Protein AF-A0A7G6T556-F1 (afdb_monomer_lite)

Sequence (717 aa):
MAGAKDHQSGHLLNSLFGEGLGTKSVSRLIDENLPPLPKGAKNGEPLKTAQIDALSVAERKAYEVQIDLASQKEARDRERIRELEANIHALTIERSRGDISLRVNQIEKELESYKQAKKNVDVLNLDLLAQVKTINNKLETLRSSPIFSLGEDILAIKGDWKRAFSLPAKYRAAQEQAMKDKAALPVELGLDLATAEALQHAERALAIAGHDGWHSAEQWVRDQRLPAGVLSRVLLELSRRARFSDIPVAVSLAKAALAADPQQWRVKHLAFVLADVGVVKEALEVMRSAIAAGVNFNPSELKRFDELSALARLEVTGLSLPNRSASQNGSPNSVIFYWPNSFPGHWSASSLRGLSLASAFQKAGNEVKIVTVPGYPAIDKSGRVELTKDEVAGIAHFRLPAIEVDGSILDTYSWDASELLAERIAAANAGAVVAPSSIELAYPAAIAARLNGSRFIFDCTTMTRAKSNPASEREEILIALENALLAEADTVLVRDDFFTDRLAEAGVSAHKVLSIGESVFQFNADKNSSDWSSSPILKGGFVIGYIGDAYDEVDLESFPAILDKLVKRGLPVRLLIFGVGTRFHRIRDKLEALGHGDRCLFPGRPRNGHIAAAFAAIDLVVIPAMPVTQRCGRSRFEIAEALAYGRPVLAAGPIASAVKPSLKTIEALGEEMVAAMVDAVSTFILQPGSLEQLSQAATNAAHDMTVAAAAERLVQA

Organism: NCBI:txid28104

pLDDT: mean 78.62, std 19.29, range [26.73, 98.31]

Foldseek 3Di:
DDDDDDDDDPPDPPPPDDDDDDCPDPQPDDDDDDDDQDPPDDRPDDDDPVSLVPDDPVNNVVVVVVVVVVVVVVVVVVVVVVVVVVVVVVVVVVVVVVVVVVVVVVVVVVVVVVVVVVVVVVVVVVVVVVVVVVVVVVVVVVCVQLVVVLVVLVVCCVVPVVSVVCNVVSVVVSVVVVVVVVVVDDPVVPPPVLVVLLVVLLVVLVVCCVPVNNVRSLVVLVVVVDQLQSSLSSLQSSLVVCLVPPLVSSLVSLVVSCVSPPDLVSLLSNLVSCVSQQVLPVSLVSVVVSVVVVRDDDPVSVVSNLLSVLLVVCLVVPADADAADPDLQADAQEEEEEFAAAPPVDDALRNQLSVLQQLLSVLLVGQYEYEYFACPPPQDPVNDPDDPFDQDPNYGYHYHHHDPDDLSSQRVLLVVRLVSVLVVCVVRSHQEYEYELDLSRLSSRLNSCRVNNHAYEYEDPDALVLQDVPDHNSSVSVNVNSLVSLVSHQAYEYAFPQVVVVCVVSVRDPVRYFYQHSAGDDFAADPPADQVLPDPLAPPAAEEEFAHEPDPFWPLVLVLVLVLLLVVVVHRYAYEYEADDDSVVVSQVSCVVVVNNSRYDYPYHGDGNNLLSSLVNHQEYETAGAPSQQRGAEQDNRNLSSLLSLHEYEYEHRHGPVCPQLYHYDPDHDPVSSVVSSVVVVCCRVPVVVSVSSSVSSPVCNVSSHSNVSSVSVSVD

InterPro domains:
  IPR028098 Glycosyltransferase subfamily 4-like, N-terminal domain [PF13579] (356-514)
  IPR050194 Glycosyltransferase group 1 [PTHR45947] (338-715)

Secondary structure (DSSP, 8-state):
---------SSSSSSSS-S------S-----SS-PPPPTTPPTTSPPPHHHHTTS-HHHHHHHHHHHHHHHHHHHHHHHHHHHHHHHHHHHHHHHHHHHHHHHHHHHHHHHHHHHHHHHHHHHHHHHHHHHHHHHHHHHHHHHTSHHHHHHHHHHHTTT-GGGGGGHHHHHHHHHHHHHHHHHS--GGGHHHHHHHHHHHHHHHHHHHHHHH-HHHHHHHHHHTT--HHHHHHHHHHHHHHHTTT-HHHHHHHHHHHHHHS--HHHHHHHHHHHHHTT-HHHHHHHHHHHHHTT----HHHHHHHHHHHHHHHHHHH--PPPPPPSS--SEEEEEEEEES--TTT--SHHHHHHHHHHHHHHHTT-EEEEEEPTTPSPPPTT--------EETTEEEEEPPP-SS-TTSHHHHHHHHHHHHHHHHHHTTEEEEEEES-HHHHHHHHHHHHHHTPEEEEEES--GGGT-SSPPHHHHHHHHHHHHHHHH-SEEEESSHHHHHHHHHTT--GGGEEE----BPPPPPPTT---STT-TTTTTSEEEEEES---TTB-GGGHHHHHHHHHHTT--EEEEEE--SHHHHHHHHHHHHTT-GGGEE---SPPTTTHHHHHHT-SEEEE-B-GGGGG--B--HHHHHHHHTT--EEEES-B-TTTGGGSEEE---HHHHHHHHHHHHHHHHH-HHHHHHHHHHHHHHTGGGBHHHHHHHHHH-

Structure (mmCIF, N/CA/C/O backbone):
data_AF-A0A7G6T556-F1
#
_entry.id   AF-A0A7G6T556-F1
#
loop_
_atom_site.group_PDB
_atom_site.id
_atom_site.type_symbol
_atom_site.label_atom_id
_atom_site.label_alt_id
_atom_site.label_comp_id
_atom_site.label_asym_id
_atom_site.label_entity_id
_atom_site.label_seq_id
_atom_site.pdbx_PDB_ins_code
_atom_site.Cartn_x
_atom_site.Cartn_y
_atom_site.Cartn_z
_atom_site.occupancy
_atom_site.B_iso_or_equiv
_atom_site.auth_seq_id
_atom_site.auth_comp_id
_atom_site.auth_asym_id
_atom_site.auth_atom_id
_atom_site.pdbx_PDB_model_num
ATOM 1 N N . MET A 1 1 ? -43.847 -63.144 20.200 1.00 32.88 1 MET A N 1
ATOM 2 C CA . MET A 1 1 ? -42.800 -63.562 21.153 1.00 32.88 1 MET A CA 1
ATOM 3 C C . MET A 1 1 ? -41.909 -62.363 21.415 1.00 32.88 1 MET A C 1
ATOM 5 O O . MET A 1 1 ? -41.500 -61.753 20.442 1.00 32.88 1 MET A O 1
ATOM 9 N N . ALA A 1 2 ? -41.778 -62.025 22.706 1.00 28.84 2 ALA A N 1
ATOM 10 C CA . ALA A 1 2 ? -40.852 -61.114 23.404 1.00 28.84 2 ALA A CA 1
ATOM 11 C C . ALA A 1 2 ? -40.155 -59.999 22.584 1.00 28.84 2 ALA A C 1
ATOM 13 O O . ALA A 1 2 ? -39.449 -60.290 21.634 1.00 28.84 2 ALA A O 1
ATOM 14 N N . GLY A 1 3 ? -40.246 -58.702 22.891 1.00 27.23 3 GLY A N 1
ATOM 15 C CA . GLY A 1 3 ? -40.536 -58.036 24.165 1.00 27.23 3 GLY A CA 1
ATOM 16 C C . GLY A 1 3 ? -39.244 -57.555 24.842 1.00 27.23 3 GLY A C 1
ATOM 17 O O . GLY A 1 3 ? -38.455 -58.400 25.241 1.00 27.23 3 GLY A O 1
ATOM 18 N N . ALA A 1 4 ? -39.097 -56.222 24.957 1.00 27.09 4 ALA A N 1
ATOM 19 C CA . ALA A 1 4 ? -38.317 -55.402 25.919 1.00 27.09 4 ALA A CA 1
ATOM 20 C C . ALA A 1 4 ? -37.725 -54.181 25.175 1.00 27.09 4 ALA A C 1
ATOM 22 O O . ALA A 1 4 ? -36.801 -54.323 24.387 1.00 27.09 4 ALA A O 1
ATOM 23 N N . LYS A 1 5 ? -38.412 -53.028 25.135 1.00 32.78 5 LYS A N 1
ATOM 24 C CA . LYS A 1 5 ? -38.263 -51.884 26.063 1.00 32.78 5 LYS A CA 1
ATOM 25 C C . LYS A 1 5 ? -36.800 -51.544 26.380 1.00 32.78 5 LYS A C 1
ATOM 27 O O . LYS A 1 5 ? -36.197 -52.238 27.183 1.00 32.78 5 LYS A O 1
ATOM 32 N N . ASP A 1 6 ? -36.332 -50.396 25.884 1.00 26.73 6 ASP A N 1
ATOM 33 C CA . ASP A 1 6 ? -36.008 -49.336 26.836 1.00 26.73 6 ASP A CA 1
ATOM 34 C C . ASP A 1 6 ? -36.178 -47.919 26.274 1.00 26.73 6 ASP A C 1
ATOM 36 O O . ASP A 1 6 ? -35.848 -47.603 25.130 1.00 26.73 6 ASP A O 1
ATOM 40 N N . HIS A 1 7 ? -36.782 -47.091 27.121 1.00 36.41 7 HIS A N 1
ATOM 41 C CA . HIS A 1 7 ? -36.960 -45.658 26.977 1.00 36.41 7 HIS A CA 1
ATOM 42 C C . HIS A 1 7 ? -35.622 -44.961 27.227 1.00 36.41 7 HIS A C 1
ATOM 44 O O . HIS A 1 7 ? -35.123 -45.070 28.337 1.00 36.41 7 HIS A O 1
ATOM 50 N N . GLN A 1 8 ? -35.103 -44.188 26.266 1.00 31.58 8 GLN A N 1
ATOM 51 C CA . GLN A 1 8 ? -34.284 -42.982 26.504 1.00 31.58 8 GLN A CA 1
ATOM 52 C C . GLN A 1 8 ? -33.798 -42.390 25.170 1.00 31.58 8 GLN A C 1
ATOM 54 O O . GLN A 1 8 ? -32.697 -42.661 24.707 1.00 31.58 8 GLN A O 1
ATOM 59 N N . SER A 1 9 ? -34.620 -41.555 24.534 1.00 29.17 9 SER A N 1
ATOM 60 C CA . SER A 1 9 ? -34.158 -40.632 23.473 1.00 29.17 9 SER A CA 1
ATOM 61 C C . SER A 1 9 ? -35.165 -39.510 23.177 1.00 29.17 9 SER A C 1
ATOM 63 O O . SER A 1 9 ? -35.130 -38.884 22.125 1.00 29.17 9 SER A O 1
ATOM 65 N N . GLY A 1 10 ? -36.055 -39.210 24.131 1.00 30.94 10 GLY A N 1
ATOM 66 C CA . GLY A 1 10 ? -37.083 -38.170 24.006 1.00 30.94 10 GLY A CA 1
ATOM 67 C C . GLY A 1 10 ? -36.654 -36.759 24.424 1.00 30.94 10 GLY A C 1
ATOM 68 O O . GLY A 1 10 ? -37.509 -35.888 24.506 1.00 30.94 10 GLY A O 1
ATOM 69 N N . HIS A 1 11 ? -35.370 -36.508 24.711 1.00 32.25 11 HIS A N 1
ATOM 70 C CA . HIS A 1 11 ? -34.930 -35.217 25.268 1.00 32.25 11 HIS A CA 1
ATOM 71 C C . HIS A 1 11 ? -33.721 -34.556 24.587 1.00 32.25 11 HIS A C 1
ATOM 73 O O . HIS A 1 11 ? -33.215 -33.568 25.106 1.00 32.25 11 HIS A O 1
ATOM 79 N N . LEU A 1 12 ? -33.290 -35.024 23.409 1.00 29.91 12 LEU A N 1
ATOM 80 C CA . LEU A 1 12 ? -32.092 -34.486 22.734 1.00 29.91 12 LEU A CA 1
ATOM 81 C C . LEU A 1 12 ? -32.339 -33.819 21.371 1.00 29.91 12 LEU A C 1
ATOM 83 O O . LEU A 1 12 ? -31.389 -33.393 20.727 1.00 29.91 12 LEU A O 1
ATOM 87 N N . LEU A 1 13 ? -33.599 -33.664 20.949 1.00 30.22 13 LEU A N 1
ATOM 88 C CA . LEU A 1 13 ? -33.948 -32.962 19.701 1.00 30.22 13 LEU A CA 1
ATOM 89 C C . LEU A 1 13 ? -34.635 -31.601 19.906 1.00 30.22 13 LEU A C 1
ATOM 91 O O . LEU A 1 13 ? -34.818 -30.869 18.941 1.00 30.22 13 LEU A O 1
ATOM 95 N N . ASN A 1 14 ? -34.920 -31.208 21.152 1.00 27.88 14 ASN A N 1
ATOM 96 C CA . ASN A 1 14 ? -35.561 -29.922 21.471 1.00 27.88 14 ASN A CA 1
ATOM 97 C C . ASN A 1 14 ? -34.586 -28.812 21.913 1.00 27.88 14 ASN A C 1
ATOM 99 O O . ASN A 1 14 ? -35.042 -27.766 22.361 1.00 27.88 14 ASN A O 1
ATOM 103 N N . SER A 1 15 ? -33.264 -28.994 21.799 1.00 30.97 15 SER A N 1
ATOM 104 C CA . SER A 1 15 ? -32.283 -27.978 22.236 1.00 30.97 15 SER A CA 1
ATOM 105 C C . SER A 1 15 ? -31.406 -27.393 21.124 1.00 30.97 15 SER A C 1
ATOM 107 O O . SER A 1 15 ? -30.449 -26.688 21.434 1.00 30.97 15 SER A O 1
ATOM 109 N N . LEU A 1 16 ? -31.686 -27.676 19.845 1.00 30.69 16 LEU A N 1
ATOM 110 C CA . LEU A 1 16 ? -30.868 -27.187 18.719 1.00 30.69 16 LEU A CA 1
ATOM 111 C C . LEU A 1 16 ? -31.532 -26.105 17.858 1.00 30.69 16 LEU A C 1
ATOM 113 O O . LEU A 1 16 ? -30.859 -25.514 17.020 1.00 30.69 16 LEU A O 1
ATOM 117 N N . PHE A 1 17 ? -32.799 -25.769 18.109 1.00 33.38 17 PHE A N 1
ATOM 118 C CA . PHE A 1 17 ? -33.463 -24.639 17.463 1.00 33.38 17 PHE A CA 1
ATOM 119 C C . PHE A 1 17 ? -34.261 -23.860 18.504 1.00 33.38 17 PHE A C 1
ATOM 121 O O . PHE A 1 17 ? -35.278 -24.329 19.008 1.00 33.38 17 PHE A O 1
ATOM 128 N N . GLY A 1 18 ? -33.741 -22.685 18.863 1.00 29.08 18 GLY A N 1
ATOM 129 C CA . GLY A 1 18 ? -34.432 -21.728 19.714 1.00 29.08 18 GLY A CA 1
ATOM 130 C C . GLY A 1 18 ? -35.775 -21.324 19.111 1.00 29.08 18 GLY A C 1
ATOM 131 O O . GLY A 1 18 ? -35.922 -21.195 17.894 1.00 29.08 18 GLY A O 1
ATOM 132 N N . GLU A 1 19 ? -36.747 -21.153 19.997 1.00 33.94 19 GLU A N 1
ATOM 133 C CA . GLU A 1 19 ? -38.085 -20.643 19.727 1.00 33.94 19 GLU A CA 1
ATOM 134 C C . GLU A 1 19 ? -38.035 -19.402 18.826 1.00 33.94 19 GLU A C 1
ATOM 136 O O . GLU A 1 19 ? -37.376 -18.414 19.152 1.00 33.94 19 GLU A O 1
ATOM 141 N N . GLY A 1 20 ? -38.737 -19.429 17.688 1.00 31.11 20 GLY A N 1
ATOM 142 C CA . GLY A 1 20 ? -38.819 -18.228 16.855 1.00 31.11 20 GLY A CA 1
ATOM 143 C C . GLY A 1 20 ? -39.232 -18.370 15.396 1.00 31.11 20 GLY A C 1
ATOM 144 O O . GLY A 1 20 ? -38.991 -17.438 14.642 1.00 31.11 20 GLY A O 1
ATOM 145 N N . LEU A 1 21 ? -39.859 -19.461 14.956 1.00 27.61 21 LEU A N 1
ATOM 146 C CA . LEU A 1 21 ? -40.557 -19.482 13.664 1.00 27.61 21 LEU A CA 1
ATOM 147 C C . LEU A 1 21 ? -41.942 -20.079 13.875 1.00 27.61 21 LEU A C 1
ATOM 149 O O . LEU A 1 21 ? -42.158 -21.283 13.781 1.00 27.61 21 LEU A O 1
ATOM 153 N N . GLY A 1 22 ? -42.884 -19.200 14.221 1.00 26.81 22 GLY A N 1
ATOM 154 C CA . GLY A 1 22 ? -44.295 -19.540 14.262 1.00 26.81 22 GLY A CA 1
ATOM 155 C C . GLY A 1 22 ? -44.724 -20.065 12.898 1.00 26.81 22 GLY A C 1
ATOM 156 O O . GLY A 1 22 ? -44.704 -19.333 11.908 1.00 26.81 22 GLY A O 1
ATOM 157 N N . THR A 1 23 ? -45.143 -21.324 12.858 1.00 29.73 23 THR A N 1
ATOM 158 C CA . THR A 1 23 ? -45.909 -21.902 11.760 1.00 29.73 23 THR A CA 1
ATOM 159 C C . THR A 1 23 ? -47.269 -21.206 11.712 1.00 29.73 23 THR A C 1
ATOM 161 O O . THR A 1 23 ? -48.294 -21.713 12.162 1.00 29.73 23 THR A O 1
ATOM 164 N N . LYS A 1 24 ? -47.296 -19.985 11.164 1.00 27.17 24 LYS A N 1
ATOM 165 C CA . LYS A 1 24 ? -48.525 -19.416 10.619 1.00 27.17 24 LYS A CA 1
ATOM 166 C C . LYS A 1 24 ? -48.902 -20.307 9.443 1.00 27.17 24 LYS A C 1
ATOM 168 O O . LYS A 1 24 ? -48.321 -20.201 8.367 1.00 27.17 24 LYS A O 1
ATOM 173 N N . SER A 1 25 ? -49.823 -21.229 9.712 1.00 30.34 25 SER A N 1
ATOM 174 C CA . SER A 1 25 ? -50.477 -22.057 8.708 1.00 30.34 25 SER A CA 1
ATOM 175 C C . SER A 1 25 ? -50.911 -21.191 7.525 1.00 30.34 25 SER A C 1
ATOM 177 O O . SER A 1 25 ? -51.310 -20.034 7.693 1.00 30.34 25 SER A O 1
ATOM 179 N N . VAL A 1 26 ? -50.798 -21.769 6.333 1.00 30.53 26 VAL A N 1
ATOM 180 C CA . VAL A 1 26 ? -51.078 -21.205 5.006 1.00 30.53 26 VAL A CA 1
ATOM 181 C C . VAL A 1 26 ? -52.596 -20.997 4.825 1.00 30.53 26 VAL A C 1
ATOM 183 O O . VAL A 1 26 ? -53.211 -21.452 3.871 1.00 30.53 26 VAL A O 1
ATOM 186 N N . SER A 1 27 ? -53.239 -20.299 5.763 1.00 35.78 27 SER A N 1
ATOM 187 C CA . SER A 1 27 ? -54.687 -20.053 5.803 1.00 35.78 27 SER A CA 1
ATOM 188 C C . SER A 1 27 ? -55.112 -18.793 5.041 1.00 35.78 27 SER A C 1
ATOM 190 O O . SER A 1 27 ? -56.189 -18.254 5.282 1.00 35.78 27 SER A O 1
ATOM 192 N N . ARG A 1 28 ? -54.275 -18.271 4.144 1.00 34.88 28 ARG A N 1
ATOM 193 C CA . ARG A 1 28 ? -54.611 -17.123 3.292 1.00 34.88 28 ARG A CA 1
ATOM 194 C C . ARG A 1 28 ? -54.027 -17.337 1.911 1.00 34.88 28 ARG A C 1
ATOM 196 O O . ARG A 1 28 ? -52.914 -16.896 1.673 1.00 34.88 28 ARG A O 1
ATOM 203 N N . LEU A 1 29 ? -54.750 -18.047 1.049 1.00 33.88 29 LEU A N 1
ATOM 204 C CA . LEU A 1 29 ? -54.592 -17.986 -0.414 1.00 33.88 29 LEU A CA 1
ATOM 205 C C . LEU A 1 29 ? -55.754 -18.690 -1.142 1.00 33.88 29 LEU A C 1
ATOM 207 O O . LEU A 1 29 ? -55.570 -19.280 -2.202 1.00 33.88 29 LEU A O 1
ATOM 211 N N . ILE A 1 30 ? -56.959 -18.637 -0.570 1.00 39.53 30 ILE A N 1
ATOM 212 C CA . ILE A 1 30 ? -58.180 -19.057 -1.259 1.00 39.53 30 ILE A CA 1
ATOM 213 C C . ILE A 1 30 ? -59.235 -17.974 -1.032 1.00 39.53 30 ILE A C 1
ATOM 215 O O . ILE A 1 30 ? -60.025 -18.051 -0.104 1.00 39.53 30 ILE A O 1
ATOM 219 N N . ASP A 1 31 ? -59.176 -16.949 -1.864 1.00 39.88 31 ASP A N 1
ATOM 220 C CA . ASP A 1 31 ? -60.293 -16.086 -2.248 1.00 39.88 31 ASP A CA 1
ATOM 221 C C . ASP A 1 31 ? -59.958 -15.748 -3.705 1.00 39.88 31 ASP A C 1
ATOM 223 O O . ASP A 1 31 ? -58.855 -15.294 -3.988 1.00 39.88 31 ASP A O 1
ATOM 227 N N . GLU A 1 32 ? -60.726 -16.214 -4.690 1.00 39.34 32 GLU A N 1
ATOM 228 C CA . GLU A 1 32 ? -61.690 -15.299 -5.310 1.00 39.34 32 GLU A CA 1
ATOM 229 C C . GLU A 1 32 ? -62.894 -15.973 -6.006 1.00 39.34 32 GLU A C 1
ATOM 231 O O . GLU A 1 32 ? -63.650 -15.278 -6.667 1.00 39.34 32 GLU A O 1
ATOM 236 N N . ASN A 1 33 ? -63.152 -17.284 -5.875 1.00 44.22 33 ASN A N 1
ATOM 237 C CA . ASN A 1 33 ? -64.339 -17.902 -6.513 1.00 44.22 33 ASN A CA 1
ATOM 238 C C . ASN A 1 33 ? -64.874 -19.149 -5.775 1.00 44.22 33 ASN A C 1
ATOM 240 O O . ASN A 1 33 ? -64.812 -20.262 -6.298 1.00 44.22 33 ASN A O 1
ATOM 244 N N . LEU A 1 34 ? -65.419 -18.985 -4.565 1.00 45.72 34 LEU A N 1
ATOM 245 C CA . LEU A 1 34 ? -66.096 -20.067 -3.830 1.00 45.72 34 LEU A CA 1
ATOM 246 C C . LEU A 1 34 ? -67.529 -19.678 -3.417 1.00 45.72 34 LEU A C 1
ATOM 248 O O . LEU A 1 34 ? -67.768 -18.514 -3.087 1.00 45.72 34 LEU A O 1
ATOM 252 N N . PRO A 1 35 ? -68.483 -20.632 -3.392 1.00 47.41 35 PRO A N 1
ATOM 253 C CA . PRO A 1 35 ? -69.778 -20.423 -2.755 1.00 47.41 35 PRO A CA 1
ATOM 254 C C . PRO A 1 35 ? -69.605 -20.174 -1.244 1.00 47.41 35 PRO A C 1
ATOM 256 O O . PRO A 1 35 ? -68.673 -20.705 -0.634 1.00 47.41 35 PRO A O 1
ATOM 259 N N . PRO A 1 36 ? -70.492 -19.385 -0.613 1.00 49.59 36 PRO A N 1
ATOM 260 C CA . PRO A 1 36 ? -70.374 -19.039 0.800 1.00 49.59 36 PRO A CA 1
ATOM 261 C C . PRO A 1 36 ? -70.491 -20.277 1.702 1.00 49.59 36 PRO A C 1
ATOM 263 O O . PRO A 1 36 ? -71.396 -21.094 1.544 1.00 49.59 36 PRO A O 1
ATOM 266 N N . LEU A 1 37 ? -69.597 -20.382 2.692 1.00 52.03 37 LEU A N 1
ATOM 267 C CA . LEU A 1 37 ? -69.636 -21.439 3.706 1.00 52.03 37 LEU A CA 1
ATOM 268 C C . LEU A 1 37 ? -70.966 -21.421 4.493 1.00 52.03 37 LEU A C 1
ATOM 270 O O . LEU A 1 37 ? -71.493 -20.342 4.793 1.00 52.03 37 LEU A O 1
ATOM 274 N N . PRO A 1 38 ? -71.496 -22.589 4.909 1.00 56.59 38 PRO A N 1
ATOM 275 C CA . PRO A 1 38 ? -72.664 -22.651 5.780 1.00 56.59 38 PRO A CA 1
ATOM 276 C C . PRO A 1 38 ? -72.391 -21.948 7.120 1.00 56.59 38 PRO A C 1
ATOM 278 O O . PRO A 1 38 ? -71.285 -22.011 7.668 1.00 56.59 38 PRO A O 1
ATOM 281 N N . LYS A 1 39 ? -73.414 -21.264 7.656 1.00 47.31 39 LYS A N 1
ATOM 282 C CA . LYS A 1 39 ? -73.312 -20.447 8.879 1.00 47.31 39 LYS A CA 1
ATOM 283 C C . LYS A 1 39 ? -72.674 -21.243 10.027 1.00 47.31 39 LYS A C 1
ATOM 285 O O . LYS A 1 39 ? -73.290 -22.159 10.564 1.00 47.31 39 LYS A O 1
ATOM 290 N N . GLY A 1 40 ? -71.461 -20.843 10.418 1.00 54.06 40 GLY A N 1
ATOM 291 C CA . GLY A 1 40 ? -70.739 -21.376 11.579 1.00 54.06 40 GLY A CA 1
ATOM 292 C C . GLY A 1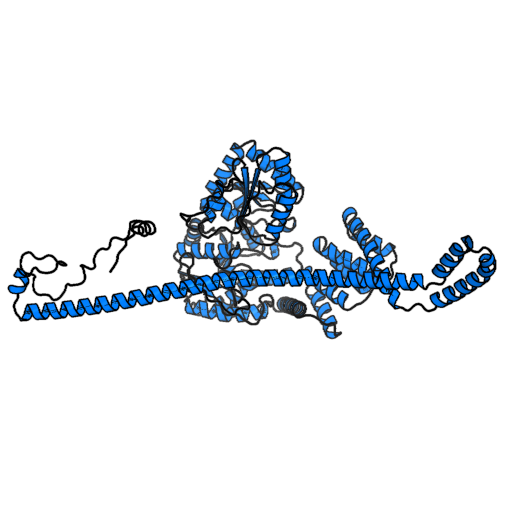 40 ? -69.383 -22.037 11.294 1.00 54.06 40 GLY A C 1
ATOM 293 O O . GLY A 1 40 ? -68.706 -22.393 12.254 1.00 54.06 40 GLY A O 1
ATOM 294 N N . ALA A 1 41 ? -68.958 -22.192 10.034 1.00 49.25 41 ALA A N 1
ATOM 295 C CA . ALA A 1 41 ? -67.637 -22.741 9.698 1.00 49.25 41 ALA A CA 1
ATOM 296 C C . ALA A 1 41 ? -66.550 -21.647 9.600 1.00 49.25 41 ALA A C 1
ATOM 298 O O . ALA A 1 41 ? -66.793 -20.575 9.045 1.00 49.25 41 ALA A O 1
ATOM 299 N N . LYS A 1 42 ? -65.347 -21.912 10.136 1.00 48.28 42 LYS A N 1
ATOM 300 C CA . LYS A 1 42 ? -64.158 -21.044 10.014 1.00 48.28 42 LYS A CA 1
ATOM 301 C C . LYS A 1 42 ? -63.243 -21.543 8.889 1.00 48.28 42 LYS A C 1
ATOM 303 O O . LYS A 1 42 ? -63.087 -22.750 8.718 1.00 48.28 42 LYS A O 1
ATOM 308 N N . ASN A 1 43 ? -62.591 -20.624 8.172 1.00 43.69 43 ASN A N 1
ATOM 309 C CA . ASN A 1 43 ? -61.596 -20.965 7.150 1.00 43.69 43 ASN A CA 1
ATOM 310 C C . ASN A 1 43 ? -60.441 -21.773 7.768 1.00 43.69 43 ASN A C 1
ATOM 312 O O . ASN A 1 43 ? -59.712 -21.261 8.618 1.00 43.69 43 ASN A O 1
ATOM 316 N N . GLY A 1 44 ? -60.275 -23.022 7.320 1.00 50.50 44 GLY A N 1
ATOM 317 C CA . GLY A 1 44 ? -59.162 -23.899 7.702 1.00 50.50 44 GLY A CA 1
ATOM 318 C C . GLY A 1 44 ? -59.477 -25.013 8.710 1.00 50.50 44 GLY A C 1
ATOM 319 O O . GLY A 1 44 ? -58.551 -25.718 9.097 1.00 50.50 44 GLY A O 1
ATOM 320 N N . GLU A 1 45 ? -60.735 -25.209 9.124 1.00 48.50 45 GLU A N 1
ATOM 321 C CA . GLU A 1 45 ? -61.143 -26.380 9.923 1.00 48.50 45 GLU A CA 1
ATOM 322 C C . GLU A 1 45 ? -61.868 -27.427 9.051 1.00 48.50 45 GLU A C 1
ATOM 324 O O . GLU A 1 45 ? -62.706 -27.051 8.226 1.00 48.50 45 GLU A O 1
ATOM 329 N N . PRO A 1 46 ? -61.590 -28.739 9.209 1.00 48.94 46 PRO A N 1
ATOM 330 C CA . PRO A 1 46 ? -62.319 -29.778 8.487 1.00 48.94 46 PRO A CA 1
ATOM 331 C C . PRO A 1 46 ? -63.806 -29.775 8.885 1.00 48.94 46 PRO A C 1
ATOM 333 O O . PRO A 1 46 ? -64.145 -29.779 10.072 1.00 48.94 46 PRO A O 1
ATOM 336 N N . LEU A 1 47 ? -64.698 -29.768 7.887 1.00 55.31 47 LEU A N 1
ATOM 337 C CA . LEU A 1 47 ? -66.151 -29.793 8.089 1.00 55.31 47 LEU A CA 1
ATOM 338 C C . LEU A 1 47 ? -66.565 -31.052 8.868 1.00 55.31 47 LEU A C 1
ATOM 340 O O . LEU A 1 47 ? -66.117 -32.160 8.572 1.00 55.31 47 LEU A O 1
ATOM 344 N N . LYS A 1 48 ? -67.445 -30.896 9.864 1.00 56.91 48 LYS A N 1
ATOM 345 C CA . LYS A 1 48 ? -67.976 -32.032 10.638 1.00 56.91 48 LYS A CA 1
ATOM 346 C C . LYS A 1 48 ? -68.966 -32.833 9.783 1.00 56.91 48 LYS A C 1
ATOM 348 O O . LYS A 1 48 ? -69.652 -32.259 8.944 1.00 56.91 48 LYS A O 1
ATOM 353 N N . THR A 1 49 ? -69.115 -34.134 10.042 1.00 51.00 49 THR A N 1
ATOM 354 C CA . THR A 1 49 ? -69.946 -35.068 9.246 1.00 51.00 49 THR A CA 1
ATOM 355 C C . THR A 1 49 ? -71.371 -34.554 8.986 1.00 51.00 49 THR A C 1
ATOM 357 O O . THR A 1 49 ? -71.852 -34.608 7.862 1.00 51.00 49 THR A O 1
ATOM 360 N N . ALA A 1 50 ? -71.998 -33.925 9.988 1.00 53.34 50 ALA A N 1
ATOM 361 C CA . ALA A 1 50 ? -73.341 -33.346 9.872 1.00 53.34 50 ALA A CA 1
ATOM 362 C C . ALA A 1 50 ? -73.441 -32.136 8.913 1.00 53.34 50 ALA A C 1
ATOM 364 O O . ALA A 1 50 ? -74.524 -31.815 8.436 1.00 53.34 50 ALA A O 1
ATOM 365 N N . GLN A 1 51 ? -72.330 -31.446 8.640 1.00 56.84 51 GLN A N 1
ATOM 366 C CA . GLN A 1 51 ? -72.261 -30.305 7.717 1.00 56.84 51 GLN A CA 1
ATOM 367 C C . GLN A 1 51 ? -71.989 -30.754 6.277 1.00 56.84 51 GLN A C 1
ATOM 369 O O . GLN A 1 51 ? -72.446 -30.103 5.344 1.00 56.84 51 GLN A O 1
ATOM 374 N N . ILE A 1 52 ? -71.294 -31.882 6.097 1.00 53.72 52 ILE A N 1
ATOM 375 C CA . ILE A 1 52 ? -71.059 -32.505 4.787 1.00 53.72 52 ILE A CA 1
ATOM 376 C C . ILE A 1 52 ? -72.376 -33.055 4.227 1.00 53.72 52 ILE A C 1
ATOM 378 O O . ILE A 1 52 ? -72.652 -32.907 3.036 1.00 53.72 52 ILE A O 1
ATOM 382 N N . ASP A 1 53 ? -73.232 -33.606 5.094 1.00 55.34 53 ASP A N 1
ATOM 383 C CA . ASP A 1 53 ? -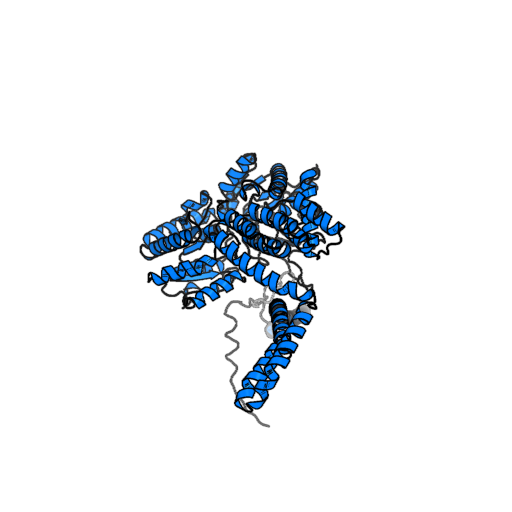74.526 -34.162 4.693 1.00 55.34 53 ASP A CA 1
ATOM 384 C C . ASP A 1 53 ? -75.543 -33.115 4.208 1.00 55.34 53 ASP A C 1
ATOM 386 O O . ASP A 1 53 ? -76.443 -33.448 3.436 1.00 55.34 53 ASP A O 1
ATOM 390 N N . ALA A 1 54 ? -75.358 -31.843 4.574 1.00 57.09 54 ALA A N 1
ATOM 391 C CA . ALA A 1 54 ? -76.200 -30.723 4.150 1.00 57.09 54 ALA A CA 1
ATOM 392 C C . ALA A 1 54 ? -75.790 -30.097 2.798 1.00 57.09 54 ALA A C 1
ATOM 394 O O . ALA A 1 54 ? -76.527 -29.266 2.272 1.00 57.09 54 ALA A O 1
ATOM 395 N N . LEU A 1 55 ? -74.635 -30.479 2.234 1.00 58.19 55 LEU A N 1
ATOM 396 C CA . LEU A 1 55 ? -74.136 -29.958 0.956 1.00 58.19 55 LEU A CA 1
ATOM 397 C C . LEU A 1 55 ? -74.775 -30.684 -0.232 1.00 58.19 55 LEU A C 1
ATOM 399 O O . LEU A 1 55 ? -74.900 -31.916 -0.225 1.00 58.19 55 LEU A O 1
ATOM 403 N N . SER A 1 56 ? -75.117 -29.930 -1.278 1.00 64.00 56 SER A N 1
ATOM 404 C CA . SER A 1 56 ? -75.607 -30.477 -2.544 1.00 64.00 56 SER A CA 1
ATOM 405 C C . SER A 1 56 ? -74.534 -31.320 -3.248 1.00 64.00 56 SER A C 1
ATOM 407 O O . SER A 1 56 ? -73.331 -31.161 -3.027 1.00 64.00 56 SER A O 1
ATOM 409 N N . VAL A 1 57 ? -74.959 -32.221 -4.140 1.00 65.75 57 VAL A N 1
ATOM 410 C CA . VAL A 1 57 ? -74.049 -33.105 -4.898 1.00 65.75 57 VAL A CA 1
ATOM 411 C C . VAL A 1 57 ? -72.996 -32.307 -5.685 1.00 65.75 57 VAL A C 1
ATOM 413 O O . VAL A 1 57 ? -71.855 -32.746 -5.801 1.00 65.75 57 VAL A O 1
ATOM 416 N N . ALA A 1 58 ? -73.351 -31.118 -6.184 1.00 60.59 58 ALA A N 1
ATOM 417 C CA . ALA A 1 58 ? -72.430 -30.239 -6.904 1.00 60.59 58 ALA A CA 1
ATOM 418 C C . ALA A 1 58 ? -71.360 -29.622 -5.985 1.00 60.59 58 ALA A C 1
ATOM 420 O O . ALA A 1 58 ? -70.190 -29.564 -6.358 1.00 60.59 58 ALA A O 1
ATOM 421 N N . GLU A 1 59 ? -71.736 -29.217 -4.770 1.00 59.06 59 GLU A N 1
ATOM 422 C CA . GLU A 1 59 ? -70.815 -28.625 -3.793 1.00 59.06 59 GLU A CA 1
ATOM 423 C C . GLU A 1 59 ? -69.828 -29.661 -3.247 1.00 59.06 59 GLU A C 1
ATOM 425 O O . GLU A 1 59 ? -68.635 -29.377 -3.154 1.00 59.06 59 GLU A O 1
ATOM 430 N N . ARG A 1 60 ? -70.279 -30.893 -2.970 1.00 59.38 60 ARG A N 1
ATOM 431 C CA . ARG A 1 60 ? -69.379 -31.982 -2.541 1.00 59.38 60 ARG A CA 1
ATOM 432 C C . ARG A 1 60 ? -68.318 -32.292 -3.596 1.00 59.38 60 ARG A C 1
ATOM 434 O O . ARG A 1 60 ? -67.145 -32.424 -3.263 1.00 59.38 60 ARG A O 1
ATOM 441 N N . LYS A 1 61 ? -68.718 -32.322 -4.869 1.00 64.62 61 LYS A N 1
ATOM 442 C CA . LYS A 1 61 ? -67.812 -32.584 -5.994 1.00 64.62 61 LYS A CA 1
ATOM 443 C C . LYS A 1 61 ? -66.783 -31.462 -6.186 1.00 64.62 61 LYS A C 1
ATOM 445 O O . LYS A 1 61 ? -65.640 -31.733 -6.535 1.00 64.62 61 LYS A O 1
ATOM 450 N N . ALA A 1 62 ? -67.164 -30.209 -5.925 1.00 61.22 62 ALA A N 1
ATOM 451 C CA . ALA A 1 62 ? -66.238 -29.075 -5.951 1.00 61.22 62 ALA A CA 1
ATOM 452 C C . ALA A 1 62 ? -65.202 -29.140 -4.810 1.00 61.22 62 ALA A C 1
ATOM 454 O O . ALA A 1 62 ? -64.026 -28.847 -5.031 1.00 61.22 62 ALA A O 1
ATOM 455 N N . TYR A 1 63 ? -65.616 -29.575 -3.615 1.00 57.78 63 TYR A N 1
ATOM 456 C CA . TYR A 1 63 ? -64.708 -29.783 -2.485 1.00 57.78 63 TYR A CA 1
ATOM 457 C C . TYR A 1 63 ? -63.754 -30.968 -2.690 1.00 57.78 63 TYR A C 1
ATOM 459 O O . TYR A 1 63 ? -62.574 -30.833 -2.376 1.00 57.78 63 TYR A O 1
ATOM 467 N N . GLU A 1 64 ? -64.209 -32.089 -3.261 1.00 62.94 64 GLU A N 1
ATOM 468 C CA . GLU A 1 64 ? -63.334 -33.226 -3.608 1.00 62.94 64 GLU A CA 1
ATOM 469 C C . GLU A 1 64 ? -62.213 -32.807 -4.566 1.00 62.94 64 GLU A C 1
ATOM 471 O O . GLU A 1 64 ? -61.044 -33.082 -4.306 1.00 62.94 64 GLU A O 1
ATOM 476 N N . VAL A 1 65 ? -62.543 -32.046 -5.615 1.00 66.31 65 VAL A N 1
ATOM 477 C CA . VAL A 1 65 ? -61.544 -31.543 -6.572 1.00 66.31 65 VAL A CA 1
ATOM 478 C C . VAL A 1 65 ? -60.519 -30.623 -5.895 1.00 66.31 65 VAL A C 1
ATOM 480 O O . VAL A 1 65 ? -59.334 -30.676 -6.223 1.00 66.31 65 VAL A O 1
ATOM 483 N N . GLN A 1 66 ? -60.934 -29.795 -4.930 1.00 54.59 66 GLN A N 1
ATOM 484 C CA . GLN A 1 66 ? -59.999 -28.954 -4.176 1.00 54.59 66 GLN A CA 1
ATOM 485 C C . GLN A 1 66 ? -59.124 -29.743 -3.199 1.00 54.59 66 GLN A C 1
ATOM 487 O O . GLN A 1 66 ? -57.950 -29.409 -3.053 1.00 54.59 66 GLN A O 1
ATOM 492 N N . ILE A 1 67 ? -59.659 -30.779 -2.551 1.00 59.44 67 ILE A N 1
ATOM 493 C CA . ILE A 1 67 ? -58.878 -31.661 -1.673 1.00 59.44 67 ILE A CA 1
ATOM 494 C C . ILE A 1 67 ? -57.830 -32.420 -2.491 1.00 59.44 67 ILE A C 1
ATOM 496 O O . ILE A 1 67 ? -56.677 -32.505 -2.065 1.00 59.44 67 ILE A O 1
ATOM 500 N N . ASP A 1 68 ? -58.183 -32.884 -3.690 1.00 62.12 68 ASP A N 1
ATOM 501 C CA . ASP A 1 68 ? -57.241 -33.526 -4.606 1.00 62.12 68 ASP A CA 1
ATOM 502 C C . ASP A 1 68 ? -56.158 -32.549 -5.086 1.00 62.12 68 ASP A C 1
ATOM 504 O O . ASP A 1 68 ? -54.971 -32.877 -5.054 1.00 62.12 68 ASP A O 1
ATOM 508 N N . LEU A 1 69 ? -56.526 -31.318 -5.458 1.00 62.72 69 LEU A N 1
ATOM 509 C CA . LEU A 1 69 ? -55.565 -30.274 -5.843 1.00 62.72 69 LEU A CA 1
ATOM 510 C C . LEU A 1 69 ? -54.632 -29.882 -4.688 1.00 62.72 69 LEU A C 1
ATOM 512 O O . LEU A 1 69 ? -53.428 -29.714 -4.897 1.00 62.72 69 LEU A O 1
ATOM 516 N N . ALA A 1 70 ? -55.161 -29.758 -3.469 1.00 53.53 70 ALA A N 1
ATOM 517 C CA . ALA A 1 70 ? -54.376 -29.463 -2.274 1.00 53.53 70 ALA A CA 1
ATOM 518 C C . ALA A 1 70 ? -53.427 -30.620 -1.928 1.00 53.53 70 ALA A C 1
ATOM 520 O O . ALA A 1 70 ? -52.252 -30.381 -1.656 1.00 53.53 70 ALA A O 1
ATOM 521 N N . SER A 1 71 ? -53.897 -31.865 -2.036 1.00 58.69 71 SER A N 1
ATOM 522 C CA . SER A 1 71 ? -53.091 -33.069 -1.804 1.00 58.69 71 SER A CA 1
ATOM 523 C C . SER A 1 71 ? -51.970 -33.211 -2.838 1.00 58.69 71 SER A C 1
ATOM 525 O O . SER A 1 71 ? -50.838 -33.543 -2.486 1.00 58.69 71 SER A O 1
ATOM 527 N N . GLN A 1 72 ? -52.243 -32.896 -4.109 1.00 65.62 72 GLN A N 1
ATOM 528 C CA . GLN A 1 72 ? -51.230 -32.863 -5.169 1.00 65.62 72 GLN A CA 1
ATOM 529 C C . GLN A 1 72 ? -50.196 -31.755 -4.947 1.00 65.62 72 GLN A C 1
ATOM 531 O O . GLN A 1 72 ? -49.007 -31.966 -5.189 1.00 65.62 72 GLN A O 1
ATOM 536 N N . LYS A 1 73 ? -50.622 -30.583 -4.466 1.00 62.12 73 LYS A N 1
ATOM 537 C CA . LYS A 1 73 ? -49.711 -29.488 -4.118 1.00 62.12 73 LYS A CA 1
ATOM 538 C C . LYS A 1 73 ? -48.823 -29.856 -2.928 1.00 62.12 73 LYS A C 1
ATOM 540 O O . LYS A 1 73 ? -47.613 -29.699 -3.016 1.00 62.12 73 LYS A O 1
ATOM 545 N N . GLU A 1 74 ? -49.390 -30.433 -1.871 1.00 61.34 74 GLU A N 1
ATOM 546 C CA . GLU A 1 74 ? -48.634 -30.886 -0.698 1.00 61.34 74 GLU A CA 1
ATOM 547 C C . GLU A 1 74 ? -47.652 -32.019 -1.047 1.00 61.34 74 GLU A C 1
ATOM 549 O O . GLU A 1 74 ? -46.553 -32.092 -0.499 1.00 61.34 74 GLU A O 1
ATOM 554 N N . ALA A 1 75 ? -48.013 -32.900 -1.986 1.00 66.81 75 ALA A N 1
ATOM 555 C CA . ALA A 1 75 ? -47.100 -33.907 -2.522 1.00 66.81 75 ALA A CA 1
ATOM 556 C C . ALA A 1 75 ? -45.914 -33.267 -3.269 1.00 66.81 75 ALA A C 1
ATOM 558 O O . ALA A 1 75 ? -44.770 -33.626 -2.989 1.00 66.81 75 ALA A O 1
ATOM 559 N N . ARG A 1 76 ? -46.167 -32.275 -4.138 1.00 66.50 76 ARG A N 1
ATOM 560 C CA . ARG A 1 76 ? -45.113 -31.518 -4.845 1.00 66.50 76 ARG A CA 1
ATOM 561 C C . ARG A 1 76 ? -44.213 -30.739 -3.889 1.00 66.50 76 ARG A C 1
ATOM 563 O O . ARG A 1 76 ? -42.997 -30.757 -4.049 1.00 66.50 76 ARG A O 1
ATOM 570 N N . ASP A 1 77 ? -44.790 -30.094 -2.879 1.00 57.28 77 ASP A N 1
ATOM 571 C CA . ASP A 1 77 ? -44.035 -29.321 -1.891 1.00 57.28 77 ASP A CA 1
ATOM 572 C C . ASP A 1 77 ? -43.147 -30.243 -1.034 1.00 57.28 77 ASP A C 1
ATOM 574 O O . ASP A 1 77 ? -41.979 -29.933 -0.797 1.00 57.28 77 ASP A O 1
ATOM 578 N N . ARG A 1 78 ? -43.645 -31.427 -0.639 1.00 66.25 78 ARG A N 1
ATOM 579 C CA . ARG A 1 78 ? -42.842 -32.448 0.061 1.00 66.25 78 ARG A CA 1
ATOM 580 C C . ARG A 1 78 ? -41.691 -32.982 -0.787 1.00 66.25 78 ARG A C 1
ATOM 582 O O . ARG A 1 78 ? -40.602 -33.209 -0.262 1.00 66.25 78 ARG A O 1
ATOM 589 N N . GLU A 1 79 ? -41.917 -33.187 -2.079 1.00 71.94 79 GLU A N 1
ATOM 590 C CA . GLU A 1 79 ? -40.875 -33.627 -3.007 1.00 71.94 79 GLU A CA 1
ATOM 591 C C . GLU A 1 79 ? -39.808 -32.542 -3.199 1.00 71.94 79 GLU A C 1
ATOM 593 O O . GLU A 1 79 ? -38.614 -32.823 -3.098 1.00 71.94 79 GLU A O 1
ATOM 598 N N . ARG A 1 80 ? -40.226 -31.275 -3.313 1.00 64.06 80 ARG A N 1
ATOM 599 C CA . ARG A 1 80 ? -39.308 -30.135 -3.400 1.00 64.06 80 ARG A CA 1
ATOM 600 C C . ARG A 1 80 ? -38.472 -29.939 -2.135 1.00 64.06 80 ARG A C 1
ATOM 602 O O . ARG A 1 80 ? -37.295 -29.598 -2.233 1.00 64.06 80 ARG A O 1
ATOM 609 N N . ILE A 1 81 ? -39.047 -30.165 -0.953 1.00 63.62 81 ILE A N 1
ATOM 610 C CA . ILE A 1 81 ? -38.304 -30.124 0.316 1.00 63.62 81 ILE A CA 1
ATOM 611 C C . ILE A 1 81 ? -37.232 -31.220 0.344 1.00 63.62 81 ILE A C 1
ATOM 613 O O . ILE A 1 81 ? -36.083 -30.915 0.654 1.00 63.62 81 ILE A O 1
ATOM 617 N N . ARG A 1 82 ? -37.555 -32.456 -0.066 1.00 71.88 82 ARG A N 1
ATOM 618 C CA . ARG A 1 82 ? -36.558 -33.541 -0.156 1.00 71.88 82 ARG A CA 1
ATOM 619 C C . ARG A 1 82 ? -35.424 -33.221 -1.130 1.00 71.88 82 ARG A C 1
ATOM 621 O O . ARG A 1 82 ? -34.270 -33.503 -0.818 1.00 71.88 82 ARG A O 1
ATOM 628 N N . GLU A 1 83 ? -35.723 -32.621 -2.283 1.00 76.50 83 GLU A N 1
ATOM 629 C CA . GLU A 1 83 ? -34.690 -32.164 -3.226 1.00 76.50 83 GLU A CA 1
ATOM 630 C C . GLU A 1 83 ? -33.768 -31.110 -2.600 1.00 76.50 83 GLU A C 1
ATOM 632 O O . GLU A 1 83 ? -32.550 -31.167 -2.762 1.00 76.50 83 GLU A O 1
ATOM 637 N N . LEU A 1 84 ? -34.329 -30.144 -1.867 1.00 59.38 84 LEU A N 1
ATOM 638 C CA . LEU A 1 84 ? -33.552 -29.091 -1.212 1.00 59.38 84 LEU A CA 1
ATOM 639 C C . LEU A 1 84 ? -32.689 -29.637 -0.068 1.00 59.38 84 LEU A C 1
ATOM 641 O O . LEU A 1 84 ? -31.533 -29.241 0.051 1.00 59.38 84 LEU A O 1
ATOM 645 N N . GLU A 1 85 ? -33.204 -30.572 0.730 1.00 62.44 85 GLU A N 1
ATOM 646 C CA . GLU A 1 85 ? -32.433 -31.263 1.771 1.00 62.44 85 GLU A CA 1
ATOM 647 C C . GLU A 1 85 ? -31.275 -32.072 1.169 1.00 62.44 85 GLU A C 1
ATOM 649 O O . GLU A 1 85 ? -30.148 -31.998 1.665 1.00 62.44 85 GLU A O 1
ATOM 654 N N . ALA A 1 86 ? -31.514 -32.774 0.055 1.00 69.88 86 ALA A N 1
ATOM 655 C CA . ALA A 1 86 ? -30.472 -33.486 -0.681 1.00 69.88 86 ALA A CA 1
ATOM 656 C C . ALA A 1 86 ? -29.406 -32.528 -1.246 1.00 69.88 86 ALA A C 1
ATOM 658 O O . ALA A 1 86 ? -28.212 -32.805 -1.126 1.00 69.88 86 ALA A O 1
ATOM 659 N N . ASN A 1 87 ? -29.813 -31.373 -1.784 1.00 64.62 87 ASN A N 1
ATOM 660 C CA . ASN A 1 87 ? -28.897 -30.342 -2.281 1.00 64.62 87 ASN A CA 1
ATOM 661 C C . ASN A 1 87 ? -28.068 -29.710 -1.155 1.00 64.62 87 ASN A C 1
ATOM 663 O O . ASN A 1 87 ? -26.864 -29.531 -1.312 1.00 64.62 87 ASN A O 1
ATOM 667 N N . ILE A 1 88 ? -28.671 -29.412 0.001 1.00 57.84 88 ILE A N 1
ATOM 668 C CA . ILE A 1 88 ? -27.947 -28.902 1.177 1.00 57.84 88 ILE A CA 1
ATOM 669 C C . ILE A 1 88 ? -26.938 -29.941 1.666 1.00 57.84 88 ILE A C 1
ATOM 671 O O . ILE A 1 88 ? -25.801 -29.590 1.989 1.00 57.84 88 ILE A O 1
ATOM 675 N N . HIS A 1 89 ? -27.317 -31.220 1.699 1.00 57.72 89 HIS A N 1
ATOM 676 C CA . HIS A 1 89 ? -26.410 -32.292 2.093 1.00 57.72 89 HIS A CA 1
ATOM 677 C C . HIS A 1 89 ? -25.243 -32.441 1.103 1.00 57.72 89 HIS A C 1
ATOM 679 O O . HIS A 1 89 ? -24.090 -32.510 1.531 1.00 57.72 89 HIS A O 1
ATOM 685 N N . ALA A 1 90 ? -25.516 -32.386 -0.205 1.00 61.50 90 ALA A N 1
ATOM 686 C CA . ALA A 1 90 ? -24.496 -32.397 -1.252 1.00 61.50 90 ALA A CA 1
ATOM 687 C C . ALA A 1 90 ? -23.532 -31.202 -1.130 1.00 61.50 90 ALA A C 1
ATOM 689 O O . ALA A 1 90 ? -22.321 -31.405 -1.073 1.00 61.50 90 ALA A O 1
ATOM 690 N N . LEU A 1 91 ? -24.056 -29.983 -0.964 1.00 56.28 91 LEU A N 1
ATOM 691 C CA . LEU A 1 91 ? -23.268 -28.760 -0.763 1.00 56.28 91 LEU A CA 1
ATOM 692 C C . LEU A 1 91 ? -22.463 -28.784 0.545 1.00 56.28 91 LEU A C 1
ATOM 694 O O . LEU A 1 91 ? -21.364 -28.242 0.610 1.00 56.28 91 LEU A O 1
ATOM 698 N N . THR A 1 92 ? -22.970 -29.433 1.597 1.00 51.25 92 THR A N 1
ATOM 699 C CA . THR A 1 92 ? -22.250 -29.590 2.873 1.00 51.25 92 THR A CA 1
ATOM 700 C C . THR A 1 92 ? -21.078 -30.563 2.728 1.00 51.25 92 THR A C 1
ATOM 702 O O . THR A 1 92 ? -19.983 -30.291 3.226 1.00 51.25 92 THR A O 1
ATOM 705 N N . ILE A 1 93 ? -21.271 -31.667 1.997 1.00 56.28 93 ILE A N 1
ATOM 706 C CA . ILE A 1 93 ? -20.196 -32.603 1.640 1.00 56.28 93 ILE A CA 1
ATOM 707 C C . ILE A 1 93 ? -19.160 -31.899 0.755 1.00 56.28 93 ILE A C 1
ATOM 709 O O . ILE A 1 93 ? -17.960 -32.042 0.988 1.00 56.28 93 ILE A O 1
ATOM 713 N N . GLU A 1 94 ? -19.599 -31.091 -0.207 1.00 53.94 94 GLU A N 1
ATOM 714 C CA . GLU A 1 94 ? -18.733 -30.329 -1.107 1.00 53.94 94 GLU A CA 1
ATOM 715 C C . GLU A 1 94 ? -17.937 -29.242 -0.370 1.00 53.94 94 GLU A C 1
ATOM 717 O O . GLU A 1 94 ? -16.730 -29.130 -0.571 1.00 53.94 94 GLU A O 1
ATOM 722 N N . ARG A 1 95 ? -18.556 -28.543 0.590 1.00 45.81 95 ARG A N 1
ATOM 723 C CA . ARG A 1 95 ? -17.885 -27.606 1.505 1.00 45.81 95 ARG A CA 1
ATOM 724 C C . ARG A 1 95 ? -16.862 -28.306 2.399 1.00 45.81 95 ARG A C 1
ATOM 726 O O . ARG A 1 95 ? -15.756 -27.804 2.554 1.00 45.81 95 ARG A O 1
ATOM 733 N N . SER A 1 96 ? -17.187 -29.481 2.943 1.00 47.75 96 SER A N 1
ATOM 734 C CA . SER A 1 96 ? -16.243 -30.265 3.755 1.00 47.75 96 SER A CA 1
ATOM 735 C C . SER A 1 96 ? -15.060 -30.794 2.931 1.00 47.75 96 SER A C 1
ATOM 737 O O . SER A 1 96 ? -13.926 -30.792 3.407 1.00 47.75 96 SER A O 1
ATOM 739 N N . ARG A 1 97 ? -15.294 -31.174 1.664 1.00 51.06 97 ARG A N 1
ATOM 740 C CA . ARG A 1 97 ? -14.236 -31.499 0.697 1.00 51.06 97 ARG A CA 1
ATOM 741 C C . ARG A 1 97 ? -13.411 -30.269 0.335 1.00 51.06 97 ARG A C 1
ATOM 743 O O . ARG A 1 97 ? -12.199 -30.395 0.260 1.00 51.06 97 ARG A O 1
ATOM 750 N N . GLY A 1 98 ? -14.033 -29.102 0.176 1.00 51.53 98 GLY A N 1
ATOM 751 C CA . GLY A 1 98 ? -13.358 -27.822 -0.041 1.00 51.53 98 GLY A CA 1
ATOM 752 C C . GLY A 1 98 ? -12.449 -27.435 1.125 1.00 51.53 98 GLY A C 1
ATOM 753 O O . GLY A 1 98 ? -11.284 -27.132 0.900 1.00 51.53 98 GLY A O 1
ATOM 754 N N . ASP A 1 99 ? -12.926 -27.542 2.367 1.00 48.88 99 ASP A N 1
ATOM 755 C CA . ASP A 1 99 ? -12.132 -27.261 3.571 1.00 48.88 99 ASP A CA 1
ATOM 756 C C . ASP A 1 99 ? -10.961 -28.245 3.731 1.00 48.88 99 ASP A C 1
ATOM 758 O O . ASP A 1 99 ? -9.860 -27.844 4.110 1.00 48.88 99 ASP A O 1
ATOM 762 N N . ILE A 1 100 ? -11.161 -29.529 3.404 1.00 49.69 100 ILE A N 1
ATOM 763 C CA . ILE A 1 100 ? -10.082 -30.528 3.390 1.00 49.69 100 ILE A CA 1
ATOM 764 C C . ILE A 1 100 ? -9.102 -30.247 2.244 1.00 49.69 100 ILE A C 1
ATOM 766 O O . ILE A 1 100 ? -7.900 -30.269 2.479 1.00 49.69 100 ILE A O 1
ATOM 770 N N . SER A 1 101 ? -9.574 -29.924 1.039 1.00 48.19 101 SER A N 1
ATOM 771 C CA . SER A 1 101 ? -8.727 -29.582 -0.111 1.00 48.19 101 SER A CA 1
ATOM 772 C C . SER A 1 101 ? -7.933 -28.296 0.104 1.00 48.19 101 SER A C 1
ATOM 774 O O . SER A 1 101 ? -6.765 -28.254 -0.257 1.00 48.19 101 SER A O 1
ATOM 776 N N . LEU A 1 102 ? -8.503 -27.276 0.748 1.00 52.03 102 LEU A N 1
ATOM 777 C CA . LEU A 1 102 ? -7.786 -26.057 1.133 1.00 52.03 102 LEU A CA 1
ATOM 778 C C . LEU A 1 102 ? -6.676 -26.367 2.137 1.00 52.03 102 LEU A C 1
ATOM 780 O O . LEU A 1 102 ? -5.566 -25.861 2.015 1.00 52.03 102 LEU A O 1
ATOM 784 N N . ARG A 1 103 ? -6.956 -27.239 3.106 1.00 48.97 103 ARG A N 1
ATOM 785 C CA . ARG A 1 103 ? -5.996 -27.661 4.131 1.00 48.97 103 ARG A CA 1
ATOM 786 C C . ARG A 1 103 ? -4.905 -28.561 3.551 1.00 48.97 103 ARG A C 1
ATOM 788 O O . ARG A 1 103 ? -3.750 -28.417 3.930 1.00 48.97 103 ARG A O 1
ATOM 795 N N . VAL A 1 104 ? -5.243 -29.414 2.585 1.00 51.41 104 VAL A N 1
ATOM 796 C CA . VAL A 1 104 ? -4.285 -30.195 1.790 1.00 51.41 104 VAL A CA 1
ATOM 797 C C . VAL A 1 104 ? -3.426 -29.269 0.929 1.00 51.41 104 VAL A C 1
ATOM 799 O O . VAL A 1 104 ? -2.211 -29.373 1.005 1.00 51.41 104 VAL A O 1
ATOM 802 N N . ASN A 1 105 ? -4.005 -28.293 0.225 1.00 50.69 105 ASN A N 1
ATOM 803 C CA . ASN A 1 105 ? -3.259 -27.304 -0.564 1.00 50.69 105 ASN A CA 1
ATOM 804 C C . ASN A 1 105 ? -2.337 -26.439 0.309 1.00 50.69 105 ASN A C 1
ATOM 806 O O . ASN A 1 105 ? -1.213 -26.130 -0.086 1.00 50.69 105 ASN A O 1
ATOM 810 N N . GLN A 1 106 ? -2.786 -26.053 1.506 1.00 49.88 106 GLN A N 1
ATOM 811 C CA . GLN A 1 106 ? -1.974 -25.338 2.491 1.00 49.88 106 GLN A CA 1
ATOM 812 C C . GLN A 1 106 ? -0.770 -26.194 2.912 1.00 49.88 106 GLN A C 1
ATOM 814 O O . GLN A 1 106 ? 0.364 -25.725 2.849 1.00 49.88 106 GLN A O 1
ATOM 819 N N . ILE A 1 107 ? -1.010 -27.465 3.256 1.00 52.53 107 ILE A N 1
ATOM 820 C CA . ILE A 1 107 ? 0.031 -28.427 3.641 1.00 52.53 107 ILE A CA 1
ATOM 821 C C . ILE A 1 107 ? 0.974 -28.725 2.468 1.00 52.53 107 ILE A C 1
ATOM 823 O O . ILE A 1 107 ? 2.176 -28.837 2.673 1.00 52.53 107 ILE A O 1
ATOM 827 N N . GLU A 1 108 ? 0.482 -28.816 1.234 1.00 53.81 108 GLU A N 1
ATOM 828 C CA . GLU A 1 108 ? 1.305 -29.017 0.036 1.00 53.81 108 GLU A CA 1
ATOM 829 C C . GLU A 1 108 ? 2.177 -27.796 -0.267 1.00 53.81 108 GLU A C 1
ATOM 831 O O . GLU A 1 108 ? 3.345 -27.946 -0.624 1.00 53.81 108 GLU A O 1
ATOM 836 N N . LYS A 1 109 ? 1.652 -26.582 -0.073 1.00 55.47 109 LYS A N 1
ATOM 837 C CA . LYS A 1 109 ? 2.409 -25.334 -0.232 1.00 55.47 109 LYS A CA 1
ATOM 838 C C . LYS A 1 109 ? 3.468 -25.177 0.858 1.00 55.47 109 LYS A C 1
ATOM 840 O O . LYS A 1 109 ? 4.585 -24.752 0.564 1.00 55.47 109 LYS A O 1
ATOM 845 N N . GLU A 1 110 ? 3.143 -25.560 2.090 1.00 53.84 110 GLU A N 1
ATOM 846 C CA . GLU A 1 110 ? 4.099 -25.657 3.195 1.00 53.84 110 GLU A CA 1
ATOM 847 C C . GLU A 1 110 ? 5.158 -26.725 2.912 1.00 53.84 110 GLU A C 1
ATOM 849 O O . GLU A 1 110 ? 6.343 -26.453 3.070 1.00 53.84 110 GLU A O 1
ATOM 854 N N . LEU A 1 111 ? 4.770 -27.896 2.400 1.00 47.78 111 LEU A N 1
ATOM 855 C CA . LEU A 1 111 ? 5.682 -28.970 2.012 1.00 47.78 111 LEU A CA 1
ATOM 856 C C . LEU A 1 111 ? 6.608 -28.546 0.868 1.00 47.78 111 LEU A C 1
ATOM 858 O O . LEU A 1 111 ? 7.788 -28.875 0.903 1.00 47.78 111 LEU A O 1
ATOM 862 N N . GLU A 1 112 ? 6.114 -27.818 -0.134 1.00 53.19 112 GLU A N 1
ATOM 863 C CA . GLU A 1 112 ? 6.926 -27.333 -1.255 1.00 53.19 112 GLU A CA 1
ATOM 864 C C . GLU A 1 112 ? 7.855 -26.194 -0.822 1.00 53.19 112 GLU A C 1
ATOM 866 O O . GLU A 1 112 ? 9.029 -26.184 -1.180 1.00 53.19 112 GLU A O 1
ATOM 871 N N . SER A 1 113 ? 7.381 -25.290 0.041 1.00 47.84 113 SER A N 1
ATOM 872 C CA . SER A 1 113 ? 8.223 -24.308 0.731 1.00 47.84 113 SER A CA 1
ATOM 873 C C . SER A 1 113 ? 9.329 -24.994 1.533 1.00 47.84 113 SER A C 1
ATOM 875 O O . SER A 1 113 ? 10.489 -24.590 1.443 1.00 47.84 113 SER A O 1
ATOM 877 N N . TYR A 1 114 ? 8.995 -26.063 2.258 1.00 49.56 114 TYR A N 1
ATOM 878 C CA . TYR A 1 114 ? 9.948 -26.840 3.038 1.00 49.56 114 TYR A CA 1
ATOM 879 C C . TYR A 1 114 ? 10.903 -27.627 2.141 1.00 49.56 114 TYR A C 1
ATOM 881 O O . TYR A 1 114 ? 12.083 -27.696 2.447 1.00 49.56 114 TYR A O 1
ATOM 889 N N . LYS A 1 115 ? 10.448 -28.176 1.007 1.00 46.50 115 LYS A N 1
ATOM 890 C CA . LYS A 1 115 ? 11.294 -28.832 -0.004 1.00 46.50 115 LYS A CA 1
ATOM 891 C C . LYS A 1 115 ? 12.215 -27.847 -0.707 1.00 46.50 115 LYS A C 1
ATOM 893 O O . LYS A 1 115 ? 13.337 -28.223 -1.010 1.00 46.50 115 LYS A O 1
ATOM 898 N N . GLN A 1 116 ? 11.783 -26.612 -0.952 1.00 46.59 116 GLN A N 1
ATOM 899 C CA . GLN A 1 116 ? 12.606 -25.566 -1.555 1.00 46.59 116 GLN A CA 1
ATOM 900 C C . GLN A 1 116 ? 13.628 -25.026 -0.547 1.00 46.59 116 GLN A C 1
ATOM 902 O O . GLN A 1 116 ? 14.801 -24.889 -0.877 1.00 46.59 116 GLN A O 1
ATOM 907 N N . ALA A 1 117 ? 13.217 -24.796 0.704 1.00 44.06 117 ALA A N 1
ATOM 908 C CA . ALA A 1 117 ? 14.119 -24.453 1.800 1.00 44.06 117 ALA A CA 1
ATOM 909 C C . ALA A 1 117 ? 15.113 -25.590 2.069 1.00 44.06 117 ALA A C 1
ATOM 911 O O . ALA A 1 117 ? 16.307 -25.338 2.181 1.00 44.06 117 ALA A O 1
ATOM 912 N N . LYS A 1 118 ? 14.645 -26.843 2.071 1.00 39.31 118 LYS A N 1
ATOM 913 C CA . LYS A 1 118 ? 15.479 -28.039 2.171 1.00 39.31 118 LYS A CA 1
ATOM 914 C C . LYS A 1 118 ? 16.376 -28.206 0.952 1.00 39.31 118 LYS A C 1
ATOM 916 O O . LYS A 1 118 ? 17.524 -28.513 1.162 1.00 39.31 118 LYS A O 1
ATOM 921 N N . LYS A 1 119 ? 15.941 -27.929 -0.282 1.00 44.84 119 LYS A N 1
ATOM 922 C CA . LYS A 1 119 ? 16.812 -27.895 -1.473 1.00 44.84 119 LYS A CA 1
ATOM 923 C C . LYS A 1 119 ? 17.880 -26.817 -1.355 1.00 44.84 119 LYS A C 1
ATOM 925 O O . LYS A 1 119 ? 19.011 -27.073 -1.722 1.00 44.84 119 LYS A O 1
ATOM 930 N N . ASN A 1 120 ? 17.555 -25.641 -0.826 1.00 44.19 120 ASN A N 1
ATOM 931 C CA . ASN A 1 120 ? 18.532 -24.576 -0.599 1.00 44.19 120 ASN A CA 1
ATOM 932 C C . ASN A 1 120 ? 19.529 -24.955 0.511 1.00 44.19 120 ASN A C 1
ATOM 934 O O . ASN A 1 120 ? 20.722 -24.698 0.381 1.00 44.19 120 ASN A O 1
ATOM 938 N N . VAL A 1 121 ? 19.056 -25.626 1.567 1.00 38.72 121 VAL A N 1
ATOM 939 C CA . VAL A 1 121 ? 19.893 -26.220 2.621 1.00 38.72 121 VAL A CA 1
ATOM 940 C C . VAL A 1 121 ? 20.678 -27.426 2.099 1.00 38.72 121 VAL A C 1
ATOM 942 O O . VAL A 1 121 ? 21.813 -27.610 2.501 1.00 38.72 121 VAL A O 1
ATOM 945 N N . ASP A 1 122 ? 20.133 -28.206 1.168 1.00 36.69 122 ASP A N 1
ATOM 946 C CA . ASP A 1 122 ? 20.763 -29.362 0.529 1.00 36.69 122 ASP A CA 1
ATOM 947 C C . ASP A 1 122 ? 21.785 -28.911 -0.518 1.00 36.69 122 ASP A C 1
ATOM 949 O O . ASP A 1 122 ? 22.776 -29.596 -0.709 1.00 36.69 122 ASP A O 1
ATOM 953 N N . VAL A 1 123 ? 21.612 -27.744 -1.147 1.00 44.53 123 VAL A N 1
ATOM 954 C CA . VAL A 1 123 ? 22.637 -27.059 -1.953 1.00 44.53 123 VAL A CA 1
ATOM 9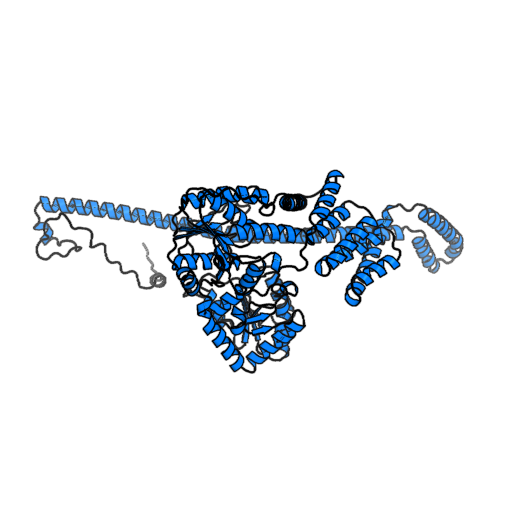55 C C . VAL A 1 123 ? 23.780 -26.587 -1.050 1.00 44.53 123 VAL A C 1
ATOM 957 O O . VAL A 1 123 ? 24.941 -26.783 -1.397 1.00 44.53 123 VAL A O 1
ATOM 960 N N . LEU A 1 124 ? 23.467 -26.069 0.143 1.00 37.03 124 LEU A N 1
ATOM 961 C CA . LEU A 1 124 ? 24.467 -25.772 1.176 1.00 37.03 124 LEU A CA 1
ATOM 962 C C . LEU A 1 124 ? 25.143 -27.046 1.722 1.00 37.03 124 LEU A C 1
ATOM 964 O O . LEU A 1 124 ? 26.350 -27.054 1.936 1.00 37.03 124 LEU A O 1
ATOM 968 N N . ASN A 1 125 ? 24.399 -28.141 1.908 1.00 38.59 125 ASN A N 1
ATOM 969 C CA . ASN A 1 125 ? 24.929 -29.431 2.360 1.00 38.59 125 ASN A CA 1
ATOM 970 C C . ASN A 1 125 ? 25.680 -30.166 1.250 1.00 38.59 125 ASN A C 1
ATOM 972 O O . ASN A 1 125 ? 26.557 -30.953 1.565 1.00 38.59 125 ASN A O 1
ATOM 976 N N . LEU A 1 126 ? 25.365 -29.947 -0.028 1.00 41.09 126 LEU A N 1
ATOM 977 C CA . LEU A 1 126 ? 26.127 -30.455 -1.170 1.00 41.09 126 LEU A CA 1
ATOM 978 C C . LEU A 1 126 ? 27.487 -29.775 -1.229 1.00 41.09 126 LEU A C 1
ATOM 980 O O . LEU A 1 126 ? 28.478 -30.456 -1.471 1.00 41.09 126 LEU A O 1
ATOM 984 N N . ASP A 1 127 ? 27.539 -28.476 -0.936 1.00 45.16 127 ASP A N 1
ATOM 985 C CA . ASP A 1 127 ? 28.794 -27.750 -0.773 1.00 45.16 127 ASP A CA 1
ATOM 986 C C . ASP A 1 127 ? 29.556 -28.247 0.467 1.00 45.16 127 ASP A C 1
ATOM 988 O O . ASP A 1 127 ? 30.739 -28.557 0.386 1.00 45.16 127 ASP A O 1
ATOM 992 N N . LEU A 1 128 ? 28.864 -28.493 1.587 1.00 41.75 128 LEU A N 1
ATOM 993 C CA . LEU A 1 128 ? 29.470 -29.070 2.793 1.00 41.75 128 LEU A CA 1
ATOM 994 C C . LEU A 1 128 ? 29.963 -30.517 2.585 1.00 41.75 128 LEU A C 1
ATOM 996 O O . LEU A 1 128 ? 31.032 -30.884 3.058 1.00 41.75 128 LEU A O 1
ATOM 1000 N N . LEU A 1 129 ? 29.220 -31.354 1.856 1.00 45.31 129 LEU A N 1
ATOM 1001 C CA . LEU A 1 129 ? 29.592 -32.729 1.504 1.00 45.31 129 LEU A CA 1
ATOM 1002 C C . LEU A 1 129 ? 30.718 -32.747 0.470 1.00 45.31 129 LEU A C 1
ATOM 1004 O O . LEU A 1 129 ? 31.590 -33.613 0.546 1.00 45.31 129 LEU A O 1
ATOM 1008 N N . ALA A 1 130 ? 30.742 -31.793 -0.463 1.00 48.72 130 ALA A N 1
ATOM 1009 C CA . ALA A 1 130 ? 31.863 -31.580 -1.370 1.00 48.72 130 ALA A CA 1
ATOM 1010 C C . ALA A 1 130 ? 33.110 -31.139 -0.594 1.00 48.72 130 ALA A C 1
ATOM 1012 O O . ALA A 1 130 ? 34.186 -31.690 -0.825 1.00 48.72 130 ALA A O 1
ATOM 1013 N N . GLN A 1 131 ? 32.970 -30.249 0.392 1.00 48.31 131 GLN A N 1
ATOM 1014 C CA . GLN A 1 131 ? 34.045 -29.855 1.302 1.00 48.31 131 GLN A CA 1
ATOM 1015 C C . GLN A 1 131 ? 34.525 -31.042 2.149 1.00 48.31 131 GLN A C 1
ATOM 1017 O O . GLN A 1 131 ? 35.723 -31.299 2.193 1.00 48.31 131 GLN A O 1
ATOM 1022 N N . VAL A 1 132 ? 33.630 -31.845 2.735 1.00 48.12 132 VAL A N 1
ATOM 1023 C CA . VAL A 1 132 ? 33.980 -33.053 3.509 1.00 48.12 132 VAL A CA 1
ATOM 1024 C C . VAL A 1 132 ? 34.660 -34.107 2.632 1.00 48.12 132 VAL A C 1
ATOM 1026 O O . VAL A 1 132 ? 35.660 -34.693 3.042 1.00 48.12 132 VAL A O 1
ATOM 1029 N N . LYS A 1 133 ? 34.185 -34.326 1.402 1.00 49.78 133 LYS A N 1
ATOM 1030 C CA . LYS A 1 133 ? 34.826 -35.230 0.434 1.00 49.78 133 LYS A CA 1
ATOM 1031 C C . LYS A 1 133 ? 36.209 -34.720 0.025 1.00 49.78 133 LYS A C 1
ATOM 1033 O O . LYS A 1 133 ? 37.147 -35.506 -0.074 1.00 49.78 133 LYS A O 1
ATOM 1038 N N . THR A 1 134 ? 36.359 -33.408 -0.139 1.00 51.84 134 THR A N 1
ATOM 1039 C CA . THR A 1 134 ? 37.641 -32.756 -0.439 1.00 51.84 134 THR A CA 1
ATOM 1040 C C . THR A 1 134 ? 38.600 -32.841 0.751 1.00 51.84 134 THR A C 1
ATOM 1042 O O . THR A 1 134 ? 39.783 -33.109 0.559 1.00 51.84 134 THR A O 1
ATOM 1045 N N . ILE A 1 135 ? 38.108 -32.693 1.984 1.00 54.31 135 ILE A N 1
ATOM 1046 C CA . ILE A 1 135 ? 38.876 -32.869 3.227 1.00 54.31 135 ILE A CA 1
ATOM 1047 C C . ILE A 1 135 ? 39.304 -34.333 3.401 1.00 54.31 135 ILE A C 1
ATOM 1049 O O . ILE A 1 135 ? 40.460 -34.582 3.736 1.00 54.31 135 ILE A O 1
ATOM 1053 N N . ASN A 1 136 ? 38.428 -35.300 3.115 1.00 54.03 136 ASN A N 1
ATOM 1054 C CA . ASN A 1 136 ? 38.766 -36.725 3.161 1.00 54.03 136 ASN A CA 1
ATOM 1055 C C . ASN A 1 136 ? 39.808 -37.099 2.097 1.00 54.03 136 ASN A C 1
ATOM 1057 O O . ASN A 1 136 ? 40.789 -37.760 2.425 1.00 54.03 136 ASN A O 1
ATOM 1061 N N . ASN A 1 137 ? 39.673 -36.597 0.864 1.00 58.12 137 ASN A N 1
ATOM 1062 C CA . ASN A 1 137 ? 40.694 -36.765 -0.174 1.00 58.12 137 ASN A CA 1
ATOM 1063 C C . ASN A 1 137 ? 42.023 -36.106 0.237 1.00 58.12 137 ASN A C 1
ATOM 1065 O O . ASN A 1 137 ? 43.077 -36.719 0.088 1.00 58.12 137 ASN A O 1
ATOM 1069 N N . LYS A 1 138 ? 42.005 -34.897 0.821 1.00 54.62 138 LYS A N 1
ATOM 1070 C CA . LYS A 1 138 ? 43.206 -34.248 1.389 1.00 54.62 138 LYS A CA 1
ATOM 1071 C C . LYS A 1 138 ? 43.839 -35.111 2.497 1.00 54.62 138 LYS A C 1
ATOM 1073 O O . LYS A 1 138 ? 45.058 -35.253 2.518 1.00 54.62 138 LYS A O 1
ATOM 1078 N N . LEU A 1 139 ? 43.041 -35.731 3.374 1.00 55.56 139 LEU A N 1
ATOM 1079 C CA . LEU A 1 139 ? 43.515 -36.630 4.438 1.00 55.56 139 LEU A CA 1
ATOM 1080 C C . LEU A 1 139 ? 44.133 -37.926 3.900 1.00 55.56 139 LEU A C 1
ATOM 1082 O O . LEU A 1 139 ? 45.180 -38.338 4.396 1.00 55.56 139 LEU A O 1
ATOM 1086 N N . GLU A 1 140 ? 43.530 -38.563 2.895 1.00 58.81 140 GLU A N 1
ATOM 1087 C CA . GLU A 1 140 ? 44.114 -39.749 2.254 1.00 58.81 140 GLU A CA 1
ATOM 1088 C C . GLU A 1 140 ? 45.412 -39.410 1.517 1.00 58.81 140 GLU A C 1
ATOM 1090 O O . GLU A 1 140 ? 46.406 -40.115 1.680 1.00 58.81 140 GLU A O 1
ATOM 1095 N N . THR A 1 141 ? 45.443 -38.275 0.813 1.00 60.50 141 THR A N 1
ATOM 1096 C CA . THR A 1 141 ? 46.638 -37.801 0.098 1.00 60.50 141 THR A CA 1
ATOM 1097 C C . THR A 1 141 ? 47.781 -37.464 1.067 1.00 60.50 141 THR A C 1
ATOM 1099 O O . THR A 1 141 ? 48.948 -37.741 0.785 1.00 60.50 141 THR A O 1
ATOM 1102 N N . LEU A 1 142 ? 47.457 -36.913 2.246 1.00 58.12 142 LEU A N 1
ATOM 1103 C CA . LEU A 1 142 ? 48.405 -36.685 3.342 1.00 58.12 142 LEU A CA 1
ATOM 1104 C C . LEU A 1 142 ? 48.899 -37.994 3.970 1.00 58.12 142 LEU A C 1
ATOM 1106 O O . LEU A 1 142 ? 50.083 -38.091 4.271 1.00 58.12 142 LEU A O 1
ATOM 1110 N N . ARG A 1 143 ? 48.045 -39.013 4.132 1.00 56.75 143 ARG A N 1
ATOM 1111 C CA . ARG A 1 143 ? 48.453 -40.343 4.630 1.00 56.75 143 ARG A CA 1
ATOM 1112 C C . ARG A 1 143 ? 49.361 -41.090 3.652 1.00 56.75 143 ARG A C 1
ATOM 1114 O O . ARG A 1 143 ? 50.235 -41.828 4.091 1.00 56.75 143 ARG A O 1
ATOM 1121 N N . SER A 1 144 ? 49.199 -40.871 2.348 1.00 59.12 144 SER A N 1
ATOM 1122 C CA . SER A 1 144 ? 50.115 -41.371 1.314 1.00 59.12 144 SER A CA 1
ATOM 1123 C C . SER A 1 144 ? 51.324 -40.459 1.066 1.00 59.12 144 SER A C 1
ATOM 1125 O O . SER A 1 144 ? 52.148 -40.759 0.203 1.00 59.12 144 SER A O 1
ATOM 1127 N N . SER A 1 145 ? 51.438 -39.333 1.782 1.00 62.12 145 SER A N 1
ATOM 1128 C CA . SER A 1 145 ? 52.529 -38.378 1.592 1.00 62.12 145 SER A CA 1
ATOM 1129 C C . SER A 1 145 ? 53.853 -38.931 2.134 1.00 62.12 145 SER A C 1
ATOM 1131 O O . SER A 1 145 ? 53.875 -39.506 3.230 1.00 62.12 145 SER A O 1
ATOM 1133 N N . PRO A 1 146 ? 54.988 -38.657 1.461 1.00 61.59 146 PRO A N 1
ATOM 1134 C CA . PRO A 1 146 ? 56.320 -39.006 1.956 1.00 61.59 146 PRO A CA 1
ATOM 1135 C C . PRO A 1 146 ? 56.624 -38.459 3.361 1.00 61.59 146 PRO A C 1
ATOM 1137 O O . PRO A 1 146 ? 57.424 -39.033 4.094 1.00 61.59 146 PRO A O 1
ATOM 1140 N N . ILE A 1 147 ? 55.981 -37.354 3.759 1.00 64.81 147 ILE A N 1
ATOM 1141 C CA . ILE A 1 147 ? 56.146 -36.733 5.083 1.00 64.81 147 ILE A CA 1
ATOM 1142 C C . ILE A 1 147 ? 55.466 -37.570 6.176 1.00 64.81 147 ILE A C 1
ATOM 1144 O O . ILE A 1 147 ? 56.017 -37.720 7.267 1.00 64.81 147 ILE A O 1
ATOM 1148 N N . PHE A 1 148 ? 54.300 -38.154 5.886 1.00 67.00 148 PHE A N 1
ATOM 1149 C CA . PHE A 1 148 ? 53.588 -39.020 6.825 1.00 67.00 148 PHE A CA 1
ATOM 1150 C C . PHE A 1 148 ? 54.321 -40.354 7.014 1.00 67.00 148 PHE A C 1
ATOM 1152 O O . PHE A 1 148 ? 54.525 -40.777 8.152 1.00 67.00 148 PHE A O 1
ATOM 1159 N N . SER A 1 149 ? 54.828 -40.962 5.930 1.00 65.94 149 SER A N 1
ATOM 1160 C CA . SER A 1 149 ? 55.650 -42.179 6.027 1.00 65.94 149 SER A CA 1
ATOM 1161 C C . SER A 1 149 ? 56.961 -41.943 6.781 1.00 65.94 149 SER A C 1
ATOM 1163 O O . SER A 1 149 ? 57.413 -42.808 7.526 1.00 65.94 149 SER A O 1
ATOM 1165 N N . LEU A 1 150 ? 57.568 -40.759 6.628 1.00 68.75 150 LEU A N 1
ATOM 1166 C CA . LEU A 1 150 ? 58.757 -40.376 7.388 1.00 68.75 150 LEU A CA 1
ATOM 1167 C C . LEU A 1 150 ? 58.444 -40.234 8.889 1.00 68.75 150 LEU A C 1
ATOM 1169 O O . LEU A 1 150 ? 59.245 -40.649 9.721 1.00 68.75 150 LEU A O 1
ATOM 1173 N N . GLY A 1 151 ? 57.276 -39.684 9.236 1.00 68.06 151 GLY A N 1
ATOM 1174 C CA . GLY A 1 151 ? 56.791 -39.598 10.617 1.00 68.06 151 GLY A CA 1
ATOM 1175 C C . GLY A 1 151 ? 56.568 -40.970 11.264 1.00 68.06 151 GLY A C 1
ATOM 1176 O O . GLY A 1 151 ? 57.019 -41.195 12.387 1.00 68.06 151 GLY A O 1
ATOM 1177 N N . GLU A 1 152 ? 55.948 -41.906 10.542 1.00 73.62 152 GLU A N 1
ATOM 1178 C CA . GLU A 1 152 ? 55.802 -43.310 10.964 1.00 73.62 152 GLU A CA 1
ATOM 1179 C C . GLU A 1 152 ? 57.163 -43.989 11.178 1.00 73.62 152 GLU A C 1
ATOM 1181 O O . GLU A 1 152 ? 57.393 -44.622 12.210 1.00 73.62 152 GLU A O 1
ATOM 1186 N N . ASP A 1 153 ? 58.100 -43.808 10.243 1.00 69.00 153 ASP A N 1
ATOM 1187 C CA . ASP A 1 153 ? 59.451 -44.363 10.344 1.00 69.00 153 ASP A CA 1
ATOM 1188 C C . ASP A 1 153 ? 60.219 -43.799 11.552 1.00 69.00 153 ASP A C 1
ATOM 1190 O O . ASP A 1 153 ? 60.940 -44.550 12.209 1.00 69.00 153 ASP A O 1
ATOM 1194 N N . ILE A 1 154 ? 60.041 -42.511 11.884 1.00 73.19 154 ILE A N 1
ATOM 1195 C CA . ILE A 1 154 ? 60.625 -41.866 13.076 1.00 73.19 154 ILE A CA 1
ATOM 1196 C C . ILE A 1 154 ? 60.034 -42.451 14.363 1.00 73.19 154 ILE A C 1
ATOM 1198 O O . ILE A 1 154 ? 60.773 -42.767 15.298 1.00 73.19 154 ILE A O 1
ATOM 1202 N N . LEU A 1 155 ? 58.713 -42.628 14.417 1.00 73.19 155 LEU A N 1
ATOM 1203 C CA . LEU A 1 155 ? 58.034 -43.221 15.571 1.00 73.19 155 LEU A CA 1
ATOM 1204 C C . LEU A 1 155 ? 58.427 -44.697 15.764 1.00 73.19 155 LEU A C 1
ATOM 1206 O O . LEU A 1 155 ? 58.588 -45.150 16.900 1.00 73.19 155 LEU A O 1
ATOM 1210 N N . ALA A 1 156 ? 58.677 -45.426 14.672 1.00 67.56 156 ALA A N 1
ATOM 1211 C CA . ALA A 1 156 ? 59.118 -46.819 14.686 1.00 67.56 156 ALA A CA 1
ATOM 1212 C C . ALA A 1 156 ? 60.567 -47.020 15.184 1.00 67.56 156 ALA A C 1
ATOM 1214 O O . ALA A 1 156 ? 60.907 -48.128 15.608 1.00 67.56 156 ALA A O 1
ATOM 1215 N N . ILE A 1 157 ? 61.411 -45.975 15.216 1.00 72.56 157 ILE A N 1
ATOM 1216 C CA . ILE A 1 157 ? 62.778 -46.041 15.788 1.00 72.56 157 ILE A CA 1
ATOM 1217 C C . ILE A 1 157 ? 62.734 -46.465 17.259 1.00 72.56 157 ILE A C 1
ATOM 1219 O O . ILE A 1 157 ? 63.627 -47.164 17.736 1.00 72.56 157 ILE A O 1
ATOM 1223 N N . LYS A 1 158 ? 61.671 -46.084 17.978 1.00 69.69 158 LYS A N 1
ATOM 1224 C CA . LYS A 1 158 ? 61.495 -46.423 19.393 1.00 69.69 158 LYS A CA 1
ATOM 1225 C C . LYS A 1 158 ? 61.392 -47.940 19.630 1.00 69.69 158 LYS A C 1
ATOM 1227 O O . LYS A 1 158 ? 61.683 -48.385 20.735 1.00 69.69 158 LYS A O 1
ATOM 1232 N N . GLY A 1 159 ? 60.996 -48.719 18.615 1.00 71.06 159 GLY A N 1
ATOM 1233 C CA . GLY A 1 159 ? 60.900 -50.184 18.667 1.00 71.06 159 GLY A CA 1
ATOM 1234 C C . GLY A 1 159 ? 62.087 -50.936 18.048 1.00 71.06 159 GLY A C 1
ATOM 1235 O O . GLY A 1 159 ? 62.351 -52.067 18.444 1.00 71.06 159 GLY A O 1
ATOM 1236 N N . ASP A 1 160 ? 62.820 -50.328 17.109 1.00 74.56 160 ASP A N 1
ATOM 1237 C CA . ASP A 1 160 ? 63.999 -50.923 16.463 1.00 74.56 160 ASP A CA 1
ATOM 1238 C C . ASP A 1 160 ? 65.010 -49.838 16.055 1.00 74.56 160 ASP A C 1
ATOM 1240 O O . ASP A 1 160 ? 64.893 -49.184 15.013 1.00 74.56 160 ASP A O 1
ATOM 1244 N N . TRP A 1 161 ? 66.034 -49.654 16.891 1.00 73.38 161 TRP A N 1
ATOM 1245 C CA . TRP A 1 161 ? 67.023 -48.582 16.751 1.00 73.38 161 TRP A CA 1
ATOM 1246 C C . TRP A 1 161 ? 67.860 -48.680 15.466 1.00 73.38 161 TRP A C 1
ATOM 1248 O O . TRP A 1 161 ? 68.377 -47.669 14.990 1.00 73.38 161 TRP A O 1
ATOM 1258 N N . LYS A 1 162 ? 67.965 -49.869 14.852 1.00 72.31 162 LYS A N 1
ATOM 1259 C CA . LYS A 1 162 ? 68.728 -50.065 13.607 1.00 72.31 162 LYS A CA 1
ATOM 1260 C C . LYS A 1 162 ? 68.092 -49.349 12.413 1.00 72.31 162 LYS A C 1
ATOM 1262 O O . LYS A 1 162 ? 68.786 -49.042 11.444 1.00 72.31 162 LYS A O 1
ATOM 1267 N N . ARG A 1 163 ? 66.799 -49.014 12.486 1.00 67.31 163 ARG A N 1
ATOM 1268 C CA . ARG A 1 163 ? 66.089 -48.265 11.434 1.00 67.31 163 ARG A CA 1
ATOM 1269 C C . ARG A 1 163 ? 66.570 -46.819 11.302 1.00 67.31 163 ARG A C 1
ATOM 1271 O O . ARG A 1 163 ? 66.476 -46.263 10.206 1.00 67.31 163 ARG A O 1
ATOM 1278 N N . ALA A 1 164 ? 67.185 -46.260 12.350 1.00 70.56 164 ALA A N 1
ATOM 1279 C CA . ALA A 1 164 ? 67.769 -44.918 12.344 1.00 70.56 164 ALA A CA 1
ATOM 1280 C C . ALA A 1 164 ? 68.847 -44.730 11.259 1.00 70.56 164 ALA A C 1
ATOM 1282 O O . ALA A 1 164 ? 68.970 -43.646 10.695 1.00 70.56 164 ALA A O 1
ATOM 1283 N N . PHE A 1 165 ? 69.574 -45.791 10.890 1.00 75.69 165 PHE A N 1
ATOM 1284 C CA . PHE A 1 165 ? 70.608 -45.718 9.849 1.00 75.69 165 PHE A CA 1
ATOM 1285 C C . PHE A 1 165 ? 70.046 -45.589 8.425 1.00 75.69 165 PHE A C 1
ATOM 1287 O O . PHE A 1 165 ? 70.757 -45.147 7.527 1.00 75.69 165 PHE A O 1
ATOM 1294 N N . SER A 1 166 ? 68.771 -45.936 8.208 1.00 70.38 166 SER A N 1
ATOM 1295 C CA . SER A 1 166 ? 68.104 -45.808 6.901 1.00 70.38 166 SER A CA 1
ATOM 1296 C C . SER A 1 166 ? 67.411 -44.453 6.694 1.00 70.38 166 SER A C 1
ATOM 1298 O O . SER A 1 166 ? 67.064 -44.101 5.564 1.00 70.38 166 SER A O 1
ATOM 1300 N N . LEU A 1 167 ? 67.249 -43.664 7.765 1.00 71.31 167 LEU A N 1
ATOM 1301 C CA . LEU A 1 167 ? 66.548 -42.377 7.728 1.00 71.31 167 LEU A CA 1
ATOM 1302 C C . LEU A 1 167 ? 67.171 -41.337 6.796 1.00 71.31 167 LEU A C 1
ATOM 1304 O O . LEU A 1 167 ? 66.409 -40.695 6.078 1.00 71.31 167 LEU A O 1
ATOM 1308 N N . PRO A 1 168 ? 68.506 -41.158 6.740 1.00 75.56 168 PRO A N 1
ATOM 1309 C CA . PRO A 1 168 ? 69.098 -40.155 5.856 1.00 75.56 168 PRO A CA 1
ATOM 1310 C C . PRO A 1 168 ? 68.778 -40.404 4.375 1.00 75.56 168 PRO A C 1
ATOM 1312 O O . PRO A 1 168 ? 68.538 -39.459 3.625 1.00 75.56 168 PRO A O 1
ATOM 1315 N N . ALA A 1 169 ? 68.724 -41.674 3.957 1.00 74.75 169 ALA A N 1
ATOM 1316 C CA . ALA A 1 169 ? 68.374 -42.057 2.591 1.00 74.75 169 ALA A CA 1
ATOM 1317 C C . ALA A 1 169 ? 66.877 -41.851 2.305 1.00 74.75 169 ALA A C 1
ATOM 1319 O O . ALA A 1 169 ? 66.522 -41.281 1.275 1.00 74.75 169 ALA A O 1
ATOM 1320 N N . LYS A 1 170 ? 66.002 -42.245 3.241 1.00 72.62 170 LYS A N 1
ATOM 1321 C CA . LYS A 1 170 ? 64.547 -42.052 3.119 1.00 72.62 170 LYS A CA 1
ATOM 1322 C C . LYS A 1 170 ? 64.138 -40.577 3.153 1.00 72.62 170 LYS A C 1
ATOM 1324 O O . LYS A 1 170 ? 63.265 -40.175 2.394 1.00 72.62 170 LYS A O 1
ATOM 1329 N N . TYR A 1 171 ? 64.805 -39.761 3.967 1.00 72.81 171 TYR A N 1
ATOM 1330 C CA . TYR A 1 171 ? 64.597 -38.313 4.019 1.00 72.81 171 TYR A CA 1
ATOM 1331 C C . TYR A 1 171 ? 64.957 -37.644 2.691 1.00 72.81 171 TYR A C 1
ATOM 1333 O O . TYR A 1 171 ? 64.194 -36.824 2.187 1.00 72.81 171 TYR A O 1
ATOM 1341 N N . ARG A 1 172 ? 66.084 -38.038 2.084 1.00 72.62 172 ARG A N 1
ATOM 1342 C CA . ARG A 1 172 ? 66.506 -37.518 0.778 1.00 72.62 172 ARG A CA 1
ATOM 1343 C C . ARG A 1 172 ? 65.529 -37.919 -0.336 1.00 72.62 172 ARG A C 1
ATOM 1345 O O . ARG A 1 172 ? 65.145 -37.065 -1.127 1.00 72.62 172 ARG A O 1
ATOM 1352 N N . ALA A 1 173 ? 65.057 -39.169 -0.338 1.00 71.38 173 ALA A N 1
ATOM 1353 C CA . ALA A 1 173 ? 64.036 -39.640 -1.278 1.00 71.38 173 ALA A CA 1
ATOM 1354 C C . ALA A 1 173 ? 62.688 -38.910 -1.104 1.00 71.38 173 ALA A C 1
ATOM 1356 O O . ALA A 1 173 ? 62.061 -38.525 -2.088 1.00 71.38 173 ALA A O 1
ATOM 1357 N N . ALA A 1 174 ? 62.268 -38.653 0.140 1.00 65.44 174 ALA A N 1
ATOM 1358 C CA . ALA A 1 174 ? 61.069 -37.872 0.439 1.00 65.44 174 ALA A CA 1
ATOM 1359 C C . ALA A 1 174 ? 61.203 -36.403 -0.002 1.00 65.44 174 ALA A C 1
ATOM 1361 O O . ALA A 1 174 ? 60.242 -35.833 -0.514 1.00 65.44 174 ALA A O 1
ATOM 1362 N N . GLN A 1 175 ? 62.390 -35.799 0.141 1.00 66.56 175 GLN A N 1
ATOM 1363 C CA . GLN A 1 175 ? 62.677 -34.447 -0.350 1.00 66.56 175 GLN A CA 1
ATOM 1364 C C . GLN A 1 175 ? 62.637 -34.357 -1.880 1.00 66.56 175 GLN A C 1
ATOM 1366 O O . GLN A 1 175 ? 62.043 -33.425 -2.420 1.00 66.56 175 GLN A O 1
ATOM 1371 N N . GLU A 1 176 ? 63.242 -35.317 -2.584 1.00 68.38 176 GLU A N 1
ATOM 1372 C CA . GLU A 1 176 ? 63.220 -35.366 -4.051 1.00 68.38 176 GLU A CA 1
ATOM 1373 C C . GLU A 1 176 ? 61.806 -35.583 -4.597 1.00 68.38 176 GLU A C 1
ATOM 1375 O O . GLU A 1 176 ? 61.418 -34.935 -5.570 1.00 68.38 176 GLU A O 1
ATOM 1380 N N . GLN A 1 177 ? 61.013 -36.446 -3.956 1.00 64.94 177 GLN A N 1
ATOM 1381 C CA . GLN A 1 177 ? 59.629 -36.688 -4.353 1.00 64.94 177 GLN A CA 1
ATOM 1382 C C . GLN A 1 177 ? 58.736 -35.473 -4.060 1.00 64.94 177 GLN A C 1
ATOM 1384 O O . GLN A 1 177 ? 57.996 -35.044 -4.937 1.00 64.94 177 GLN A O 1
ATOM 1389 N N . ALA A 1 178 ? 58.885 -34.830 -2.896 1.00 61.09 178 ALA A N 1
ATOM 1390 C CA . ALA A 1 178 ? 58.159 -33.601 -2.571 1.00 61.09 178 ALA A CA 1
ATOM 1391 C C . ALA A 1 178 ? 58.497 -32.443 -3.527 1.00 61.09 178 ALA A C 1
ATOM 1393 O O . ALA A 1 178 ? 57.626 -31.638 -3.851 1.00 61.09 178 ALA A O 1
ATOM 1394 N N . MET A 1 179 ? 59.741 -32.358 -4.015 1.00 57.84 179 MET A N 1
ATOM 1395 C CA . MET A 1 179 ? 60.131 -31.384 -5.043 1.00 57.84 179 MET A CA 1
ATOM 1396 C C . MET A 1 179 ? 59.495 -31.684 -6.409 1.00 57.84 179 MET A C 1
ATOM 1398 O O . MET A 1 179 ? 59.099 -30.748 -7.102 1.00 57.84 179 MET A O 1
ATOM 1402 N N . LYS A 1 180 ? 59.343 -32.964 -6.779 1.00 59.06 180 LYS A N 1
ATOM 1403 C CA . LYS A 1 180 ? 58.636 -33.384 -8.003 1.00 59.06 180 LYS A CA 1
ATOM 1404 C C . LYS A 1 180 ? 57.126 -33.150 -7.915 1.00 59.06 180 LYS A C 1
ATOM 1406 O O . LYS A 1 180 ? 56.549 -32.618 -8.857 1.00 59.06 180 LYS A O 1
ATOM 1411 N N . ASP A 1 181 ? 56.506 -33.454 -6.778 1.00 56.91 181 ASP A N 1
ATOM 1412 C CA . ASP A 1 181 ? 55.067 -33.260 -6.560 1.00 56.91 181 ASP A CA 1
ATOM 1413 C C . ASP A 1 181 ? 54.702 -31.762 -6.520 1.00 56.91 181 ASP A C 1
ATOM 1415 O O . ASP A 1 181 ? 53.665 -31.352 -7.042 1.00 56.91 181 ASP A O 1
ATOM 1419 N N . LYS A 1 182 ? 55.602 -30.909 -6.002 1.00 52.75 182 LYS A N 1
ATOM 1420 C CA . LYS A 1 182 ? 55.462 -29.441 -6.046 1.00 52.75 182 LYS A CA 1
ATOM 1421 C C . LYS A 1 182 ? 55.509 -28.880 -7.475 1.00 52.75 182 LYS A C 1
ATOM 1423 O O . LYS A 1 182 ? 54.945 -27.819 -7.722 1.00 52.75 182 LYS A O 1
ATOM 1428 N N . ALA A 1 183 ? 56.155 -29.590 -8.402 1.00 50.84 183 ALA A N 1
ATOM 1429 C CA . ALA A 1 183 ? 56.220 -29.239 -9.821 1.00 50.84 183 ALA A CA 1
ATOM 1430 C C . ALA A 1 183 ? 55.041 -29.797 -10.652 1.00 50.84 183 ALA A C 1
ATOM 1432 O O . ALA A 1 183 ? 54.870 -29.378 -11.793 1.00 50.84 183 ALA A O 1
ATOM 1433 N N . ALA A 1 184 ? 54.225 -30.707 -10.097 1.00 46.84 184 ALA A N 1
ATOM 1434 C CA . ALA A 1 184 ? 53.168 -31.441 -10.808 1.00 46.84 184 ALA A CA 1
ATOM 1435 C C . ALA A 1 184 ? 51.731 -31.151 -10.311 1.00 46.84 184 ALA A C 1
ATOM 1437 O O . ALA A 1 184 ? 50.803 -31.887 -10.643 1.00 46.84 184 ALA A O 1
ATOM 1438 N N . LEU A 1 185 ? 51.520 -30.097 -9.514 1.00 41.28 185 LEU A N 1
ATOM 1439 C CA . LEU A 1 185 ? 50.197 -29.737 -8.987 1.00 41.28 185 LEU A CA 1
ATOM 1440 C C . LEU A 1 185 ? 49.227 -29.284 -10.103 1.00 41.28 185 LEU A C 1
ATOM 1442 O O . LEU A 1 185 ? 49.533 -28.325 -10.815 1.00 41.28 185 LEU A O 1
ATOM 1446 N N . PRO A 1 186 ? 48.039 -29.910 -10.246 1.00 36.62 186 PRO A N 1
ATOM 1447 C CA . PRO A 1 186 ? 47.014 -29.461 -11.183 1.00 36.62 186 PRO A CA 1
ATOM 1448 C C . PRO A 1 186 ? 46.402 -28.118 -10.762 1.00 36.62 186 PRO A C 1
ATOM 1450 O O . PRO A 1 186 ? 46.210 -27.838 -9.578 1.00 36.62 186 PRO A O 1
ATOM 1453 N N . VAL A 1 187 ? 46.015 -27.324 -11.761 1.00 42.56 187 VAL A N 1
ATOM 1454 C CA . VAL A 1 187 ? 45.444 -25.964 -11.665 1.00 42.56 187 VAL A CA 1
ATOM 1455 C C . VAL A 1 187 ? 44.119 -25.889 -10.863 1.00 42.56 187 VAL A C 1
ATOM 1457 O O . VAL A 1 187 ? 43.678 -24.803 -10.496 1.00 42.56 187 VAL A O 1
ATOM 1460 N N . GLU A 1 188 ? 43.500 -27.018 -10.500 1.00 39.88 188 GLU A N 1
ATOM 1461 C CA . GLU A 1 188 ? 42.202 -27.073 -9.798 1.00 39.88 188 GLU A CA 1
ATOM 1462 C C . GLU A 1 188 ? 42.243 -26.722 -8.293 1.00 39.88 188 GLU A C 1
ATOM 1464 O O . GLU A 1 188 ? 41.205 -26.415 -7.711 1.00 39.88 188 GLU A O 1
ATOM 1469 N N . LEU A 1 189 ? 43.416 -26.672 -7.648 1.00 35.28 189 LEU A N 1
ATOM 1470 C CA . LEU A 1 189 ? 43.549 -26.284 -6.227 1.00 35.28 189 LEU A CA 1
ATOM 1471 C C . LEU A 1 189 ? 43.425 -24.768 -5.959 1.00 35.28 189 LEU A C 1
ATOM 1473 O O . LEU A 1 189 ? 43.351 -24.354 -4.802 1.00 35.28 189 LEU A O 1
ATOM 1477 N N . GLY A 1 190 ? 43.382 -23.931 -7.002 1.00 38.84 190 GLY A N 1
ATOM 1478 C CA . GLY A 1 190 ? 43.322 -22.467 -6.871 1.00 38.84 190 GLY A CA 1
ATOM 1479 C C . GLY A 1 190 ? 41.942 -21.889 -6.526 1.00 38.84 190 GLY A C 1
ATOM 1480 O O . GLY A 1 190 ? 41.857 -20.753 -6.062 1.00 38.84 190 GLY A O 1
ATOM 1481 N N . LEU A 1 191 ? 40.856 -22.646 -6.724 1.00 43.41 191 LEU A N 1
ATOM 1482 C CA . LEU A 1 191 ? 39.483 -22.147 -6.542 1.00 43.41 191 LEU A CA 1
ATOM 1483 C C . LEU A 1 191 ? 39.038 -22.072 -5.067 1.00 43.41 191 LEU A C 1
ATOM 1485 O O . LEU A 1 191 ? 38.196 -21.239 -4.738 1.00 43.41 191 LEU A O 1
ATOM 1489 N N . ASP A 1 192 ? 39.616 -22.882 -4.178 1.00 52.69 192 ASP A N 1
ATOM 1490 C CA . ASP A 1 192 ? 39.191 -23.030 -2.771 1.00 52.69 192 ASP A CA 1
ATOM 1491 C C . ASP A 1 192 ? 39.844 -21.963 -1.854 1.00 52.69 192 ASP A C 1
ATOM 1493 O O . ASP A 1 192 ? 39.173 -21.265 -1.094 1.00 52.69 192 ASP A O 1
ATOM 1497 N N . LEU A 1 193 ? 41.153 -21.716 -2.021 1.00 56.47 193 LEU A N 1
ATOM 1498 C CA . LEU A 1 193 ? 41.913 -20.702 -1.266 1.00 56.47 193 LEU A CA 1
ATOM 1499 C C . LEU A 1 193 ? 41.499 -19.263 -1.602 1.00 56.47 193 LEU A C 1
ATOM 1501 O O . LEU A 1 193 ? 41.279 -18.463 -0.698 1.00 56.47 193 LEU A O 1
ATOM 1505 N N . ALA A 1 194 ? 41.314 -18.954 -2.888 1.00 63.00 194 ALA A N 1
ATOM 1506 C CA . ALA A 1 194 ? 40.890 -17.627 -3.338 1.00 63.00 194 ALA A CA 1
ATOM 1507 C C . ALA A 1 194 ? 39.463 -17.267 -2.878 1.00 63.00 194 ALA A C 1
ATOM 1509 O O . ALA A 1 194 ? 39.088 -16.095 -2.839 1.00 63.00 194 ALA A O 1
ATOM 1510 N N . THR A 1 195 ? 38.630 -18.267 -2.567 1.00 64.19 195 THR A N 1
ATOM 1511 C CA . THR A 1 195 ? 37.275 -18.051 -2.034 1.00 64.19 195 THR A CA 1
ATOM 1512 C C . THR A 1 195 ? 37.324 -17.735 -0.544 1.00 64.19 195 THR A C 1
ATOM 1514 O O . THR A 1 195 ? 36.722 -16.751 -0.119 1.00 64.19 195 THR A O 1
ATOM 1517 N N . ALA A 1 196 ? 38.086 -18.512 0.229 1.00 69.12 196 ALA A N 1
ATOM 1518 C CA . ALA A 1 196 ? 38.288 -18.265 1.655 1.00 69.12 196 ALA A CA 1
ATOM 1519 C C . ALA A 1 196 ? 38.983 -16.917 1.916 1.00 69.12 196 ALA A C 1
ATOM 1521 O O . ALA A 1 196 ? 38.547 -16.149 2.772 1.00 69.12 196 ALA A O 1
ATOM 1522 N N . GLU A 1 197 ? 40.012 -16.597 1.127 1.00 77.44 197 GLU A N 1
ATOM 1523 C CA . GLU A 1 197 ? 40.716 -15.314 1.182 1.00 77.44 197 GLU A CA 1
ATOM 1524 C C . GLU A 1 197 ? 39.765 -14.147 0.871 1.00 77.44 197 GLU A C 1
ATOM 1526 O O . GLU A 1 197 ? 39.685 -13.188 1.639 1.00 77.44 197 GLU A O 1
ATOM 1531 N N . ALA A 1 198 ? 38.961 -14.252 -0.194 1.00 77.69 198 ALA A N 1
ATOM 1532 C CA . ALA A 1 198 ? 37.968 -13.228 -0.518 1.00 77.69 198 ALA A CA 1
ATOM 1533 C C . ALA A 1 198 ? 36.947 -13.026 0.610 1.00 77.69 198 ALA A C 1
ATOM 1535 O O . ALA A 1 198 ? 36.586 -11.892 0.904 1.00 77.69 198 ALA A O 1
ATOM 1536 N N . LEU A 1 199 ? 36.492 -14.099 1.260 1.00 75.94 199 LEU A N 1
ATOM 1537 C CA . LEU A 1 199 ? 35.509 -14.004 2.338 1.00 75.94 199 LEU A CA 1
ATOM 1538 C C . LEU A 1 199 ? 36.090 -13.309 3.577 1.00 75.94 199 LEU A C 1
ATOM 1540 O O . LEU A 1 199 ? 35.468 -12.395 4.110 1.00 75.94 199 LEU A O 1
ATOM 1544 N N . GLN A 1 200 ? 37.320 -13.649 3.966 1.00 84.75 200 GLN A N 1
ATOM 1545 C CA . GLN A 1 200 ? 38.008 -12.998 5.083 1.00 84.75 200 GLN A CA 1
ATOM 1546 C C . GLN A 1 200 ? 38.240 -11.500 4.825 1.00 84.75 200 GLN A C 1
ATOM 1548 O O . GLN A 1 200 ? 38.025 -10.661 5.706 1.00 84.75 200 GLN A O 1
ATOM 1553 N N . HIS A 1 201 ? 38.667 -11.144 3.610 1.00 88.94 201 HIS A N 1
ATOM 1554 C CA . HIS A 1 201 ? 38.829 -9.743 3.226 1.00 88.94 201 HIS A CA 1
ATOM 1555 C C . HIS A 1 201 ? 37.484 -9.012 3.143 1.00 88.94 201 HIS A C 1
ATOM 1557 O O . HIS A 1 201 ? 37.413 -7.854 3.550 1.00 88.94 201 HIS A O 1
ATOM 1563 N N . ALA A 1 202 ? 36.418 -9.674 2.687 1.00 84.44 202 ALA A N 1
ATOM 1564 C CA . ALA A 1 202 ? 35.074 -9.105 2.658 1.00 84.44 202 ALA A CA 1
ATOM 1565 C C . ALA A 1 202 ? 34.533 -8.836 4.066 1.00 84.44 202 ALA A C 1
ATOM 1567 O O . ALA A 1 202 ? 34.069 -7.731 4.319 1.00 84.44 202 ALA A O 1
ATOM 1568 N N . GLU A 1 203 ? 34.648 -9.777 5.006 1.00 85.56 203 GLU A N 1
ATOM 1569 C CA . GLU A 1 203 ? 34.225 -9.576 6.400 1.00 85.56 203 GLU A CA 1
ATOM 1570 C C . GLU A 1 203 ? 34.940 -8.389 7.043 1.00 85.56 203 GLU A C 1
ATOM 1572 O O . GLU A 1 203 ? 34.317 -7.539 7.683 1.00 85.56 203 GLU A O 1
ATOM 1577 N N . ARG A 1 204 ? 36.255 -8.285 6.826 1.00 89.81 204 ARG A N 1
ATOM 1578 C CA . ARG A 1 204 ? 37.046 -7.183 7.371 1.00 89.81 204 ARG A CA 1
ATOM 1579 C C . ARG A 1 204 ? 36.693 -5.847 6.726 1.00 89.81 204 ARG A C 1
ATOM 1581 O O . ARG A 1 204 ? 36.551 -4.855 7.434 1.00 89.81 204 ARG A O 1
ATOM 1588 N N . ALA A 1 205 ? 36.500 -5.825 5.411 1.00 90.31 205 ALA A N 1
ATOM 1589 C CA . ALA A 1 205 ? 36.053 -4.633 4.705 1.00 90.31 205 ALA A CA 1
ATOM 1590 C C . ALA A 1 205 ? 34.631 -4.218 5.121 1.00 90.31 205 ALA A C 1
ATOM 1592 O O . ALA A 1 205 ? 34.363 -3.031 5.258 1.00 90.31 205 ALA A O 1
ATOM 1593 N N . LEU A 1 206 ? 33.735 -5.169 5.396 1.00 87.12 206 LEU A N 1
ATOM 1594 C CA . LEU A 1 206 ? 32.391 -4.901 5.912 1.00 87.12 206 LEU A CA 1
ATOM 1595 C C . LEU A 1 206 ? 32.414 -4.337 7.336 1.00 87.12 206 LEU A C 1
ATOM 1597 O O . LEU A 1 206 ? 31.630 -3.442 7.644 1.00 87.12 206 LEU A O 1
ATOM 1601 N N . ALA A 1 207 ? 33.320 -4.816 8.190 1.00 86.12 207 ALA A N 1
ATOM 1602 C CA . ALA A 1 207 ? 33.528 -4.238 9.515 1.00 86.12 207 ALA A CA 1
ATOM 1603 C C . ALA A 1 207 ? 34.025 -2.784 9.422 1.00 86.12 207 ALA A C 1
ATOM 1605 O O . ALA A 1 207 ? 33.498 -1.917 10.116 1.00 86.12 207 ALA A O 1
ATOM 1606 N N . ILE A 1 208 ? 34.972 -2.506 8.515 1.00 89.75 208 ILE A N 1
ATOM 1607 C CA . ILE A 1 208 ? 35.432 -1.138 8.222 1.00 89.75 208 ILE A CA 1
ATOM 1608 C C . ILE A 1 208 ? 34.272 -0.298 7.680 1.00 89.75 208 ILE A C 1
ATOM 1610 O O . ILE A 1 208 ? 34.065 0.814 8.147 1.00 89.75 208 ILE A O 1
ATOM 1614 N N . ALA A 1 209 ? 33.459 -0.831 6.765 1.00 86.81 209 ALA A N 1
ATOM 1615 C CA . ALA A 1 209 ? 32.303 -0.115 6.232 1.00 86.81 209 ALA A CA 1
ATOM 1616 C C . ALA A 1 209 ? 31.295 0.264 7.328 1.00 86.81 209 ALA A C 1
ATOM 1618 O O . ALA A 1 209 ? 30.709 1.342 7.273 1.00 86.81 209 ALA A O 1
ATOM 1619 N N . GLY A 1 210 ? 31.117 -0.603 8.329 1.00 80.88 210 GLY A N 1
ATOM 1620 C CA . GLY A 1 210 ? 30.238 -0.354 9.469 1.00 80.88 210 GLY A CA 1
ATOM 1621 C C . GLY A 1 210 ? 30.738 0.721 10.440 1.00 80.88 210 GLY A C 1
ATOM 1622 O O . GLY A 1 210 ? 29.909 1.352 11.088 1.00 80.88 210 GLY A O 1
ATOM 1623 N N . HIS A 1 211 ? 32.054 0.936 10.544 1.00 85.88 211 HIS A N 1
ATOM 1624 C CA . HIS A 1 211 ? 32.649 1.903 11.477 1.00 85.88 211 HIS A CA 1
ATOM 1625 C C . HIS A 1 211 ? 33.081 3.210 10.789 1.00 85.88 211 HIS A C 1
ATOM 1627 O O . HIS A 1 211 ? 32.744 4.294 11.255 1.00 85.88 211 HIS A O 1
ATOM 1633 N N . ASP A 1 212 ? 33.784 3.101 9.659 1.00 86.00 212 ASP A N 1
ATOM 1634 C CA . ASP A 1 212 ? 34.459 4.200 8.953 1.00 86.00 212 ASP A CA 1
ATOM 1635 C C . ASP A 1 212 ? 33.810 4.549 7.596 1.00 86.00 212 ASP A C 1
ATOM 1637 O O . ASP A 1 212 ? 34.271 5.455 6.897 1.00 86.00 212 ASP A O 1
ATOM 1641 N N . GLY A 1 213 ? 32.758 3.826 7.194 1.00 86.00 213 GLY A N 1
ATOM 1642 C CA . GLY A 1 213 ? 32.003 4.058 5.960 1.00 86.00 213 GLY A CA 1
ATOM 1643 C C . GLY A 1 213 ? 32.527 3.321 4.717 1.00 86.00 213 GLY A C 1
ATOM 1644 O O . GLY A 1 213 ? 33.637 2.785 4.675 1.00 86.00 213 GLY A O 1
ATOM 1645 N N . TRP A 1 214 ? 31.700 3.285 3.665 1.00 87.19 214 TRP A N 1
ATOM 1646 C CA . TRP A 1 214 ? 31.945 2.468 2.468 1.00 87.19 214 TRP A CA 1
ATOM 1647 C C . TRP A 1 214 ? 33.178 2.879 1.657 1.00 87.19 214 TRP A C 1
ATOM 1649 O O . TRP A 1 214 ? 33.854 2.015 1.101 1.00 87.19 214 TRP A O 1
ATOM 1659 N N . HIS A 1 215 ? 33.495 4.175 1.605 1.00 88.88 215 HIS A N 1
ATOM 1660 C CA . HIS A 1 215 ? 34.666 4.671 0.878 1.00 88.88 215 HIS A CA 1
ATOM 1661 C C . HIS A 1 215 ? 35.975 4.178 1.513 1.00 88.88 215 HIS A C 1
ATOM 1663 O O . HIS A 1 215 ? 36.861 3.685 0.816 1.00 88.88 215 HIS A O 1
ATOM 1669 N N . SER A 1 216 ? 36.052 4.223 2.846 1.00 90.38 216 SER A N 1
ATOM 1670 C CA . SER A 1 216 ? 37.182 3.717 3.631 1.00 90.38 216 SER A CA 1
ATOM 1671 C C . SER A 1 216 ? 37.368 2.211 3.435 1.00 90.38 216 SER A C 1
ATOM 1673 O O . SER A 1 216 ? 38.490 1.733 3.264 1.00 90.38 216 SER A O 1
ATOM 1675 N N . ALA A 1 217 ? 36.263 1.460 3.387 1.00 91.25 217 ALA A N 1
ATOM 1676 C CA . ALA A 1 217 ? 36.291 0.033 3.089 1.00 91.25 217 ALA A CA 1
ATOM 1677 C C . ALA A 1 217 ? 36.800 -0.258 1.667 1.00 91.25 217 ALA A C 1
ATOM 1679 O O . ALA A 1 217 ? 37.654 -1.126 1.495 1.00 91.25 217 ALA A O 1
ATOM 1680 N N . GLU A 1 218 ? 36.324 0.472 0.652 1.00 90.38 218 GLU A N 1
ATOM 1681 C CA . GLU A 1 218 ? 36.795 0.308 -0.729 1.00 90.38 218 GLU A CA 1
ATOM 1682 C C . GLU A 1 218 ? 38.294 0.610 -0.852 1.00 90.38 218 GLU A C 1
ATOM 1684 O O . GLU A 1 218 ? 39.039 -0.174 -1.446 1.00 90.38 218 GLU A O 1
ATOM 1689 N N . GLN A 1 219 ? 38.746 1.722 -0.268 1.00 91.44 219 GLN A N 1
ATOM 1690 C CA . GLN A 1 219 ? 40.152 2.113 -0.276 1.00 91.44 219 GLN A CA 1
ATOM 1691 C C . GLN A 1 219 ? 41.022 1.043 0.389 1.00 91.44 219 GLN A C 1
ATOM 1693 O O . GLN A 1 219 ? 41.996 0.589 -0.210 1.00 91.44 219 GLN A O 1
ATOM 1698 N N . TRP A 1 220 ? 40.614 0.552 1.563 1.00 94.75 220 TRP A N 1
ATOM 1699 C CA . TRP A 1 220 ? 41.326 -0.516 2.260 1.00 94.75 220 TRP A CA 1
ATOM 1700 C C . TRP A 1 220 ? 41.472 -1.778 1.402 1.00 94.75 220 TRP A C 1
ATOM 1702 O O . TRP A 1 220 ? 42.561 -2.354 1.342 1.00 94.75 220 TRP A O 1
ATOM 1712 N N . VAL A 1 221 ? 40.402 -2.196 0.710 1.00 92.44 221 VAL A N 1
ATOM 1713 C CA . VAL A 1 221 ? 40.427 -3.359 -0.195 1.00 92.44 221 VAL A CA 1
ATOM 1714 C C . VAL A 1 221 ? 41.409 -3.141 -1.348 1.00 92.44 221 VAL A C 1
ATOM 1716 O O . VAL A 1 221 ? 42.154 -4.058 -1.698 1.00 92.44 221 VAL A O 1
ATOM 1719 N N . ARG A 1 222 ? 41.448 -1.935 -1.929 1.00 89.19 222 ARG A N 1
ATOM 1720 C CA . ARG A 1 222 ? 42.392 -1.590 -3.007 1.00 89.19 222 ARG A CA 1
ATOM 1721 C C . ARG A 1 222 ? 43.841 -1.593 -2.520 1.00 89.19 222 ARG A C 1
ATOM 1723 O O . ARG A 1 222 ? 44.717 -2.088 -3.233 1.00 89.19 222 ARG A O 1
ATOM 1730 N N . ASP A 1 223 ? 44.083 -1.132 -1.297 1.00 92.88 223 ASP A N 1
ATOM 1731 C CA . ASP A 1 223 ? 45.413 -1.105 -0.682 1.00 92.88 223 ASP A CA 1
ATOM 1732 C C . ASP A 1 223 ? 45.981 -2.508 -0.422 1.00 92.88 223 ASP A C 1
ATOM 1734 O O . ASP A 1 223 ? 47.200 -2.689 -0.435 1.00 92.88 223 ASP A O 1
ATOM 1738 N N . GLN A 1 224 ? 45.122 -3.526 -0.270 1.00 91.19 224 GLN A N 1
ATOM 1739 C CA . GLN A 1 224 ? 45.555 -4.919 -0.109 1.00 91.19 224 GLN A CA 1
ATOM 1740 C C . GLN A 1 224 ? 46.180 -5.518 -1.382 1.00 91.19 224 GLN A C 1
ATOM 1742 O O . GLN A 1 224 ? 46.790 -6.583 -1.308 1.00 91.19 224 GLN A O 1
ATOM 1747 N N . ARG A 1 225 ? 46.044 -4.863 -2.550 1.00 88.31 225 ARG A N 1
ATOM 1748 C CA . ARG A 1 225 ? 46.594 -5.320 -3.847 1.00 88.31 225 ARG A CA 1
ATOM 1749 C C . ARG A 1 225 ? 46.260 -6.787 -4.164 1.00 88.31 225 ARG A C 1
ATOM 1751 O O . ARG A 1 225 ? 47.111 -7.548 -4.625 1.00 88.31 225 ARG A O 1
ATOM 1758 N N . LEU A 1 226 ? 45.012 -7.172 -3.903 1.00 88.06 226 LEU A N 1
ATOM 1759 C CA . LEU A 1 226 ? 44.527 -8.542 -4.070 1.00 88.06 226 LEU A CA 1
ATOM 1760 C C . LEU A 1 226 ? 44.559 -8.989 -5.545 1.00 88.06 226 LEU A C 1
ATOM 1762 O O . LEU A 1 226 ? 44.373 -8.159 -6.442 1.00 88.06 226 LEU A O 1
ATOM 1766 N N . PRO A 1 227 ? 44.707 -10.300 -5.820 1.00 86.12 227 PRO A N 1
ATOM 1767 C CA . PRO A 1 227 ? 44.535 -10.843 -7.164 1.00 86.12 227 PRO A CA 1
ATOM 1768 C C . PRO A 1 227 ? 43.160 -10.491 -7.745 1.00 86.12 227 PRO A C 1
ATOM 1770 O O . PRO A 1 227 ? 42.162 -10.500 -7.026 1.00 86.12 227 PRO A O 1
ATOM 1773 N N . ALA A 1 228 ? 43.091 -10.257 -9.058 1.00 80.94 228 ALA A N 1
ATOM 1774 C CA . ALA A 1 228 ? 41.890 -9.825 -9.785 1.00 80.94 228 ALA A CA 1
ATOM 1775 C C . ALA A 1 228 ? 40.593 -10.564 -9.387 1.00 80.94 228 ALA A C 1
ATOM 1777 O O . ALA A 1 228 ? 39.587 -9.934 -9.056 1.00 80.94 228 ALA A O 1
ATOM 1778 N N . GLY A 1 229 ? 40.626 -11.902 -9.344 1.00 75.75 229 GLY A N 1
ATOM 1779 C CA . GLY A 1 229 ? 39.464 -12.718 -8.974 1.00 75.75 229 GLY A CA 1
ATOM 1780 C C . GLY A 1 229 ? 39.028 -12.568 -7.509 1.00 75.75 229 GLY A C 1
ATOM 1781 O O . GLY A 1 229 ? 37.828 -12.581 -7.227 1.00 75.75 229 GLY A O 1
ATOM 1782 N N . VAL A 1 230 ? 39.980 -12.381 -6.586 1.00 80.88 230 VAL A N 1
ATOM 1783 C CA . VAL A 1 230 ? 39.734 -12.168 -5.146 1.00 80.88 230 VAL A CA 1
ATOM 1784 C C . VAL A 1 230 ? 39.212 -10.752 -4.915 1.00 80.88 230 VAL A C 1
ATOM 1786 O O . VAL A 1 230 ? 38.150 -10.585 -4.319 1.00 80.88 230 VAL A O 1
ATOM 1789 N N . LEU A 1 231 ? 39.894 -9.748 -5.476 1.00 86.50 231 LEU A N 1
ATOM 1790 C CA . LEU A 1 231 ? 39.483 -8.343 -5.453 1.00 86.50 231 LEU A CA 1
ATOM 1791 C C . LEU A 1 231 ? 38.036 -8.189 -5.928 1.00 86.50 231 LEU A C 1
ATOM 1793 O O . LEU A 1 231 ? 37.206 -7.593 -5.247 1.00 86.50 231 LEU A O 1
ATOM 1797 N N . SER A 1 232 ? 37.721 -8.785 -7.077 1.00 81.06 232 SER A N 1
ATOM 1798 C CA . SER A 1 232 ? 36.387 -8.727 -7.661 1.00 81.06 232 SER A CA 1
ATOM 1799 C C . SER A 1 232 ? 35.312 -9.337 -6.752 1.00 81.06 232 SER A C 1
ATOM 1801 O O . SER A 1 232 ? 34.233 -8.767 -6.608 1.00 81.06 232 SER A O 1
ATOM 1803 N N . ARG A 1 233 ? 35.592 -10.470 -6.090 1.00 81.50 233 ARG A N 1
ATOM 1804 C CA . ARG A 1 233 ? 34.654 -11.104 -5.142 1.00 81.50 233 ARG A CA 1
ATOM 1805 C C . ARG A 1 233 ? 34.413 -10.245 -3.902 1.00 81.50 233 ARG A C 1
ATOM 1807 O O . ARG A 1 233 ? 33.263 -10.096 -3.502 1.00 81.50 233 ARG A O 1
ATOM 1814 N N . VAL A 1 234 ? 35.470 -9.654 -3.341 1.00 85.62 234 VAL A N 1
ATOM 1815 C CA . VAL A 1 234 ? 35.376 -8.753 -2.182 1.00 85.62 234 VAL A CA 1
ATOM 1816 C C . VAL A 1 234 ? 34.526 -7.526 -2.522 1.00 85.62 234 VAL A C 1
ATOM 1818 O O . VAL A 1 234 ? 33.570 -7.223 -1.812 1.00 85.62 234 VAL A O 1
ATOM 1821 N N . LEU A 1 235 ? 34.823 -6.855 -3.641 1.00 87.50 235 LEU A N 1
ATOM 1822 C CA . LEU A 1 235 ? 34.077 -5.675 -4.093 1.00 87.50 235 LEU A CA 1
ATOM 1823 C C . LEU A 1 235 ? 32.602 -5.991 -4.370 1.00 87.50 235 LEU A C 1
ATOM 1825 O O . LEU A 1 235 ? 31.729 -5.174 -4.081 1.00 87.50 235 LEU A O 1
ATOM 1829 N N . LEU A 1 236 ? 32.302 -7.185 -4.886 1.00 80.75 236 LEU A N 1
ATOM 1830 C CA . LEU A 1 236 ? 30.927 -7.608 -5.122 1.00 80.75 236 LEU A CA 1
ATOM 1831 C C . LEU A 1 236 ? 30.145 -7.830 -3.825 1.00 80.75 236 LEU A C 1
ATOM 1833 O O . LEU A 1 236 ? 28.971 -7.477 -3.746 1.00 80.75 236 LEU A O 1
ATOM 1837 N N . GLU A 1 237 ? 30.777 -8.414 -2.810 1.00 82.31 237 GLU A N 1
ATOM 1838 C CA . GLU A 1 237 ? 30.125 -8.628 -1.518 1.00 82.31 237 GLU A CA 1
ATOM 1839 C C . GLU A 1 237 ? 29.878 -7.294 -0.801 1.00 82.31 237 GLU A C 1
ATOM 1841 O O . GLU A 1 237 ? 28.788 -7.063 -0.272 1.00 82.31 237 GLU A O 1
ATOM 1846 N N . LEU A 1 238 ? 30.829 -6.358 -0.901 1.00 85.94 238 LEU A N 1
ATOM 1847 C CA . LEU A 1 238 ? 30.611 -4.976 -0.477 1.00 85.94 238 LEU A CA 1
ATOM 1848 C C . LEU A 1 238 ? 29.451 -4.330 -1.239 1.00 85.94 238 LEU A C 1
ATOM 1850 O O . LEU A 1 238 ? 28.574 -3.755 -0.606 1.00 85.94 238 LEU A O 1
ATOM 1854 N N . SER A 1 239 ? 29.386 -4.474 -2.567 1.00 82.31 239 SER A N 1
ATOM 1855 C CA . SER A 1 239 ? 28.281 -3.949 -3.385 1.00 82.31 239 SER A CA 1
ATOM 1856 C C . SER A 1 239 ? 26.921 -4.509 -2.941 1.00 82.31 239 SER A C 1
ATOM 1858 O O . SER A 1 239 ? 25.973 -3.757 -2.701 1.00 82.31 239 SER A O 1
ATOM 1860 N N . ARG A 1 240 ? 26.833 -5.828 -2.721 1.00 77.94 240 ARG A N 1
ATOM 1861 C CA . ARG A 1 240 ? 25.622 -6.511 -2.229 1.00 77.94 240 ARG A CA 1
ATOM 1862 C C . ARG A 1 240 ? 25.168 -6.039 -0.861 1.00 77.94 240 ARG A C 1
ATOM 1864 O O . ARG A 1 240 ? 23.971 -6.120 -0.576 1.00 77.94 240 ARG A O 1
ATOM 1871 N N . ARG A 1 241 ? 26.088 -5.610 0.001 1.00 80.00 241 ARG A N 1
ATOM 1872 C CA . ARG A 1 241 ? 25.733 -5.065 1.311 1.00 80.00 241 ARG A CA 1
ATOM 1873 C C . ARG A 1 241 ? 25.391 -3.583 1.221 1.00 80.00 241 ARG A C 1
ATOM 1875 O O . ARG A 1 241 ? 24.369 -3.185 1.781 1.00 80.00 241 ARG A O 1
ATOM 1882 N N . ALA A 1 242 ? 26.189 -2.820 0.478 1.00 78.50 242 ALA A N 1
ATOM 1883 C CA . ALA A 1 242 ? 26.007 -1.397 0.243 1.00 78.50 242 ALA A CA 1
ATOM 1884 C C . ALA A 1 242 ? 24.658 -1.100 -0.415 1.00 78.50 242 ALA A C 1
ATOM 1886 O O . ALA A 1 242 ? 24.039 -0.108 -0.061 1.00 78.50 242 ALA A O 1
ATOM 1887 N N . ARG A 1 243 ? 24.114 -1.989 -1.264 1.00 69.50 243 ARG A N 1
ATOM 1888 C CA . ARG A 1 243 ? 22.797 -1.780 -1.910 1.00 69.50 243 ARG A CA 1
ATOM 1889 C C . ARG A 1 243 ? 21.647 -1.487 -0.937 1.00 69.50 243 ARG A C 1
ATOM 1891 O O . ARG A 1 243 ? 20.639 -0.927 -1.343 1.00 69.50 243 ARG A O 1
ATOM 1898 N N . PHE A 1 244 ? 21.778 -1.888 0.329 1.00 64.31 244 PHE A N 1
ATOM 1899 C CA . PHE A 1 244 ? 20.760 -1.671 1.358 1.00 64.31 244 PHE A CA 1
ATOM 1900 C C . PHE A 1 244 ? 20.949 -0.377 2.162 1.00 64.31 244 PHE A C 1
ATOM 1902 O O . PHE A 1 244 ? 20.103 -0.063 2.993 1.00 64.31 244 PHE A O 1
ATOM 1909 N N . SER A 1 245 ? 22.050 0.350 1.961 1.00 69.50 245 SER A N 1
ATOM 1910 C CA . SER A 1 245 ? 22.414 1.525 2.767 1.00 69.50 245 SER A CA 1
ATOM 1911 C C . SER A 1 245 ? 22.966 2.701 1.958 1.00 69.50 245 SER A C 1
ATOM 1913 O O . SER A 1 245 ? 22.692 3.842 2.304 1.00 69.50 245 SER A O 1
ATOM 1915 N N . ASP A 1 246 ? 23.741 2.435 0.906 1.00 73.75 246 ASP A N 1
ATOM 1916 C CA . ASP A 1 246 ? 24.404 3.417 0.047 1.00 73.75 246 ASP A CA 1
ATOM 1917 C C . ASP A 1 246 ? 24.472 2.896 -1.400 1.00 73.75 246 ASP A C 1
ATOM 1919 O O . ASP A 1 246 ? 25.331 2.108 -1.807 1.00 73.75 246 ASP A O 1
ATOM 1923 N N . ILE A 1 247 ? 23.483 3.328 -2.168 1.00 71.25 247 ILE A N 1
ATOM 1924 C CA . ILE A 1 247 ? 23.206 2.900 -3.534 1.00 71.25 247 ILE A CA 1
ATOM 1925 C C . ILE A 1 247 ? 24.288 3.354 -4.538 1.00 71.25 247 ILE A C 1
ATOM 1927 O O . ILE A 1 247 ? 24.774 2.504 -5.293 1.00 71.25 247 ILE A O 1
ATOM 1931 N N . PRO A 1 248 ? 24.718 4.635 -4.565 1.00 80.06 248 PRO A N 1
ATOM 1932 C CA . PRO A 1 248 ? 25.791 5.075 -5.460 1.00 80.06 248 PRO A CA 1
ATOM 1933 C C . PRO A 1 248 ? 27.096 4.306 -5.240 1.00 80.06 248 PRO A C 1
ATOM 1935 O O . PRO A 1 248 ? 27.759 3.912 -6.205 1.00 80.06 248 PRO A O 1
ATOM 1938 N N . VAL A 1 249 ? 27.437 4.019 -3.980 1.00 84.00 249 VAL A N 1
ATOM 1939 C CA . VAL A 1 249 ? 28.620 3.214 -3.669 1.00 84.00 249 VAL A CA 1
ATOM 1940 C C . VAL A 1 249 ? 28.438 1.766 -4.126 1.00 84.00 249 VAL A C 1
ATOM 1942 O O . VAL A 1 249 ? 29.355 1.201 -4.720 1.00 84.00 249 VAL A O 1
ATOM 1945 N N . ALA A 1 250 ? 27.250 1.176 -3.959 1.00 79.19 250 ALA A N 1
ATOM 1946 C CA . ALA A 1 250 ? 26.963 -0.164 -4.473 1.00 79.19 250 ALA A CA 1
ATOM 1947 C C . ALA A 1 250 ? 27.201 -0.280 -5.990 1.00 79.19 250 ALA A C 1
ATOM 1949 O O . ALA A 1 250 ? 27.809 -1.257 -6.438 1.00 79.19 250 ALA A O 1
ATOM 1950 N N . VAL A 1 251 ? 26.786 0.725 -6.771 1.00 80.69 251 VAL A N 1
ATOM 1951 C CA . VAL A 1 251 ? 27.033 0.789 -8.223 1.00 80.69 251 VAL A CA 1
ATOM 1952 C C . VAL A 1 251 ? 28.525 0.924 -8.528 1.00 80.69 251 VAL A C 1
ATOM 1954 O O . VAL A 1 251 ? 29.042 0.172 -9.355 1.00 80.69 251 VAL A O 1
ATOM 1957 N N . SER A 1 252 ? 29.231 1.840 -7.854 1.00 86.50 252 SER A N 1
ATOM 1958 C CA . SER A 1 252 ? 30.683 2.030 -8.024 1.00 86.50 252 SER A CA 1
ATOM 1959 C C . SER A 1 252 ? 31.454 0.728 -7.776 1.00 86.50 252 SER A C 1
ATOM 1961 O O . SER A 1 252 ? 32.249 0.289 -8.611 1.00 86.50 252 SER A O 1
ATOM 1963 N N . LEU A 1 253 ? 31.138 0.047 -6.671 1.00 87.38 253 LEU A N 1
ATOM 1964 C CA . LEU A 1 253 ? 31.731 -1.233 -6.292 1.00 87.38 253 LEU A CA 1
ATOM 1965 C C . LEU A 1 253 ? 31.411 -2.343 -7.300 1.00 87.38 253 LEU A C 1
ATOM 1967 O O . LEU A 1 253 ? 32.300 -3.119 -7.645 1.00 87.38 253 LEU A O 1
ATOM 1971 N N . ALA A 1 254 ? 30.180 -2.407 -7.821 1.00 82.50 254 ALA A N 1
ATOM 1972 C CA . ALA A 1 254 ? 29.809 -3.376 -8.855 1.00 82.50 254 ALA A CA 1
ATOM 1973 C C . ALA A 1 254 ? 30.582 -3.142 -10.166 1.00 82.50 254 ALA A C 1
ATOM 1975 O O . ALA A 1 254 ? 31.083 -4.101 -10.761 1.00 82.50 254 ALA A O 1
ATOM 1976 N N . LYS A 1 255 ? 30.737 -1.879 -10.595 1.00 86.44 255 LYS A N 1
ATOM 1977 C CA . LYS A 1 255 ? 31.545 -1.507 -11.771 1.00 86.44 255 LYS A CA 1
ATOM 1978 C C . LYS A 1 255 ? 33.016 -1.873 -11.566 1.00 86.44 255 LYS A C 1
ATOM 1980 O O . LYS A 1 255 ? 33.623 -2.487 -12.442 1.00 86.44 255 LYS A O 1
ATOM 1985 N N . ALA A 1 256 ? 33.573 -1.569 -10.393 1.00 86.94 256 ALA A N 1
ATOM 1986 C CA . ALA A 1 256 ? 34.945 -1.918 -10.037 1.00 86.94 256 ALA A CA 1
ATOM 1987 C C . ALA A 1 256 ? 35.169 -3.440 -9.976 1.00 86.94 256 ALA A C 1
ATOM 1989 O O . ALA A 1 256 ? 36.189 -3.930 -10.458 1.00 86.94 256 ALA A O 1
ATOM 1990 N N . ALA A 1 257 ? 34.205 -4.197 -9.444 1.00 83.69 257 ALA A N 1
ATOM 1991 C CA . ALA A 1 257 ? 34.251 -5.655 -9.412 1.00 83.69 257 ALA A CA 1
ATOM 1992 C C . ALA A 1 257 ? 34.255 -6.256 -10.824 1.00 83.69 257 ALA A C 1
ATOM 1994 O O . ALA A 1 257 ? 35.041 -7.166 -11.100 1.00 83.69 257 ALA A O 1
ATOM 1995 N N . LEU A 1 258 ? 33.405 -5.746 -11.722 1.00 82.69 258 LEU A N 1
ATOM 1996 C CA . LEU A 1 258 ? 33.358 -6.196 -13.113 1.00 82.69 258 LEU A CA 1
ATOM 1997 C C . LEU A 1 258 ? 34.648 -5.847 -13.870 1.00 82.69 258 LEU A C 1
ATOM 1999 O O . LEU A 1 258 ? 35.156 -6.688 -14.605 1.00 82.69 258 LEU A O 1
ATOM 2003 N N . ALA A 1 259 ? 35.198 -4.647 -13.656 1.00 87.38 259 ALA A N 1
ATOM 2004 C CA . ALA A 1 259 ? 36.461 -4.224 -14.261 1.00 87.38 259 ALA A CA 1
ATOM 2005 C C . ALA A 1 259 ? 37.660 -5.058 -13.776 1.00 87.38 259 ALA A C 1
ATOM 2007 O O . ALA A 1 259 ? 38.584 -5.307 -14.545 1.00 87.38 259 ALA A O 1
ATOM 2008 N N . ALA A 1 260 ? 37.642 -5.499 -12.514 1.00 85.06 260 ALA A N 1
ATOM 2009 C CA . ALA A 1 260 ? 38.699 -6.329 -11.945 1.00 85.06 260 ALA A CA 1
ATOM 2010 C C . ALA A 1 260 ? 38.723 -7.752 -12.533 1.00 85.06 260 ALA A C 1
ATOM 2012 O O . ALA A 1 260 ? 39.802 -8.279 -12.776 1.00 85.06 260 ALA A O 1
ATOM 2013 N N . ASP A 1 261 ? 37.564 -8.378 -12.764 1.00 81.69 261 ASP A N 1
ATOM 2014 C CA . ASP A 1 261 ? 37.463 -9.724 -13.354 1.00 81.69 261 ASP A CA 1
ATOM 2015 C C . ASP A 1 261 ? 36.146 -9.863 -14.155 1.00 81.69 261 ASP A C 1
ATOM 2017 O O . ASP A 1 261 ? 35.079 -10.122 -13.573 1.00 81.69 261 ASP A O 1
ATOM 2021 N N . PRO A 1 262 ? 36.192 -9.678 -15.488 1.00 80.44 262 PRO A N 1
ATOM 2022 C CA . PRO A 1 262 ? 35.012 -9.734 -16.347 1.00 80.44 262 PRO A CA 1
ATOM 2023 C C . PRO A 1 262 ? 34.442 -11.158 -16.466 1.00 80.44 262 PRO A C 1
ATOM 2025 O O . PRO A 1 262 ? 34.941 -11.986 -17.222 1.00 80.44 262 PRO A O 1
ATOM 2028 N N . GLN A 1 263 ? 33.359 -11.452 -15.739 1.00 77.38 263 GLN A N 1
ATOM 2029 C CA . GLN A 1 263 ? 32.649 -12.740 -15.801 1.00 77.38 263 GLN A CA 1
ATOM 2030 C C . GLN A 1 263 ? 31.154 -12.534 -16.050 1.00 77.38 263 GLN A C 1
ATOM 2032 O O . GLN A 1 263 ? 30.558 -11.589 -15.533 1.00 77.38 263 GLN A O 1
ATOM 2037 N N . GLN A 1 264 ? 30.519 -13.469 -16.767 1.00 77.44 264 GLN A N 1
ATOM 2038 C CA . GLN A 1 264 ? 29.110 -13.374 -17.186 1.00 77.44 264 GLN A CA 1
ATOM 2039 C C . GLN A 1 264 ? 28.140 -13.094 -16.024 1.00 77.44 264 GLN A C 1
ATOM 2041 O O . GLN A 1 264 ? 27.268 -12.233 -16.110 1.00 77.44 264 GLN A O 1
ATOM 2046 N N . TRP A 1 265 ? 28.310 -13.789 -14.899 1.00 72.25 265 TRP A N 1
ATOM 2047 C CA . TRP A 1 265 ? 27.452 -13.633 -13.722 1.00 72.25 265 TRP A CA 1
ATOM 2048 C C . TRP A 1 265 ? 27.641 -12.281 -13.009 1.00 72.25 265 TRP A C 1
ATOM 2050 O O . TRP A 1 265 ? 26.715 -11.797 -12.359 1.00 72.25 265 TRP A O 1
ATOM 2060 N N . ARG A 1 266 ? 28.808 -11.635 -13.152 1.00 77.69 266 ARG A N 1
ATOM 2061 C CA . ARG A 1 266 ? 29.051 -10.284 -12.618 1.00 77.69 266 ARG A CA 1
ATOM 2062 C C . ARG A 1 266 ? 28.427 -9.207 -13.491 1.00 77.69 266 ARG A C 1
ATOM 2064 O O . ARG A 1 266 ? 27.926 -8.229 -12.950 1.00 77.69 266 ARG A O 1
ATOM 2071 N N . VAL A 1 267 ? 28.373 -9.421 -14.808 1.00 79.50 267 VAL A N 1
ATOM 2072 C CA . VAL A 1 267 ? 27.615 -8.557 -15.729 1.00 79.50 267 VAL A CA 1
ATOM 2073 C C . VAL A 1 267 ? 26.139 -8.533 -15.322 1.00 79.50 267 VAL A C 1
ATOM 2075 O O . VAL A 1 267 ? 25.553 -7.462 -15.190 1.00 79.50 267 VAL A O 1
ATOM 2078 N N . LYS A 1 268 ? 25.560 -9.703 -15.007 1.00 82.88 268 LYS A N 1
ATOM 2079 C CA . LYS A 1 268 ? 24.197 -9.789 -14.456 1.00 82.88 268 LYS A CA 1
ATOM 2080 C C . LYS A 1 268 ? 24.043 -9.040 -13.136 1.00 82.88 268 LYS A C 1
ATOM 2082 O O . LYS A 1 268 ? 23.069 -8.319 -12.951 1.00 82.88 268 LYS A O 1
ATOM 2087 N N . HIS A 1 269 ? 24.990 -9.214 -12.212 1.00 80.44 269 HIS A N 1
ATOM 2088 C CA . HIS A 1 269 ? 24.932 -8.533 -10.922 1.00 80.44 269 HIS A CA 1
ATOM 2089 C C . HIS A 1 269 ? 24.956 -7.011 -11.084 1.00 80.44 269 HIS A C 1
ATOM 2091 O O . HIS A 1 269 ? 24.125 -6.338 -10.485 1.00 80.44 269 HIS A O 1
ATOM 2097 N N . LEU A 1 270 ? 25.848 -6.483 -11.930 1.00 81.56 270 LEU A N 1
ATOM 2098 C CA . LEU A 1 270 ? 25.900 -5.056 -12.239 1.00 81.56 270 LEU A CA 1
ATOM 2099 C C . LEU A 1 270 ? 24.573 -4.565 -12.832 1.00 81.56 270 LEU A C 1
ATOM 2101 O O . LEU A 1 270 ? 24.040 -3.571 -12.351 1.00 81.56 270 LEU A O 1
ATOM 2105 N N . ALA A 1 271 ? 24.009 -5.281 -13.811 1.00 86.19 271 ALA A N 1
ATOM 2106 C CA . ALA A 1 271 ? 22.705 -4.945 -14.382 1.00 86.19 271 ALA A CA 1
ATOM 2107 C C . ALA A 1 271 ? 21.594 -4.876 -13.322 1.00 86.19 271 ALA A C 1
ATOM 2109 O O . ALA A 1 271 ? 20.805 -3.936 -13.319 1.00 86.19 271 ALA A O 1
ATOM 2110 N N . PHE A 1 272 ? 21.533 -5.843 -12.403 1.00 83.81 272 PHE A N 1
ATOM 2111 C CA . PHE A 1 272 ? 20.507 -5.854 -11.359 1.00 83.81 272 PHE A CA 1
ATOM 2112 C C . PHE A 1 272 ? 20.717 -4.772 -10.309 1.00 83.81 272 PHE A C 1
ATOM 2114 O O . PHE A 1 272 ? 19.735 -4.162 -9.904 1.00 83.81 272 PHE A O 1
ATOM 2121 N N . VAL A 1 273 ? 21.963 -4.484 -9.921 1.00 79.88 273 VAL A N 1
ATOM 2122 C CA . VAL A 1 273 ? 22.259 -3.358 -9.026 1.00 79.88 273 VAL A CA 1
ATOM 2123 C C . VAL A 1 273 ? 21.845 -2.047 -9.692 1.00 79.88 273 VAL A C 1
ATOM 2125 O O . VAL A 1 273 ? 21.105 -1.293 -9.078 1.00 79.88 273 VAL A O 1
ATOM 2128 N N . LEU A 1 274 ? 22.224 -1.805 -10.954 1.00 82.44 274 LEU A N 1
ATOM 2129 C CA . LEU A 1 274 ? 21.802 -0.617 -11.713 1.00 82.44 274 LEU A CA 1
ATOM 2130 C C . LEU A 1 274 ? 20.270 -0.496 -11.783 1.00 82.44 274 LEU A C 1
ATOM 2132 O O . LEU A 1 274 ? 19.709 0.567 -11.525 1.00 82.44 274 LEU A O 1
ATOM 2136 N N . ALA A 1 275 ? 19.580 -1.602 -12.053 1.00 85.06 275 ALA A N 1
ATOM 2137 C CA . ALA A 1 275 ? 18.126 -1.625 -12.113 1.00 85.06 275 ALA A CA 1
ATOM 2138 C C . ALA A 1 275 ? 17.458 -1.413 -10.740 1.00 85.06 275 ALA A C 1
ATOM 2140 O O . ALA A 1 275 ? 16.409 -0.776 -10.676 1.00 85.06 275 ALA A O 1
ATOM 2141 N N . ASP A 1 276 ? 18.027 -1.946 -9.652 1.00 81.69 276 ASP A N 1
ATOM 2142 C CA . ASP A 1 276 ? 17.525 -1.769 -8.277 1.00 81.69 276 ASP A CA 1
ATOM 2143 C C . ASP A 1 276 ? 17.616 -0.298 -7.844 1.00 81.69 276 ASP A C 1
ATOM 2145 O O . ASP A 1 276 ? 16.765 0.187 -7.101 1.00 81.69 276 ASP A O 1
ATOM 2149 N N . VAL A 1 277 ? 18.627 0.423 -8.334 1.00 76.56 277 VAL A N 1
ATOM 2150 C CA . VAL A 1 277 ? 18.863 1.835 -8.002 1.00 76.56 277 VAL A CA 1
ATOM 2151 C C . VAL A 1 277 ? 18.140 2.808 -8.934 1.00 76.56 277 VAL A C 1
ATOM 2153 O O . VAL A 1 277 ? 18.278 4.021 -8.797 1.00 76.56 277 VAL A O 1
ATOM 2156 N N . GLY A 1 278 ? 17.382 2.277 -9.894 1.00 82.38 278 GLY A N 1
ATOM 2157 C CA . GLY A 1 278 ? 16.611 3.066 -10.845 1.00 82.38 278 GLY A CA 1
ATOM 2158 C C . GLY A 1 278 ? 17.427 3.668 -11.991 1.00 82.38 278 GLY A C 1
ATOM 2159 O O . GLY A 1 278 ? 16.918 4.578 -12.632 1.00 82.38 278 GLY A O 1
ATOM 2160 N N . VAL A 1 279 ? 18.642 3.180 -12.278 1.00 86.62 279 VAL A N 1
ATOM 2161 C CA . VAL A 1 279 ? 19.407 3.535 -13.491 1.00 86.62 279 VAL A CA 1
ATOM 2162 C C . VAL A 1 279 ? 18.975 2.597 -14.620 1.00 86.62 279 VAL A C 1
ATOM 2164 O O . VAL A 1 279 ? 19.444 1.464 -14.727 1.00 86.62 279 VAL A O 1
ATOM 2167 N N . VAL A 1 280 ? 18.031 3.048 -15.440 1.00 89.38 280 VAL A N 1
ATOM 2168 C CA . VAL A 1 280 ? 17.309 2.235 -16.424 1.00 89.38 280 VAL A CA 1
ATOM 2169 C C . VAL A 1 280 ? 18.146 1.992 -17.678 1.00 89.38 280 VAL A C 1
ATOM 2171 O O . VAL A 1 280 ? 18.321 0.835 -18.065 1.00 89.38 280 VAL A O 1
ATOM 2174 N N . LYS A 1 281 ? 18.690 3.043 -18.308 1.00 90.44 281 LYS A N 1
ATOM 2175 C CA . LYS A 1 281 ? 19.407 2.922 -19.594 1.00 90.44 281 LYS A CA 1
ATOM 2176 C C . LYS A 1 281 ? 20.653 2.067 -19.486 1.00 90.44 281 LYS A C 1
ATOM 2178 O O . LYS A 1 281 ? 20.829 1.138 -20.271 1.00 90.44 281 LYS A O 1
ATOM 2183 N N . GLU A 1 282 ? 21.496 2.364 -18.499 1.00 88.19 282 GLU A N 1
ATOM 2184 C CA . GLU A 1 282 ? 22.751 1.636 -18.313 1.00 88.19 282 GLU A CA 1
ATOM 2185 C C . GLU A 1 282 ? 22.473 0.168 -17.959 1.00 88.19 282 GLU A C 1
ATOM 2187 O O . GLU A 1 282 ? 23.093 -0.729 -18.527 1.00 88.19 282 GLU A O 1
ATOM 2192 N N . ALA A 1 283 ? 21.488 -0.106 -17.091 1.00 90.69 283 ALA A N 1
ATOM 2193 C CA . ALA A 1 283 ? 21.081 -1.480 -16.792 1.00 90.69 283 ALA A CA 1
ATOM 2194 C C . ALA A 1 283 ? 20.634 -2.223 -18.059 1.00 90.69 283 ALA A C 1
ATOM 2196 O O . ALA A 1 283 ? 21.065 -3.353 -18.304 1.00 90.69 283 ALA A O 1
ATOM 2197 N N . LEU A 1 284 ? 19.800 -1.581 -18.882 1.00 93.19 284 LEU A N 1
ATOM 2198 C CA . LEU A 1 284 ? 19.287 -2.160 -20.118 1.00 93.19 284 LEU A CA 1
ATOM 2199 C C . LEU A 1 284 ? 20.401 -2.429 -21.140 1.00 93.19 284 LEU A C 1
ATOM 2201 O O . LEU A 1 284 ? 20.401 -3.483 -21.777 1.00 93.19 284 LEU A O 1
ATOM 2205 N N . GLU A 1 285 ? 21.359 -1.516 -21.293 1.00 92.25 285 GLU A N 1
ATOM 2206 C CA . GLU A 1 285 ? 22.507 -1.679 -22.191 1.00 92.25 285 GLU A CA 1
ATOM 2207 C C . GLU A 1 285 ? 23.415 -2.835 -21.748 1.00 92.25 285 GLU A C 1
ATOM 2209 O O . GLU A 1 285 ? 23.803 -3.673 -22.572 1.00 92.25 285 GLU A O 1
ATOM 2214 N N . VAL A 1 286 ? 23.687 -2.937 -20.442 1.00 89.12 286 VAL A N 1
ATOM 2215 C CA . VAL A 1 286 ? 24.463 -4.038 -19.855 1.00 89.12 286 VAL A CA 1
ATOM 2216 C C . VAL A 1 286 ? 23.759 -5.377 -20.093 1.00 89.12 286 VAL A C 1
ATOM 2218 O O . VAL A 1 286 ? 24.398 -6.333 -20.540 1.00 89.12 286 VAL A O 1
ATOM 2221 N N . MET A 1 287 ? 22.444 -5.461 -19.859 1.00 92.38 287 MET A N 1
ATOM 2222 C CA . MET A 1 287 ? 21.677 -6.688 -20.116 1.00 92.38 287 MET A CA 1
ATOM 2223 C C . MET A 1 287 ? 21.628 -7.036 -21.606 1.00 92.38 287 MET A C 1
ATOM 2225 O O . MET A 1 287 ? 21.863 -8.188 -21.963 1.00 92.38 287 MET A O 1
ATOM 2229 N N . ARG A 1 288 ? 21.385 -6.060 -22.488 1.00 92.88 288 ARG A N 1
ATOM 2230 C CA . ARG A 1 288 ? 21.345 -6.265 -23.945 1.00 92.88 288 ARG A CA 1
ATOM 2231 C C . ARG A 1 288 ? 22.677 -6.799 -24.468 1.00 92.88 288 ARG A C 1
ATOM 2233 O O . ARG A 1 288 ? 22.691 -7.762 -25.232 1.00 92.88 288 ARG A O 1
ATOM 2240 N N . SER A 1 289 ? 23.784 -6.210 -24.021 1.00 88.75 289 SER A N 1
ATOM 2241 C CA . SER A 1 289 ? 25.135 -6.648 -24.381 1.00 88.75 289 SER A CA 1
ATOM 2242 C C . SER A 1 289 ? 25.428 -8.056 -23.860 1.00 88.75 289 SER A C 1
ATOM 2244 O O . SER A 1 289 ? 25.991 -8.876 -24.582 1.00 88.75 289 SER A O 1
ATOM 2246 N N . ALA A 1 290 ? 24.991 -8.375 -22.637 1.00 88.06 290 ALA A N 1
ATOM 2247 C CA . ALA A 1 290 ? 25.126 -9.712 -22.065 1.00 88.06 290 ALA A CA 1
ATOM 2248 C C . ALA A 1 290 ? 24.335 -10.765 -22.859 1.00 88.06 290 ALA A C 1
ATOM 2250 O O . ALA A 1 290 ? 24.874 -11.826 -23.171 1.00 88.06 290 ALA A O 1
ATOM 2251 N N . ILE A 1 291 ? 23.085 -10.466 -23.227 1.00 89.50 291 ILE A N 1
ATOM 2252 C CA . ILE A 1 291 ? 22.243 -11.349 -24.048 1.00 89.50 291 ILE A CA 1
ATOM 2253 C C . ILE A 1 291 ? 22.893 -11.572 -25.421 1.00 89.50 291 ILE A C 1
ATOM 2255 O O . ILE A 1 291 ? 23.022 -12.714 -25.856 1.00 89.50 291 ILE A O 1
ATOM 2259 N N . ALA A 1 292 ? 23.373 -10.507 -26.074 1.00 88.94 292 ALA A N 1
ATOM 2260 C CA . ALA A 1 292 ? 24.060 -10.600 -27.365 1.00 88.94 292 ALA A CA 1
ATOM 2261 C C . ALA A 1 292 ? 25.361 -11.423 -27.293 1.00 88.94 292 ALA A C 1
ATOM 2263 O O . ALA A 1 292 ? 25.702 -12.125 -28.242 1.00 88.94 292 ALA A O 1
ATOM 2264 N N . ALA A 1 293 ? 26.060 -11.383 -26.156 1.00 86.12 293 ALA A N 1
ATOM 2265 C CA . ALA A 1 293 ? 27.249 -12.190 -25.883 1.00 86.12 293 ALA A CA 1
ATOM 2266 C C . ALA A 1 293 ? 26.939 -13.645 -25.461 1.00 86.12 293 ALA A C 1
ATOM 2268 O O . ALA A 1 293 ? 27.859 -14.392 -25.124 1.00 86.12 293 ALA A O 1
ATOM 2269 N N . GLY A 1 294 ? 25.667 -14.060 -25.456 1.00 86.25 294 GLY A N 1
ATOM 2270 C CA . GLY A 1 294 ? 25.250 -15.427 -25.133 1.00 86.25 294 GLY A CA 1
ATOM 2271 C C . GLY A 1 294 ? 25.164 -15.740 -23.635 1.00 86.25 294 GLY A C 1
ATOM 2272 O O . GLY A 1 294 ? 25.169 -16.912 -23.257 1.00 86.25 294 GLY A O 1
ATOM 2273 N N . VAL A 1 295 ? 25.091 -14.727 -22.762 1.00 84.31 295 VAL A N 1
ATOM 2274 C CA . VAL A 1 295 ? 24.838 -14.941 -21.329 1.00 84.31 295 VAL A CA 1
ATOM 2275 C C . VAL A 1 295 ? 23.421 -15.484 -21.147 1.00 84.31 295 VAL A C 1
ATOM 2277 O O . VAL A 1 295 ? 22.447 -14.858 -21.554 1.00 84.31 295 VAL A O 1
ATOM 2280 N N . ASN A 1 296 ? 23.297 -16.643 -20.504 1.00 84.25 296 ASN A N 1
ATOM 2281 C CA . ASN A 1 296 ? 22.003 -17.282 -20.283 1.00 84.25 296 ASN A CA 1
ATOM 2282 C C . ASN A 1 296 ? 21.211 -16.560 -19.185 1.00 84.25 296 ASN A C 1
ATOM 2284 O O . ASN A 1 296 ? 21.702 -16.496 -18.060 1.00 84.25 296 ASN A O 1
ATOM 2288 N N . PHE A 1 297 ? 19.997 -16.083 -19.465 1.00 84.88 297 PHE A N 1
ATOM 2289 C CA . PHE A 1 297 ? 19.075 -15.494 -18.486 1.00 84.88 297 PHE A CA 1
ATOM 2290 C C . PHE A 1 297 ? 17.870 -16.411 -18.248 1.00 84.88 297 PHE A C 1
ATOM 2292 O O . PHE A 1 297 ? 17.345 -17.012 -19.181 1.00 84.88 297 PHE A O 1
ATOM 2299 N N . ASN A 1 298 ? 17.426 -16.532 -16.995 1.00 87.19 298 ASN A N 1
ATOM 2300 C CA . ASN A 1 298 ? 16.211 -17.287 -16.672 1.00 87.19 298 ASN A CA 1
ATOM 2301 C C . ASN A 1 298 ? 14.935 -16.454 -16.960 1.00 87.19 298 ASN A C 1
ATOM 2303 O O . ASN A 1 298 ? 15.041 -15.241 -17.147 1.00 87.19 298 ASN A O 1
ATOM 2307 N N . PRO A 1 299 ? 13.725 -17.055 -16.963 1.00 86.50 299 PRO A N 1
ATOM 2308 C CA . PRO A 1 299 ? 12.489 -16.340 -17.303 1.00 86.50 299 PRO A CA 1
ATOM 2309 C C . PRO A 1 299 ? 12.208 -15.100 -16.445 1.00 86.50 299 PRO A C 1
ATOM 2311 O O . PRO A 1 299 ? 11.800 -14.071 -16.972 1.00 86.50 299 PRO A O 1
ATOM 2314 N N . SER A 1 300 ? 12.468 -15.158 -15.136 1.00 82.81 300 SER A N 1
ATOM 2315 C CA . SER A 1 300 ? 12.273 -14.010 -14.241 1.00 82.81 300 SER A CA 1
ATOM 2316 C C . SER A 1 300 ? 13.266 -12.880 -14.524 1.00 82.81 300 SER A C 1
ATOM 2318 O O . SER A 1 300 ? 12.931 -11.708 -14.378 1.00 82.81 300 SER A O 1
ATOM 2320 N N . GLU A 1 301 ? 14.492 -13.216 -14.929 1.00 87.12 301 GLU A N 1
ATOM 2321 C CA . GLU A 1 301 ? 15.494 -12.218 -15.307 1.00 87.12 301 GLU A CA 1
ATOM 2322 C C . GLU A 1 301 ? 15.187 -11.588 -16.675 1.00 87.12 301 GLU A C 1
ATOM 2324 O O . GLU A 1 301 ? 15.386 -10.387 -16.845 1.00 87.12 301 GLU A O 1
ATOM 2329 N N . LEU A 1 302 ? 14.674 -12.372 -17.630 1.00 89.75 302 LEU A N 1
ATOM 2330 C CA . LEU A 1 302 ? 14.200 -11.867 -18.923 1.00 89.75 302 LEU A CA 1
ATOM 2331 C C . LEU A 1 302 ? 12.991 -10.945 -18.753 1.00 89.75 302 LEU A C 1
ATOM 2333 O O . LEU A 1 302 ? 12.967 -9.866 -19.329 1.00 89.75 302 LEU A O 1
ATOM 2337 N N . LYS A 1 303 ? 12.058 -11.286 -17.860 1.00 88.00 303 LYS A N 1
ATOM 2338 C CA . LYS A 1 303 ? 10.953 -10.389 -17.507 1.00 88.00 303 LYS A CA 1
ATOM 2339 C C . LYS A 1 303 ? 11.463 -9.025 -17.028 1.00 88.00 303 LYS A C 1
ATOM 2341 O O . LYS A 1 303 ? 10.978 -7.986 -17.460 1.00 88.00 303 LYS A O 1
ATOM 2346 N N . ARG A 1 304 ? 12.494 -9.012 -16.177 1.00 88.75 304 ARG A N 1
ATOM 2347 C CA . ARG A 1 304 ? 13.116 -7.764 -15.710 1.00 88.75 304 ARG A CA 1
ATOM 2348 C C . ARG A 1 304 ? 13.767 -6.966 -16.850 1.00 88.75 304 ARG A C 1
ATOM 2350 O O . ARG A 1 304 ? 13.757 -5.738 -16.819 1.00 88.75 304 ARG A O 1
ATOM 2357 N N . PHE A 1 305 ? 14.322 -7.643 -17.855 1.00 91.75 305 PHE A N 1
ATOM 2358 C CA . PHE A 1 305 ? 14.806 -6.995 -19.077 1.00 91.75 305 PHE A CA 1
ATOM 2359 C C . PHE A 1 305 ? 13.664 -6.345 -19.873 1.00 91.75 305 PHE A C 1
ATOM 2361 O O . PHE A 1 305 ? 13.818 -5.214 -20.340 1.00 91.75 305 PHE A O 1
ATOM 2368 N N . ASP A 1 306 ? 12.520 -7.019 -19.989 1.00 91.69 306 ASP A N 1
ATOM 2369 C CA . ASP A 1 306 ? 11.341 -6.493 -20.685 1.00 91.69 306 ASP A CA 1
ATOM 2370 C C . ASP A 1 306 ? 10.759 -5.268 -19.964 1.00 91.69 306 ASP A C 1
ATOM 2372 O O . ASP A 1 306 ? 10.444 -4.267 -20.608 1.00 91.69 306 ASP A O 1
ATOM 2376 N N . GLU A 1 307 ? 10.719 -5.290 -18.629 1.00 91.81 307 GLU A N 1
ATOM 2377 C CA . GLU A 1 307 ? 10.327 -4.150 -17.787 1.00 91.81 307 GLU A CA 1
ATOM 2378 C C . GLU A 1 307 ? 11.212 -2.919 -18.018 1.00 91.81 307 GLU A C 1
ATOM 2380 O O . GLU A 1 307 ? 10.716 -1.813 -18.245 1.00 91.81 307 GLU A O 1
ATOM 2385 N N . LEU A 1 308 ? 12.537 -3.099 -17.984 1.00 92.44 308 LEU A N 1
ATOM 2386 C CA . LEU A 1 308 ? 13.490 -2.017 -18.248 1.00 92.44 308 LEU A CA 1
ATOM 2387 C C . LEU A 1 308 ? 13.377 -1.512 -19.688 1.00 92.44 308 LEU A C 1
ATOM 2389 O O . LEU A 1 308 ? 13.465 -0.310 -19.931 1.00 92.44 308 LEU A O 1
ATOM 2393 N N . SER A 1 309 ? 13.143 -2.419 -20.637 1.00 93.19 309 SER A N 1
ATOM 2394 C CA . SER A 1 309 ? 12.915 -2.069 -22.037 1.00 93.19 309 SER A CA 1
ATOM 2395 C C . SER A 1 309 ? 11.653 -1.222 -22.207 1.00 93.19 309 SER A C 1
ATOM 2397 O O . SER A 1 309 ? 11.684 -0.251 -22.960 1.00 93.19 309 SER A O 1
ATOM 2399 N N . ALA A 1 310 ? 10.562 -1.557 -21.512 1.00 92.44 310 ALA A N 1
ATOM 2400 C CA . ALA A 1 310 ? 9.327 -0.776 -21.523 1.00 92.44 310 ALA A CA 1
ATOM 2401 C C . ALA A 1 310 ? 9.537 0.617 -20.921 1.00 92.44 310 ALA A C 1
ATOM 2403 O O . ALA A 1 310 ? 9.170 1.610 -21.543 1.00 92.44 310 ALA A O 1
ATOM 2404 N N . LEU A 1 311 ? 10.209 0.716 -19.770 1.00 93.19 311 LEU A N 1
ATOM 2405 C CA . LEU A 1 311 ? 10.530 2.007 -19.152 1.00 93.19 311 LEU A CA 1
ATOM 2406 C C . LEU A 1 311 ? 11.381 2.896 -20.069 1.00 93.19 311 LEU A C 1
ATOM 2408 O O . LEU A 1 311 ? 11.049 4.062 -20.257 1.00 93.19 311 LEU A O 1
ATOM 2412 N N . ALA A 1 312 ? 12.423 2.343 -20.695 1.00 92.62 312 ALA A N 1
ATOM 2413 C CA . ALA A 1 312 ? 13.262 3.090 -21.631 1.00 92.62 312 ALA A CA 1
ATOM 2414 C C . ALA A 1 312 ? 12.484 3.573 -22.873 1.00 92.62 312 ALA A C 1
ATOM 2416 O O . ALA A 1 312 ? 12.739 4.665 -23.377 1.00 92.62 312 ALA A O 1
ATOM 2417 N N . ARG A 1 313 ? 11.508 2.794 -23.371 1.00 93.31 313 ARG A N 1
ATOM 2418 C CA . ARG A 1 313 ? 10.598 3.258 -24.436 1.00 93.31 313 ARG A CA 1
ATOM 2419 C C . ARG A 1 313 ? 9.704 4.397 -23.951 1.00 93.31 313 ARG A C 1
ATOM 2421 O O . ARG A 1 313 ? 9.525 5.376 -24.676 1.00 93.31 313 ARG A O 1
ATOM 2428 N N . LEU A 1 314 ? 9.150 4.268 -22.747 1.00 93.69 314 LEU A N 1
ATOM 2429 C CA . LEU A 1 314 ? 8.223 5.235 -22.156 1.00 93.69 314 LEU A CA 1
ATOM 2430 C C . LEU A 1 314 ? 8.879 6.573 -21.845 1.00 93.69 314 LEU A C 1
ATOM 2432 O O . LEU A 1 314 ? 8.217 7.598 -21.936 1.00 93.69 314 LEU A O 1
ATOM 2436 N N . GLU A 1 315 ? 10.172 6.590 -21.545 1.00 92.50 315 GLU A N 1
ATOM 2437 C CA . GLU A 1 315 ? 10.917 7.839 -21.412 1.00 92.50 315 GLU A CA 1
ATOM 2438 C C . GLU A 1 315 ? 10.883 8.677 -22.699 1.00 92.50 315 GLU A C 1
ATOM 2440 O O . GLU A 1 315 ? 10.706 9.891 -22.656 1.00 92.50 315 GLU A O 1
ATOM 2445 N N . VAL A 1 316 ? 11.039 8.023 -23.854 1.00 90.38 316 VAL A N 1
ATOM 2446 C CA . VAL A 1 316 ? 11.103 8.697 -25.159 1.00 90.38 316 VAL A CA 1
ATOM 2447 C C . VAL A 1 316 ? 9.709 9.004 -25.697 1.00 90.38 316 VAL A C 1
ATOM 2449 O O . VAL A 1 316 ? 9.482 10.060 -26.282 1.00 90.38 316 VAL A O 1
ATOM 2452 N N . THR A 1 317 ? 8.784 8.058 -25.549 1.00 89.81 317 THR A N 1
ATOM 2453 C CA . THR A 1 317 ? 7.468 8.108 -26.205 1.00 89.81 317 THR A CA 1
ATOM 2454 C C . THR A 1 317 ? 6.352 8.626 -25.301 1.00 89.81 317 THR A C 1
ATOM 2456 O O . THR A 1 317 ? 5.320 9.068 -25.806 1.00 89.81 317 THR A O 1
ATOM 2459 N N . GLY A 1 318 ? 6.540 8.589 -23.978 1.00 90.50 318 GLY A N 1
ATOM 2460 C CA . GLY A 1 318 ? 5.445 8.670 -23.016 1.00 90.50 318 GLY A CA 1
ATOM 2461 C C . GLY A 1 318 ? 4.447 7.519 -23.184 1.00 90.50 318 GLY A C 1
ATOM 2462 O O . GLY A 1 318 ? 4.604 6.648 -24.039 1.00 90.50 318 GLY A O 1
ATOM 2463 N N . LEU A 1 319 ? 3.374 7.526 -22.391 1.00 91.00 319 LEU A N 1
ATOM 2464 C CA . LEU A 1 319 ? 2.226 6.654 -22.641 1.00 91.00 319 LEU A CA 1
ATOM 2465 C C . LEU A 1 319 ? 1.083 7.470 -23.244 1.00 91.00 319 LEU A C 1
ATOM 2467 O O . LEU A 1 319 ? 0.498 8.331 -22.586 1.00 91.00 319 LEU A O 1
ATOM 2471 N N . SER A 1 320 ? 0.800 7.221 -24.522 1.00 87.19 320 SER A N 1
ATOM 2472 C CA . SER A 1 320 ? -0.208 7.971 -25.273 1.00 87.19 320 SER A CA 1
ATOM 2473 C C . SER A 1 320 ? -1.624 7.612 -24.823 1.00 87.19 320 SER A C 1
ATOM 2475 O O . SER A 1 320 ? -1.982 6.438 -24.764 1.00 87.19 320 SER A O 1
ATOM 2477 N N . LEU A 1 321 ? -2.444 8.632 -24.565 1.00 91.50 321 LEU A N 1
ATOM 2478 C CA . LEU A 1 321 ? -3.877 8.485 -24.310 1.00 91.50 321 LEU A CA 1
ATOM 2479 C C . LEU A 1 321 ? -4.663 8.662 -25.620 1.00 91.50 321 LEU A C 1
ATOM 2481 O O . LEU A 1 321 ? -4.325 9.553 -26.407 1.00 91.50 321 LEU A O 1
ATOM 2485 N N . PRO A 1 322 ? -5.730 7.880 -25.867 1.00 92.75 322 PRO A N 1
ATOM 2486 C CA . PRO A 1 322 ? -6.571 8.078 -27.042 1.00 92.75 322 PRO A CA 1
ATOM 2487 C C . PRO A 1 322 ? -7.308 9.424 -26.990 1.00 92.75 322 PRO A C 1
ATOM 2489 O O . PRO A 1 322 ? -7.477 10.044 -25.933 1.00 92.75 322 PRO A O 1
ATOM 2492 N N . ASN A 1 323 ? -7.799 9.876 -28.145 1.00 89.69 323 ASN A N 1
ATOM 2493 C CA . ASN A 1 323 ? -8.708 11.019 -28.197 1.00 89.69 323 ASN A CA 1
ATOM 2494 C C . ASN A 1 323 ? -9.978 10.710 -27.398 1.00 89.69 323 ASN A C 1
ATOM 2496 O O . ASN A 1 323 ? -10.505 9.600 -27.465 1.00 89.69 323 ASN A O 1
ATOM 2500 N N . ARG A 1 324 ? -10.468 11.697 -26.641 1.00 86.88 324 ARG A N 1
ATOM 2501 C CA . ARG A 1 324 ? -11.716 11.545 -25.889 1.00 86.88 324 ARG A CA 1
ATOM 2502 C C . ARG A 1 324 ? -12.863 11.331 -26.876 1.00 86.88 324 ARG A C 1
ATOM 2504 O O . ARG A 1 324 ? -12.989 12.087 -27.841 1.00 86.88 324 ARG A O 1
ATOM 2511 N N . SER A 1 325 ? -13.692 10.321 -26.626 1.00 86.06 325 SER A N 1
ATOM 2512 C CA . SER A 1 325 ? -14.921 10.121 -27.390 1.00 86.06 325 SER A CA 1
ATOM 2513 C C . SER A 1 325 ? -15.804 11.371 -27.297 1.00 86.06 325 SER A C 1
ATOM 2515 O O . SER A 1 325 ? -15.992 11.928 -26.214 1.00 86.06 325 SER A O 1
ATOM 2517 N N . ALA A 1 326 ? -16.318 11.841 -28.437 1.00 70.75 326 ALA A N 1
ATOM 2518 C CA . ALA A 1 326 ? -17.096 13.081 -28.521 1.00 70.75 326 ALA A CA 1
ATOM 2519 C C . ALA A 1 326 ? -18.476 12.974 -27.848 1.00 70.75 326 ALA A C 1
ATOM 2521 O O . ALA A 1 326 ? -19.084 13.985 -27.502 1.00 70.75 326 ALA A O 1
ATOM 2522 N N . SER A 1 327 ? -18.976 11.754 -27.664 1.00 69.62 327 SER A N 1
ATOM 2523 C CA . SER A 1 327 ? -20.256 11.474 -27.030 1.00 69.62 327 SER A CA 1
ATOM 2524 C C . SER A 1 327 ? -20.033 11.088 -25.563 1.00 69.62 327 SER A C 1
ATOM 2526 O O . SER A 1 327 ? -19.516 10.008 -25.277 1.00 69.62 327 SER A O 1
ATOM 2528 N N . GLN A 1 328 ? -20.410 11.973 -24.633 1.00 64.50 328 GLN A N 1
ATOM 2529 C CA . GLN A 1 328 ? -20.548 11.641 -23.208 1.00 64.50 328 GLN A CA 1
ATOM 2530 C C . GLN A 1 328 ? -21.684 10.623 -23.075 1.00 64.50 328 GLN A C 1
ATOM 2532 O O . GLN A 1 328 ? -22.856 10.995 -23.117 1.00 64.50 328 GLN A O 1
ATOM 2537 N N . ASN A 1 329 ? -21.339 9.338 -22.998 1.00 65.31 329 ASN A N 1
ATOM 2538 C CA . ASN A 1 329 ? -22.329 8.268 -23.126 1.00 65.31 329 ASN A CA 1
ATOM 2539 C C . ASN A 1 329 ? -22.857 7.745 -21.786 1.00 65.31 329 ASN A C 1
ATOM 2541 O O . ASN A 1 329 ? -23.918 7.132 -21.772 1.00 65.31 329 ASN A O 1
ATOM 2545 N N . GLY A 1 330 ? -22.151 7.988 -20.678 1.00 79.69 330 GLY A N 1
ATOM 2546 C CA . GLY A 1 330 ? -22.464 7.408 -19.370 1.00 79.69 330 GLY A CA 1
ATOM 2547 C C . GLY A 1 330 ? -23.479 8.193 -18.535 1.00 79.69 330 GLY A C 1
ATOM 2548 O O . GLY A 1 330 ? -23.542 9.421 -18.582 1.00 79.69 330 GLY A O 1
ATOM 2549 N N . SER A 1 331 ? -24.229 7.488 -17.686 1.00 89.69 331 SER A N 1
ATOM 2550 C CA . SER A 1 331 ? -25.030 8.097 -16.622 1.00 89.69 331 SER A CA 1
ATOM 2551 C C . SER A 1 331 ? -24.112 8.774 -15.595 1.00 89.69 331 SER A C 1
ATOM 2553 O O . SER A 1 331 ? -23.227 8.105 -15.052 1.00 89.69 331 SER A O 1
ATOM 2555 N N . PRO A 1 332 ? -24.318 10.062 -15.259 1.00 84.69 332 PRO A N 1
ATOM 2556 C CA . PRO A 1 332 ? -23.431 10.799 -14.356 1.00 84.69 332 PRO A CA 1
ATOM 2557 C C . PRO A 1 332 ? -23.386 10.219 -12.937 1.00 84.69 332 PRO A C 1
ATOM 2559 O O . PRO A 1 332 ? -22.386 10.418 -12.251 1.00 84.69 332 PRO A O 1
ATOM 2562 N N . ASN A 1 333 ? -24.427 9.481 -12.534 1.00 91.94 333 ASN A N 1
ATOM 2563 C CA . ASN A 1 333 ? -24.536 8.851 -11.217 1.00 91.94 333 ASN A CA 1
ATOM 2564 C C . ASN A 1 333 ? -23.971 7.421 -11.187 1.00 91.94 333 ASN A C 1
ATOM 2566 O O . ASN A 1 333 ? -23.937 6.823 -10.118 1.00 91.94 333 ASN A O 1
ATOM 2570 N N . SER A 1 334 ? -23.575 6.843 -12.327 1.00 96.50 334 SER A N 1
ATOM 2571 C CA . SER A 1 334 ? -22.987 5.498 -12.392 1.00 96.50 334 SER A CA 1
ATOM 2572 C C . SER A 1 334 ? -21.463 5.603 -12.403 1.00 96.50 334 SER A C 1
ATOM 2574 O O . SER A 1 334 ? -20.883 6.247 -13.282 1.00 96.50 334 SER A O 1
ATOM 2576 N N . VAL A 1 335 ? -20.813 4.983 -11.418 1.00 97.50 335 VAL A N 1
ATOM 2577 C CA . VAL A 1 335 ? -19.373 5.102 -11.167 1.00 97.50 335 VAL A CA 1
ATOM 2578 C C . VAL A 1 335 ? -18.737 3.720 -11.066 1.00 97.50 335 VAL A C 1
ATOM 2580 O O . VAL A 1 335 ? -19.178 2.863 -10.295 1.00 97.50 335 VAL A O 1
ATOM 2583 N N . ILE A 1 336 ? -17.661 3.511 -11.825 1.00 97.62 336 ILE A N 1
ATOM 2584 C CA . ILE A 1 336 ? -16.811 2.325 -11.703 1.00 97.62 336 ILE A CA 1
ATOM 2585 C C . ILE A 1 336 ? -15.563 2.657 -10.898 1.00 97.62 336 ILE A C 1
ATOM 2587 O O . ILE A 1 336 ? -14.875 3.630 -11.172 1.00 97.62 336 ILE A O 1
ATOM 2591 N N . PHE A 1 337 ? -15.234 1.794 -9.948 1.00 97.75 337 PHE A N 1
ATOM 2592 C CA . PHE A 1 337 ? -13.964 1.792 -9.236 1.00 97.75 337 PHE A CA 1
ATOM 2593 C C . PHE A 1 337 ? -13.061 0.714 -9.815 1.00 97.75 337 PHE A C 1
ATOM 2595 O O . PHE A 1 337 ? -13.379 -0.465 -9.692 1.00 97.75 337 PHE A O 1
ATOM 2602 N N . TYR A 1 338 ? -11.938 1.093 -10.417 1.00 97.44 338 TYR A N 1
ATOM 2603 C CA . TYR A 1 338 ? -10.943 0.152 -10.921 1.00 97.44 338 TYR A CA 1
ATOM 2604 C C . TYR A 1 338 ? -9.834 -0.066 -9.884 1.00 97.44 338 TYR A C 1
ATOM 2606 O O . TYR A 1 338 ? -9.094 0.863 -9.564 1.00 97.44 338 TYR A O 1
ATOM 2614 N N . TRP A 1 339 ? -9.737 -1.277 -9.323 1.00 95.25 339 TRP A N 1
ATOM 2615 C CA . TRP A 1 339 ? -8.919 -1.553 -8.131 1.00 95.25 339 TRP A CA 1
ATOM 2616 C C . TRP A 1 339 ? -8.022 -2.802 -8.284 1.00 95.25 339 TRP A C 1
ATOM 2618 O O . TRP A 1 339 ? -8.406 -3.753 -8.962 1.00 95.25 339 TRP A O 1
ATOM 2628 N N . PRO A 1 340 ? -6.833 -2.878 -7.651 1.00 91.88 340 PRO A N 1
ATOM 2629 C CA . PRO A 1 340 ? -5.920 -4.016 -7.829 1.00 91.88 340 PRO A CA 1
ATOM 2630 C C . PRO A 1 340 ? -6.414 -5.300 -7.163 1.00 91.88 340 PRO A C 1
ATOM 2632 O O . PRO A 1 340 ? -6.091 -6.406 -7.579 1.00 91.88 340 PRO A O 1
ATOM 2635 N N . ASN A 1 341 ? -7.167 -5.163 -6.082 1.00 89.31 341 ASN A N 1
ATOM 2636 C CA . ASN A 1 341 ? -7.695 -6.264 -5.300 1.00 89.31 341 ASN A CA 1
ATOM 2637 C C . ASN A 1 341 ? -8.975 -5.807 -4.602 1.00 89.31 341 ASN A C 1
ATOM 2639 O O . ASN A 1 341 ? -9.299 -4.623 -4.600 1.00 89.31 341 ASN A O 1
ATOM 2643 N N . SER A 1 342 ? -9.726 -6.733 -4.017 1.00 87.81 342 SER A N 1
ATOM 2644 C CA . SER A 1 342 ? -10.952 -6.369 -3.312 1.00 87.81 342 SER A CA 1
ATOM 2645 C C . SER A 1 342 ? -11.158 -7.193 -2.059 1.00 87.81 342 SER A C 1
ATOM 2647 O O . SER A 1 342 ? -10.856 -8.390 -2.014 1.00 87.81 342 SER A O 1
ATOM 2649 N N . PHE A 1 343 ? -11.818 -6.572 -1.101 1.00 82.88 343 PHE A N 1
ATOM 2650 C CA . PHE A 1 343 ? -12.389 -7.257 0.039 1.00 82.88 343 PHE A CA 1
ATOM 2651 C C . PHE A 1 343 ? -13.572 -8.155 -0.392 1.00 82.88 343 PHE A C 1
ATOM 2653 O O . PHE A 1 343 ? -14.254 -7.805 -1.354 1.00 82.88 343 PHE A O 1
ATOM 2660 N N . PRO A 1 344 ? -13.847 -9.301 0.269 1.00 77.38 344 PRO A N 1
ATOM 2661 C CA . PRO A 1 344 ? -13.089 -9.923 1.361 1.00 77.38 344 PRO A CA 1
ATOM 2662 C C . PRO A 1 344 ? -11.907 -10.785 0.890 1.00 77.38 344 PRO A C 1
ATOM 2664 O O . PRO A 1 344 ? -11.139 -11.263 1.721 1.00 77.38 344 PRO A O 1
ATOM 2667 N N . GLY A 1 345 ? -11.759 -11.002 -0.423 1.00 76.38 345 GLY A N 1
ATOM 2668 C CA . GLY A 1 345 ? -10.747 -11.902 -0.985 1.00 76.38 345 GLY A CA 1
ATOM 2669 C C . GLY A 1 345 ? -9.314 -11.495 -0.644 1.00 76.38 345 GLY A C 1
ATOM 2670 O O . GLY A 1 345 ? -8.458 -12.353 -0.449 1.00 76.38 345 GLY A O 1
ATOM 2671 N N . HIS A 1 346 ? -9.039 -10.195 -0.553 1.00 82.62 346 HIS A N 1
ATOM 2672 C CA . HIS A 1 346 ? -7.820 -9.652 0.034 1.00 82.62 346 HIS A CA 1
ATOM 2673 C C . HIS A 1 346 ? -8.197 -8.562 1.030 1.00 82.62 346 HIS A C 1
ATOM 2675 O O . HIS A 1 346 ? -9.032 -7.714 0.736 1.00 82.62 346 HIS A O 1
ATOM 2681 N N . TRP A 1 347 ? -7.562 -8.592 2.197 1.00 81.81 347 TRP A N 1
ATOM 2682 C CA . TRP A 1 347 ? -7.652 -7.545 3.205 1.00 81.81 347 TRP A CA 1
ATOM 2683 C C . TRP A 1 347 ? -6.286 -6.888 3.287 1.00 81.81 347 TRP A C 1
ATOM 2685 O O . TRP A 1 347 ? -5.314 -7.529 3.670 1.00 81.81 347 TRP A O 1
ATOM 2695 N N . SER A 1 348 ? -6.246 -5.639 2.860 1.00 83.75 348 SER A N 1
ATOM 2696 C CA . SER A 1 348 ? -5.104 -4.733 2.819 1.00 83.75 348 SER A CA 1
ATOM 2697 C C . SER A 1 348 ? -5.632 -3.300 2.841 1.00 83.75 348 SER A C 1
ATOM 2699 O O . SER A 1 348 ? -6.797 -3.064 2.504 1.00 83.75 348 SER A O 1
ATOM 2701 N N . ALA A 1 349 ? -4.771 -2.332 3.150 1.00 85.12 349 ALA A N 1
ATOM 2702 C CA . ALA A 1 349 ? -5.113 -0.912 3.107 1.00 85.12 349 ALA A CA 1
ATOM 2703 C C . ALA A 1 349 ? -5.664 -0.516 1.731 1.00 85.12 349 ALA A C 1
ATOM 2705 O O . ALA A 1 349 ? -6.613 0.252 1.650 1.00 85.12 349 ALA A O 1
ATOM 2706 N N . SER A 1 350 ? -5.134 -1.101 0.648 1.00 87.06 350 SER A N 1
ATOM 2707 C CA . SER A 1 350 ? -5.656 -0.876 -0.701 1.00 87.06 350 SER A CA 1
ATOM 2708 C C . SER A 1 350 ? -7.088 -1.398 -0.837 1.00 87.06 350 SER A C 1
ATOM 2710 O O . SER A 1 350 ? -7.983 -0.608 -1.119 1.00 87.06 350 SER A O 1
ATOM 2712 N N . SER A 1 351 ? -7.348 -2.686 -0.587 1.00 89.81 351 SER A N 1
ATOM 2713 C CA . SER A 1 351 ? -8.704 -3.256 -0.720 1.00 89.81 351 SER A CA 1
ATOM 2714 C C . SER A 1 351 ? -9.749 -2.553 0.154 1.00 89.81 351 SER A C 1
ATOM 2716 O O . SER A 1 351 ? -10.883 -2.358 -0.284 1.00 89.81 351 SER A O 1
ATOM 2718 N N . LEU A 1 352 ? -9.363 -2.151 1.371 1.00 90.50 352 LEU A N 1
ATOM 2719 C CA . LEU A 1 352 ? -10.237 -1.449 2.300 1.00 90.50 352 LEU A CA 1
ATOM 2720 C C . LEU A 1 352 ? -10.482 -0.018 1.837 1.00 90.50 352 LEU A C 1
ATOM 2722 O O . LEU A 1 352 ? -11.637 0.381 1.809 1.00 90.50 352 LEU A O 1
ATOM 2726 N N . ARG A 1 353 ? -9.454 0.707 1.372 1.00 91.44 353 ARG A N 1
ATOM 2727 C CA . ARG A 1 353 ? -9.600 2.037 0.761 1.00 91.44 353 ARG A CA 1
ATOM 2728 C C . ARG A 1 353 ? -10.551 2.019 -0.436 1.00 91.44 353 ARG A C 1
ATOM 2730 O O . ARG A 1 353 ? -11.405 2.896 -0.537 1.00 91.44 353 ARG A O 1
ATOM 2737 N N . GLY A 1 354 ? -10.439 1.016 -1.307 1.00 93.56 354 GLY A N 1
ATOM 2738 C CA . GLY A 1 354 ? -11.336 0.851 -2.454 1.00 93.56 354 GLY A CA 1
ATOM 2739 C C . GLY A 1 354 ? -12.793 0.672 -2.026 1.00 93.56 354 GLY A C 1
ATOM 2740 O O . GLY A 1 354 ? -13.668 1.383 -2.513 1.00 93.56 354 GLY A O 1
ATOM 2741 N N . LEU A 1 355 ? -13.049 -0.218 -1.059 1.00 94.00 355 LEU A N 1
ATOM 2742 C CA . LEU A 1 355 ? -14.387 -0.440 -0.497 1.00 94.00 355 LEU A CA 1
ATOM 2743 C C . LEU A 1 355 ? -14.933 0.810 0.213 1.00 94.00 355 LEU A C 1
ATOM 2745 O O . LEU A 1 355 ? -16.080 1.198 0.008 1.00 94.00 355 LEU A O 1
ATOM 2749 N N . SER A 1 356 ? -14.096 1.439 1.030 1.00 94.69 356 SER A N 1
ATOM 2750 C CA . SER A 1 356 ? -14.339 2.689 1.745 1.00 94.69 356 SER A CA 1
ATOM 2751 C C . SER A 1 356 ? -14.821 3.800 0.828 1.00 94.69 356 SER A C 1
ATOM 2753 O O . SER A 1 356 ? -15.898 4.364 1.028 1.00 94.69 356 SER A O 1
ATOM 2755 N N . LEU A 1 357 ? -14.042 4.078 -0.214 1.00 95.19 357 LEU A N 1
ATOM 2756 C CA . LEU A 1 357 ? -14.334 5.156 -1.135 1.00 95.19 357 LEU A CA 1
ATOM 2757 C C . LEU A 1 357 ? -15.556 4.835 -2.001 1.00 95.19 357 LEU A C 1
ATOM 2759 O O . LEU A 1 357 ? -16.432 5.682 -2.158 1.00 95.19 357 LEU A O 1
ATOM 2763 N N . ALA A 1 358 ? -15.678 3.596 -2.479 1.00 96.31 358 ALA A N 1
ATOM 2764 C CA . ALA A 1 358 ? -16.864 3.147 -3.201 1.00 96.31 358 ALA A CA 1
ATOM 2765 C C . ALA A 1 358 ? -18.139 3.284 -2.347 1.00 96.31 358 ALA A C 1
ATOM 2767 O O . ALA A 1 358 ? -19.169 3.755 -2.830 1.00 96.31 358 ALA A O 1
ATOM 2768 N N . SER A 1 359 ? -18.063 2.954 -1.055 1.00 96.44 359 SER A N 1
ATOM 2769 C CA . SER A 1 359 ? -19.173 3.131 -0.118 1.00 96.44 359 SER A CA 1
ATOM 2770 C C . SER A 1 359 ? -19.497 4.606 0.135 1.00 96.44 359 SER A C 1
ATOM 2772 O O . SER A 1 359 ? -20.668 4.951 0.280 1.00 96.44 359 SER A O 1
ATOM 2774 N N . ALA A 1 360 ? -18.501 5.497 0.125 1.00 96.62 360 ALA A N 1
ATOM 2775 C CA . ALA A 1 360 ? -18.728 6.937 0.264 1.00 96.62 360 ALA A CA 1
ATOM 2776 C C . ALA A 1 360 ? -19.494 7.490 -0.944 1.00 96.62 360 ALA A C 1
ATOM 2778 O O . ALA A 1 360 ? -20.490 8.191 -0.773 1.00 96.62 360 ALA A O 1
ATOM 2779 N N . PHE A 1 361 ? -19.107 7.089 -2.158 1.00 96.69 361 PHE A N 1
ATOM 2780 C CA . PHE A 1 361 ? -19.840 7.427 -3.381 1.00 96.69 361 PHE A CA 1
ATOM 2781 C C . PHE A 1 361 ? -21.265 6.860 -3.375 1.00 96.69 361 PHE A C 1
ATOM 2783 O O . PHE A 1 361 ? -22.199 7.569 -3.754 1.00 96.69 361 PHE A O 1
ATOM 2790 N N . GLN A 1 362 ? -21.449 5.621 -2.906 1.00 96.44 362 GLN A N 1
ATOM 2791 C CA . GLN A 1 362 ? -22.773 5.008 -2.775 1.00 96.44 362 GLN A CA 1
ATOM 2792 C C . GLN A 1 362 ? -23.656 5.785 -1.787 1.00 96.44 362 GLN A C 1
ATOM 2794 O O . GLN A 1 362 ? -24.807 6.087 -2.095 1.00 96.44 362 GLN A O 1
ATOM 2799 N N . LYS A 1 363 ? -23.119 6.168 -0.620 1.00 96.19 363 LYS A N 1
ATOM 2800 C CA . LYS A 1 363 ? -23.836 7.003 0.360 1.00 96.19 363 LYS A CA 1
ATOM 2801 C C . LYS A 1 363 ? -24.147 8.405 -0.162 1.00 96.19 363 LYS A C 1
ATOM 2803 O O . LYS A 1 363 ? -25.172 8.960 0.218 1.00 96.19 363 LYS A O 1
ATOM 2808 N N . ALA A 1 364 ? -23.313 8.944 -1.048 1.00 95.81 364 ALA A N 1
ATOM 2809 C CA . ALA A 1 364 ? -23.574 10.192 -1.763 1.00 95.81 364 ALA A CA 1
ATOM 2810 C C . ALA A 1 364 ? -24.652 10.055 -2.866 1.00 95.81 364 ALA A C 1
ATOM 2812 O O . ALA A 1 364 ? -24.971 11.034 -3.532 1.00 95.81 364 ALA A O 1
ATOM 2813 N N . GLY A 1 365 ? -25.233 8.863 -3.061 1.00 95.75 365 GLY A N 1
ATOM 2814 C CA . GLY A 1 365 ? -26.337 8.621 -3.997 1.00 95.75 365 GLY A CA 1
ATOM 2815 C C . GLY A 1 365 ? -25.920 8.094 -5.372 1.00 95.75 365 GLY A C 1
ATOM 2816 O O . GLY A 1 365 ? -26.761 8.024 -6.269 1.00 95.75 365 GLY A O 1
ATOM 2817 N N . ASN A 1 366 ? -24.652 7.711 -5.556 1.00 96.19 366 ASN A N 1
ATOM 2818 C CA . ASN A 1 366 ? -24.175 7.126 -6.810 1.00 96.19 366 ASN A CA 1
ATOM 2819 C C . ASN A 1 366 ? -24.462 5.618 -6.880 1.00 96.19 366 ASN A C 1
ATOM 2821 O O . ASN A 1 366 ? -24.406 4.899 -5.881 1.00 96.19 366 ASN A O 1
ATOM 2825 N N . GLU A 1 367 ? -24.697 5.117 -8.088 1.00 96.38 367 GLU A N 1
ATOM 2826 C CA . GLU A 1 367 ? -24.641 3.693 -8.392 1.00 96.38 367 GLU A CA 1
ATOM 2827 C C . GLU A 1 367 ? -23.175 3.289 -8.576 1.00 96.38 367 GLU A C 1
ATOM 2829 O O . GLU A 1 367 ? -22.504 3.749 -9.499 1.00 96.38 367 GLU A O 1
ATOM 2834 N N . VAL A 1 368 ? -22.667 2.427 -7.695 1.00 96.81 368 VAL A N 1
ATOM 2835 C CA . VAL A 1 368 ? -21.238 2.099 -7.649 1.00 96.81 368 VAL A CA 1
ATOM 2836 C C . VAL A 1 368 ? -20.998 0.626 -7.942 1.00 96.81 368 VAL A C 1
ATOM 2838 O O . VAL A 1 368 ? -21.685 -0.253 -7.419 1.00 96.81 368 VAL A O 1
ATOM 2841 N N . LYS A 1 369 ? -19.985 0.357 -8.766 1.00 95.56 369 LYS A N 1
ATOM 2842 C CA . LYS A 1 369 ? -19.471 -0.987 -9.050 1.00 95.56 369 LYS A CA 1
ATOM 2843 C C . LYS A 1 369 ? -17.954 -0.989 -8.891 1.00 95.56 369 LYS A C 1
ATOM 2845 O O . LYS A 1 369 ? -17.296 -0.036 -9.298 1.00 95.56 369 LYS A O 1
ATOM 2850 N N . ILE A 1 370 ? -17.390 -2.060 -8.342 1.00 95.69 370 ILE A N 1
ATOM 2851 C CA . ILE A 1 370 ? -15.935 -2.257 -8.282 1.00 95.69 370 ILE A CA 1
ATOM 2852 C C . ILE A 1 370 ? -15.532 -3.253 -9.369 1.00 95.69 370 ILE A C 1
ATOM 2854 O O . ILE A 1 370 ? -16.126 -4.315 -9.502 1.00 95.69 370 ILE A O 1
ATOM 2858 N N . VAL A 1 371 ? -14.511 -2.927 -10.148 1.00 95.06 371 VAL A N 1
ATOM 2859 C CA . VAL A 1 371 ? -13.909 -3.786 -11.167 1.00 95.06 371 VAL A CA 1
ATOM 2860 C C . VAL A 1 371 ? -12.457 -4.011 -10.770 1.00 95.06 371 VAL A C 1
ATOM 2862 O O . VAL A 1 371 ? -11.725 -3.048 -10.556 1.00 95.06 371 VAL A O 1
ATOM 2865 N N . THR A 1 372 ? -12.020 -5.264 -10.650 1.00 93.56 372 THR A N 1
ATOM 2866 C CA . THR A 1 372 ? -10.607 -5.546 -10.366 1.00 93.56 372 THR A CA 1
ATOM 2867 C C . THR A 1 372 ? -9.772 -5.746 -11.615 1.00 93.56 372 THR A C 1
ATOM 2869 O O . THR A 1 372 ? -10.303 -6.105 -12.664 1.00 93.56 372 THR A O 1
ATOM 2872 N N . VAL A 1 373 ? -8.460 -5.552 -11.475 1.00 92.69 373 VAL A N 1
ATOM 2873 C CA . VAL A 1 373 ? -7.469 -5.798 -12.532 1.00 92.69 373 VAL A CA 1
ATOM 2874 C C . VAL A 1 373 ? -7.618 -7.182 -13.185 1.00 92.69 373 VAL A C 1
ATOM 2876 O O . VAL A 1 373 ? -8.078 -8.127 -12.526 1.00 92.69 373 VAL A O 1
ATOM 2879 N N . PRO A 1 374 ? -7.215 -7.319 -14.462 1.00 90.44 374 PRO A N 1
ATOM 2880 C CA . PRO A 1 374 ? -7.169 -8.594 -15.167 1.00 90.44 374 PRO A CA 1
ATOM 2881 C C . PRO A 1 374 ? -6.513 -9.715 -14.361 1.00 90.44 374 PRO A C 1
ATOM 2883 O O . PRO A 1 374 ? -5.439 -9.551 -13.784 1.00 90.44 374 PRO A O 1
ATOM 2886 N N . GLY A 1 375 ? -7.171 -10.872 -14.321 1.00 84.94 375 GLY A N 1
ATOM 2887 C CA . GLY A 1 375 ? -6.632 -12.078 -13.693 1.00 84.94 375 GLY A CA 1
ATOM 2888 C C . GLY A 1 375 ? -6.670 -12.085 -12.166 1.00 84.94 375 GLY A C 1
ATOM 2889 O O . GLY A 1 375 ? -6.121 -13.005 -11.564 1.00 84.94 375 GLY A O 1
ATOM 2890 N N . TYR A 1 376 ? -7.319 -11.104 -11.527 1.00 85.25 376 TYR A N 1
ATOM 2891 C CA . TYR A 1 376 ? -7.578 -11.125 -10.089 1.00 85.25 376 TYR A CA 1
ATOM 2892 C C . TYR A 1 376 ? -8.896 -11.858 -9.743 1.00 85.25 376 TYR A C 1
ATOM 2894 O O . TYR A 1 376 ? -9.927 -11.562 -10.352 1.00 85.25 376 TYR A O 1
ATOM 2902 N N . PRO A 1 377 ? -8.925 -12.709 -8.695 1.00 78.88 377 PRO A N 1
ATOM 2903 C CA . PRO A 1 377 ? -7.769 -13.200 -7.943 1.00 78.88 377 PRO A CA 1
ATOM 2904 C C . PRO A 1 377 ? -6.932 -14.148 -8.808 1.00 78.88 377 PRO A C 1
ATOM 2906 O O . PRO A 1 377 ? -7.488 -14.875 -9.628 1.00 78.88 377 PRO A O 1
ATOM 2909 N N . ALA A 1 378 ? -5.608 -14.155 -8.606 1.00 65.88 378 ALA A N 1
ATOM 2910 C CA . ALA A 1 378 ? -4.721 -15.054 -9.340 1.00 65.88 378 ALA A CA 1
ATOM 2911 C C . ALA A 1 378 ? -5.230 -16.498 -9.209 1.00 65.88 378 ALA A C 1
ATOM 2913 O O . ALA A 1 378 ? -5.371 -17.005 -8.092 1.00 65.88 378 ALA A O 1
ATOM 2914 N N . ILE A 1 379 ? -5.532 -17.129 -10.347 1.00 53.28 379 ILE A N 1
ATOM 2915 C CA . ILE A 1 379 ? -6.014 -18.511 -10.407 1.00 53.28 379 ILE A CA 1
ATOM 2916 C C . ILE A 1 379 ? -4.942 -19.391 -9.753 1.00 53.28 379 ILE A C 1
ATOM 2918 O O . ILE A 1 379 ? -3.776 -19.373 -10.157 1.00 53.28 379 ILE A O 1
ATOM 2922 N N . ASP A 1 380 ? -5.306 -20.136 -8.710 1.00 40.25 380 ASP A N 1
ATOM 2923 C CA . ASP A 1 380 ? -4.401 -21.138 -8.161 1.00 40.25 380 ASP A CA 1
ATOM 2924 C C . ASP A 1 380 ? -4.172 -22.262 -9.194 1.00 40.25 380 ASP A C 1
ATOM 2926 O O . ASP A 1 380 ? -4.919 -22.432 -10.156 1.00 40.25 380 ASP A O 1
ATOM 2930 N N . LYS A 1 381 ? -3.134 -23.087 -9.022 1.00 37.34 381 LYS A N 1
ATOM 2931 C CA . LYS A 1 381 ? -2.867 -24.215 -9.938 1.00 37.34 381 LYS A CA 1
ATOM 2932 C C . LYS A 1 381 ? -4.006 -25.257 -9.999 1.00 37.34 381 LYS A C 1
ATOM 2934 O O . LYS A 1 381 ? -3.886 -26.214 -10.759 1.00 37.34 381 LYS A O 1
ATOM 2939 N N . SER A 1 382 ? -5.081 -25.104 -9.217 1.00 40.12 382 SER A N 1
ATOM 2940 C CA . SER A 1 382 ? -6.254 -25.983 -9.232 1.00 40.12 382 SER A CA 1
ATOM 2941 C C . SER A 1 382 ? -7.318 -25.561 -10.255 1.00 40.12 382 SER A C 1
ATOM 2943 O O . SER A 1 382 ? -8.280 -26.298 -10.469 1.00 40.12 382 SER A O 1
ATOM 2945 N N . GLY A 1 383 ? -7.147 -24.407 -10.917 1.00 36.75 383 GLY A N 1
ATOM 2946 C CA . GLY A 1 383 ? -8.041 -23.958 -11.988 1.00 36.75 383 GLY A CA 1
ATOM 2947 C C . GLY A 1 383 ? -9.453 -23.601 -11.516 1.00 36.75 383 GLY A C 1
ATOM 2948 O O . GLY A 1 383 ? -10.341 -23.426 -12.346 1.00 36.75 383 GLY A O 1
ATOM 2949 N N . ARG A 1 384 ? -9.685 -23.489 -10.202 1.00 31.81 384 ARG A N 1
ATOM 2950 C CA . ARG A 1 384 ? -10.979 -23.095 -9.641 1.00 31.81 384 ARG A CA 1
ATOM 2951 C C . ARG A 1 384 ? -10.907 -21.669 -9.113 1.00 31.81 384 ARG A C 1
ATOM 2953 O O . ARG A 1 384 ? -10.430 -21.428 -8.011 1.00 31.81 384 ARG A O 1
ATOM 2960 N N . VAL A 1 385 ? -11.464 -20.732 -9.875 1.00 40.75 385 VAL A N 1
ATOM 2961 C CA . VAL A 1 385 ? -12.042 -19.513 -9.300 1.00 40.75 385 VAL A CA 1
ATOM 2962 C C . VAL A 1 385 ? -13.547 -19.660 -9.430 1.00 40.75 385 VAL A C 1
ATOM 2964 O O . VAL A 1 385 ? -14.140 -19.267 -10.427 1.00 40.75 385 VAL A O 1
ATOM 2967 N N . GLU A 1 386 ? -14.164 -20.278 -8.432 1.00 39.66 386 GLU A N 1
ATOM 2968 C CA . GLU A 1 386 ? -15.606 -20.174 -8.247 1.00 39.66 386 GLU A CA 1
ATOM 2969 C C . GLU A 1 386 ? -15.839 -19.342 -6.991 1.00 39.66 386 GLU A C 1
ATOM 2971 O O . GLU A 1 386 ? -15.755 -19.839 -5.870 1.00 39.66 386 GLU A O 1
ATOM 2976 N N . LEU A 1 387 ? -16.092 -18.047 -7.177 1.00 45.62 387 LEU A N 1
ATOM 2977 C CA . LEU A 1 387 ? -16.773 -17.243 -6.171 1.00 45.62 387 LEU A CA 1
ATOM 2978 C C . LEU A 1 387 ? -17.971 -16.563 -6.836 1.00 45.62 387 LEU A C 1
ATOM 2980 O O . LEU A 1 387 ? -17.870 -15.662 -7.664 1.00 45.62 387 LEU A O 1
ATOM 2984 N N . THR A 1 388 ? -19.123 -17.128 -6.495 1.00 42.50 388 THR A N 1
ATOM 2985 C CA . THR A 1 388 ? -20.497 -16.696 -6.736 1.00 42.50 388 THR A CA 1
ATOM 2986 C C . THR A 1 388 ? -20.750 -15.263 -6.266 1.00 42.50 388 THR A C 1
ATOM 2988 O O . THR A 1 388 ? -20.529 -14.973 -5.098 1.00 42.50 388 THR A O 1
ATOM 2991 N N . LYS A 1 389 ? -21.315 -14.423 -7.148 1.00 47.31 389 LYS A N 1
ATOM 2992 C CA . LYS A 1 389 ? -22.015 -13.152 -6.854 1.00 47.31 389 LYS A CA 1
ATOM 2993 C C . LYS A 1 389 ? -21.345 -12.291 -5.755 1.00 47.31 389 LYS A C 1
ATOM 2995 O O . LYS A 1 389 ? -21.790 -12.260 -4.612 1.00 47.31 389 LYS A O 1
ATOM 3000 N N . ASP A 1 390 ? -20.299 -11.558 -6.140 1.00 70.56 390 ASP A N 1
ATOM 3001 C CA . ASP A 1 390 ? -19.524 -10.668 -5.263 1.00 70.56 390 ASP A CA 1
ATOM 3002 C C . ASP A 1 390 ? -20.273 -9.353 -4.939 1.00 70.56 390 ASP A C 1
ATOM 3004 O O . ASP A 1 390 ? -19.919 -8.275 -5.421 1.00 70.56 390 ASP A O 1
ATOM 3008 N N . GLU A 1 391 ? -21.323 -9.407 -4.122 1.00 82.00 391 GLU A N 1
ATOM 3009 C CA . GLU A 1 391 ? -21.862 -8.200 -3.487 1.00 82.00 391 GLU A CA 1
ATOM 3010 C C . GLU A 1 391 ? -21.258 -8.048 -2.088 1.00 82.00 391 GLU A C 1
ATOM 3012 O O . GLU A 1 391 ? -21.442 -8.896 -1.215 1.00 82.00 391 GLU A O 1
ATOM 3017 N N . VAL A 1 392 ? -20.517 -6.965 -1.864 1.00 84.81 392 VAL A N 1
ATOM 3018 C CA . VAL A 1 392 ? -19.873 -6.666 -0.579 1.00 84.81 392 VAL A CA 1
ATOM 3019 C C . VAL A 1 392 ? -20.318 -5.283 -0.153 1.00 84.81 392 VAL A C 1
ATOM 3021 O O . VAL A 1 392 ? -20.188 -4.334 -0.919 1.00 84.81 392 VAL A O 1
ATOM 3024 N N . ALA A 1 393 ? -20.869 -5.172 1.057 1.00 83.25 393 ALA A N 1
ATOM 3025 C CA . ALA A 1 393 ? -21.449 -3.926 1.565 1.00 83.25 393 ALA A CA 1
ATOM 3026 C C . ALA A 1 393 ? -22.484 -3.288 0.612 1.00 83.25 393 ALA A C 1
ATOM 3028 O O . ALA A 1 393 ? -22.590 -2.070 0.541 1.00 83.25 393 ALA A O 1
ATOM 3029 N N . GLY A 1 394 ? -23.238 -4.104 -0.134 1.00 88.56 394 GLY A N 1
ATOM 3030 C CA . GLY A 1 394 ? -24.210 -3.603 -1.108 1.00 88.56 394 GLY A CA 1
ATOM 3031 C C . GLY A 1 394 ? -23.606 -3.158 -2.447 1.00 88.56 394 GLY A C 1
ATOM 3032 O O . GLY A 1 394 ? -24.287 -2.496 -3.225 1.00 88.56 394 GLY A O 1
ATOM 3033 N N . ILE A 1 395 ? -22.323 -3.439 -2.702 1.00 92.88 395 ILE A N 1
ATOM 3034 C CA . ILE A 1 395 ? -21.595 -3.015 -3.906 1.00 92.88 395 ILE A CA 1
ATOM 3035 C C . ILE A 1 395 ? -21.228 -4.246 -4.727 1.00 92.88 395 ILE A C 1
ATOM 3037 O O . ILE A 1 395 ? -20.576 -5.169 -4.231 1.00 92.88 395 ILE A O 1
ATOM 3041 N N . ALA A 1 396 ? -21.622 -4.248 -5.999 1.00 92.12 396 ALA A N 1
ATOM 3042 C CA . ALA A 1 396 ? -21.284 -5.316 -6.930 1.00 92.12 396 ALA A CA 1
ATOM 3043 C C . ALA A 1 396 ? -19.807 -5.237 -7.344 1.00 92.12 396 ALA A C 1
ATOM 3045 O O . ALA A 1 396 ? -19.332 -4.178 -7.764 1.00 92.12 396 ALA A O 1
ATOM 3046 N N . HIS A 1 397 ? -19.100 -6.365 -7.268 1.00 91.88 397 HIS A N 1
ATOM 3047 C CA . HIS A 1 397 ? -17.726 -6.501 -7.740 1.00 91.88 397 HIS A CA 1
ATOM 3048 C C . HIS A 1 397 ? -17.665 -7.360 -9.004 1.00 91.88 397 HIS A C 1
ATOM 3050 O O . HIS A 1 397 ? -18.343 -8.380 -9.129 1.00 91.88 397 HIS A O 1
ATOM 3056 N N . PHE A 1 398 ? -16.807 -6.957 -9.933 1.00 90.31 398 PHE A N 1
ATOM 3057 C CA . PHE A 1 398 ? -16.576 -7.616 -11.208 1.00 90.31 398 PHE A CA 1
ATOM 3058 C C . PHE A 1 398 ? -15.095 -7.944 -11.364 1.00 90.31 398 PHE A C 1
ATOM 3060 O O . PHE A 1 398 ? -14.223 -7.133 -11.051 1.00 90.31 398 PHE A O 1
ATOM 3067 N N . ARG A 1 399 ? -14.812 -9.141 -11.879 1.00 88.69 399 ARG A N 1
ATOM 3068 C CA . ARG A 1 399 ? -13.454 -9.608 -12.173 1.00 88.69 399 ARG A CA 1
ATOM 3069 C C . ARG A 1 399 ? -13.202 -9.524 -13.666 1.00 88.69 399 ARG A C 1
ATOM 3071 O O . ARG A 1 399 ? -14.029 -9.991 -14.453 1.00 88.69 399 ARG A O 1
ATOM 3078 N N . LEU A 1 400 ? -12.080 -8.927 -14.049 1.00 89.62 400 LEU A N 1
ATOM 3079 C CA . LEU A 1 400 ? -11.616 -8.982 -15.427 1.00 89.62 400 LEU A CA 1
ATOM 3080 C C . LEU A 1 400 ? -10.880 -10.310 -15.672 1.00 89.62 400 LEU A C 1
ATOM 3082 O O . LEU A 1 400 ? -10.183 -10.794 -14.774 1.00 89.62 400 LEU A O 1
ATOM 3086 N N . PRO A 1 401 ? -11.038 -10.922 -16.861 1.00 88.19 401 PRO A N 1
ATOM 3087 C CA . PRO A 1 401 ? -10.307 -12.136 -17.214 1.00 88.19 401 PRO A CA 1
ATOM 3088 C C . PRO A 1 401 ? -8.795 -11.884 -17.205 1.00 88.19 401 PRO A C 1
ATOM 3090 O O . PRO A 1 401 ? -8.352 -10.744 -17.310 1.00 88.19 401 PRO A O 1
ATOM 3093 N N . ALA A 1 402 ? -7.999 -12.942 -17.042 1.00 87.75 402 ALA A N 1
ATOM 3094 C CA . ALA A 1 402 ? -6.544 -12.834 -17.118 1.00 87.75 402 ALA A CA 1
ATOM 3095 C C . ALA A 1 402 ? -6.093 -12.443 -18.533 1.00 87.75 402 ALA A C 1
ATOM 3097 O O . ALA A 1 402 ? -6.678 -12.900 -19.515 1.00 87.75 402 ALA A O 1
ATOM 3098 N N . ILE A 1 403 ? -5.034 -11.640 -18.608 1.00 87.19 403 ILE A N 1
ATOM 3099 C CA . ILE A 1 403 ? -4.322 -11.298 -19.844 1.00 87.19 403 ILE A CA 1
ATOM 3100 C C . ILE A 1 403 ? -2.895 -11.848 -19.779 1.00 87.19 403 ILE A C 1
ATOM 3102 O O . ILE A 1 403 ? -2.396 -12.156 -18.696 1.00 87.19 403 ILE A O 1
ATOM 3106 N N . GLU A 1 404 ? -2.254 -12.011 -20.936 1.00 85.06 404 GLU A N 1
ATOM 3107 C CA . GLU A 1 404 ? -0.919 -12.622 -21.026 1.00 85.06 404 GLU A CA 1
ATOM 3108 C C . GLU A 1 404 ? 0.197 -11.693 -20.532 1.00 85.06 404 GLU A C 1
ATOM 3110 O O . GLU A 1 404 ? 1.207 -12.156 -19.999 1.00 85.06 404 GLU A O 1
ATOM 3115 N N . VAL A 1 405 ? 0.015 -10.384 -20.709 1.00 82.56 405 VAL A N 1
ATOM 3116 C CA . VAL A 1 405 ? 1.021 -9.369 -20.397 1.00 82.56 405 VAL A CA 1
ATOM 3117 C C . VAL A 1 405 ? 1.027 -9.058 -18.904 1.00 82.56 405 VAL A C 1
ATOM 3119 O O . VAL A 1 405 ? -0.013 -8.847 -18.281 1.00 82.56 405 VAL A O 1
ATOM 3122 N N . ASP A 1 406 ? 2.223 -8.991 -18.323 1.00 83.12 406 ASP A N 1
ATOM 3123 C CA . ASP A 1 406 ? 2.392 -8.637 -16.919 1.00 83.12 406 ASP A CA 1
ATOM 3124 C C . ASP A 1 406 ? 2.225 -7.131 -16.672 1.00 83.12 406 ASP A C 1
ATOM 3126 O O . ASP A 1 406 ? 2.680 -6.307 -17.464 1.00 83.12 406 ASP A O 1
ATOM 3130 N N . GLY A 1 407 ? 1.649 -6.774 -15.520 1.00 78.06 407 GLY A N 1
ATOM 3131 C CA . GLY A 1 407 ? 1.408 -5.384 -15.119 1.00 78.06 407 GLY A CA 1
ATOM 3132 C C . GLY A 1 407 ? 2.653 -4.499 -15.041 1.00 78.06 407 GLY A C 1
ATOM 3133 O O . GLY A 1 407 ? 2.532 -3.277 -15.097 1.00 78.06 407 GLY A O 1
ATOM 3134 N N . SER A 1 408 ? 3.851 -5.079 -14.932 1.00 80.12 408 SER A N 1
ATOM 3135 C CA . SER A 1 408 ? 5.101 -4.316 -14.944 1.00 80.12 408 SER A CA 1
ATOM 3136 C C . SER A 1 408 ? 5.526 -3.838 -16.340 1.00 80.12 408 SER A C 1
ATOM 3138 O O . SER A 1 408 ? 6.295 -2.878 -16.447 1.00 80.12 408 SER A O 1
ATOM 3140 N N . ILE A 1 409 ? 4.997 -4.442 -17.411 1.00 87.75 409 ILE A N 1
ATOM 3141 C CA . ILE A 1 409 ? 5.190 -4.010 -18.803 1.00 87.75 409 ILE A CA 1
ATOM 3142 C C . ILE A 1 409 ? 4.120 -2.957 -19.119 1.00 87.75 409 ILE A C 1
ATOM 3144 O O . ILE A 1 409 ? 3.138 -3.206 -19.818 1.00 87.75 409 ILE A O 1
ATOM 3148 N N . LEU A 1 410 ? 4.308 -1.773 -18.525 1.00 87.94 410 LEU A N 1
ATOM 3149 C CA . LEU A 1 410 ? 3.297 -0.714 -18.426 1.00 87.94 410 LEU A CA 1
ATOM 3150 C C . LEU A 1 410 ? 2.654 -0.331 -19.763 1.00 87.94 410 LEU A C 1
ATOM 3152 O O . LEU A 1 410 ? 1.456 -0.068 -19.795 1.00 87.94 410 LEU A O 1
ATOM 3156 N N . ASP A 1 411 ? 3.429 -0.276 -20.848 1.00 87.38 411 ASP A N 1
ATOM 3157 C CA . ASP A 1 411 ? 2.944 0.169 -22.155 1.00 87.38 411 ASP A CA 1
ATOM 3158 C C . ASP A 1 411 ? 1.864 -0.753 -22.722 1.00 87.38 411 ASP A C 1
ATOM 3160 O O . ASP A 1 411 ? 0.736 -0.322 -22.960 1.00 87.38 411 ASP A O 1
ATOM 3164 N N . THR A 1 412 ? 2.192 -2.029 -22.875 1.00 88.62 412 THR A N 1
ATOM 3165 C CA . THR A 1 412 ? 1.306 -3.027 -23.478 1.00 88.62 412 THR A CA 1
ATOM 3166 C C . THR A 1 412 ? 0.168 -3.384 -22.523 1.00 88.62 412 THR A C 1
ATOM 3168 O O . THR A 1 412 ? -0.995 -3.377 -22.917 1.00 88.62 412 THR A O 1
ATOM 3171 N N . TYR A 1 413 ? 0.482 -3.579 -21.236 1.00 92.44 413 TYR A N 1
ATOM 3172 C CA . TYR A 1 413 ? -0.519 -3.898 -20.217 1.00 92.44 413 TYR A CA 1
ATOM 3173 C C . TYR A 1 413 ? -1.617 -2.832 -20.120 1.00 92.44 413 TYR A C 1
ATOM 3175 O O . TYR A 1 413 ? -2.791 -3.168 -19.963 1.00 92.44 413 TYR A O 1
ATOM 3183 N N . SER A 1 414 ? -1.252 -1.546 -20.222 1.00 93.94 414 SER A N 1
ATOM 3184 C CA . SER A 1 414 ? -2.225 -0.455 -20.106 1.00 93.94 414 SER A CA 1
ATOM 3185 C C . SER A 1 414 ? -3.322 -0.542 -21.162 1.00 93.94 414 SER A C 1
ATOM 3187 O O . SER A 1 414 ? -4.484 -0.307 -20.837 1.00 93.94 414 SER A O 1
ATOM 3189 N N . TRP A 1 415 ? -2.971 -0.907 -22.397 1.00 92.69 415 TRP A N 1
ATOM 3190 C CA . TRP A 1 415 ? -3.930 -1.056 -23.488 1.00 92.69 415 TRP A CA 1
ATOM 3191 C C . TRP A 1 415 ? -4.795 -2.304 -23.319 1.00 92.69 415 TRP A C 1
ATOM 3193 O O . TRP A 1 415 ? -6.017 -2.168 -23.262 1.00 92.69 415 TRP A O 1
ATOM 3203 N N . ASP A 1 416 ? -4.190 -3.474 -23.117 1.00 92.44 416 ASP A N 1
ATOM 3204 C CA . ASP A 1 416 ? -4.919 -4.742 -22.967 1.00 92.44 416 ASP A CA 1
ATOM 3205 C C . ASP A 1 416 ? -5.922 -4.695 -21.801 1.00 92.44 416 ASP A C 1
ATOM 3207 O O . ASP A 1 416 ? -7.083 -5.094 -21.924 1.00 92.44 416 ASP A O 1
ATOM 3211 N N . ALA A 1 417 ? -5.505 -4.149 -20.654 1.00 94.62 417 ALA A N 1
ATOM 3212 C CA . ALA A 1 417 ? -6.387 -3.984 -19.503 1.00 94.62 417 ALA A CA 1
ATOM 3213 C C . ALA A 1 417 ? -7.489 -2.939 -19.757 1.00 94.62 417 ALA A C 1
ATOM 3215 O O . ALA A 1 417 ? -8.604 -3.084 -19.245 1.00 94.62 417 ALA A O 1
ATOM 3216 N N . SER A 1 418 ? -7.201 -1.890 -20.539 1.00 95.69 418 SER A N 1
ATOM 3217 C CA . SER A 1 418 ? -8.175 -0.836 -20.844 1.00 95.69 418 SER A CA 1
ATOM 3218 C C . SER A 1 418 ? -9.321 -1.316 -21.727 1.00 95.69 418 SER A C 1
ATOM 3220 O O . SER A 1 418 ? -10.440 -0.857 -21.523 1.00 95.69 418 SER A O 1
ATOM 3222 N N . GLU A 1 419 ? -9.085 -2.246 -22.658 1.00 92.69 419 GLU A N 1
ATOM 3223 C CA . GLU A 1 419 ? -10.136 -2.782 -23.533 1.00 92.69 419 GLU A CA 1
ATOM 3224 C C . GLU A 1 419 ? -11.196 -3.520 -22.710 1.00 92.69 419 GLU A C 1
ATOM 3226 O O . GLU A 1 419 ? -12.387 -3.206 -22.772 1.00 92.69 419 GLU A O 1
ATOM 3231 N N . LEU A 1 420 ? -10.748 -4.416 -21.828 1.00 93.50 420 LEU A N 1
ATOM 3232 C CA . LEU A 1 420 ? -11.618 -5.152 -20.911 1.00 93.50 420 LEU A CA 1
ATOM 3233 C C . LEU A 1 420 ? -12.361 -4.221 -19.942 1.00 93.50 420 LEU A C 1
ATOM 3235 O O . LEU A 1 420 ? -13.539 -4.425 -19.635 1.00 93.50 420 LEU A O 1
ATOM 3239 N N . LEU A 1 421 ? -11.683 -3.186 -19.439 1.00 96.50 421 LEU A N 1
ATOM 3240 C CA . LEU A 1 421 ? -12.301 -2.193 -18.565 1.00 96.50 421 LEU A CA 1
ATOM 3241 C C . LEU A 1 421 ? -13.319 -1.325 -19.324 1.00 96.50 421 LEU A C 1
ATOM 3243 O O . LEU A 1 421 ? -14.382 -1.022 -18.781 1.00 96.50 421 LEU A O 1
ATOM 3247 N N . ALA A 1 422 ? -13.037 -0.965 -20.577 1.00 95.06 422 ALA A N 1
ATOM 3248 C CA . ALA A 1 422 ? -13.917 -0.174 -21.428 1.00 95.06 422 ALA A CA 1
ATOM 3249 C C . ALA A 1 422 ? -15.246 -0.892 -21.691 1.00 95.06 422 ALA A C 1
ATOM 3251 O O . ALA A 1 422 ? -16.299 -0.261 -21.597 1.00 95.06 422 ALA A O 1
ATOM 3252 N N . GLU A 1 423 ? -15.223 -2.207 -21.921 1.00 92.81 423 GLU A N 1
ATOM 3253 C CA . GLU A 1 423 ? -16.441 -3.020 -22.028 1.00 92.81 423 GLU A CA 1
ATOM 3254 C C . GLU A 1 423 ? -17.285 -2.966 -20.748 1.00 92.81 423 GLU A C 1
ATOM 3256 O O . GLU A 1 423 ? -18.514 -2.867 -20.802 1.00 92.81 423 GLU A O 1
ATOM 3261 N N . ARG A 1 424 ? -16.642 -2.992 -19.572 1.00 93.81 424 ARG A N 1
ATOM 3262 C CA . ARG A 1 424 ? -17.345 -2.891 -18.282 1.00 93.81 424 ARG A CA 1
ATOM 3263 C C . ARG A 1 424 ? -17.940 -1.510 -18.050 1.00 93.81 424 ARG A C 1
ATOM 3265 O O . ARG A 1 424 ? -19.060 -1.431 -17.547 1.00 93.81 424 ARG A O 1
ATOM 3272 N N . ILE A 1 425 ? -17.233 -0.450 -18.434 1.00 94.88 425 ILE A N 1
ATOM 3273 C CA . ILE A 1 425 ? -17.733 0.931 -18.382 1.00 94.88 425 ILE A CA 1
ATOM 3274 C C . ILE A 1 425 ? -18.976 1.080 -19.254 1.00 94.88 425 ILE A C 1
ATOM 3276 O O . ILE A 1 425 ? -20.001 1.558 -18.760 1.00 94.88 425 ILE A O 1
ATOM 3280 N N . ALA A 1 426 ? -18.920 0.604 -20.500 1.00 93.19 426 ALA A N 1
ATOM 3281 C CA . ALA A 1 426 ? -20.056 0.621 -21.414 1.00 93.19 426 ALA A CA 1
ATOM 3282 C C . ALA A 1 426 ? -21.245 -0.177 -20.854 1.00 93.19 426 ALA A C 1
ATOM 3284 O O . ALA A 1 426 ? -22.363 0.333 -20.791 1.00 93.19 426 ALA A O 1
ATOM 3285 N N . ALA A 1 427 ? -21.008 -1.403 -20.373 1.00 91.12 427 ALA A N 1
ATOM 3286 C CA . ALA A 1 427 ? -22.054 -2.267 -19.824 1.00 91.12 427 ALA A CA 1
ATOM 3287 C C . ALA A 1 427 ? -22.722 -1.691 -18.562 1.00 91.12 427 ALA A C 1
ATOM 3289 O O . ALA A 1 427 ? -23.910 -1.910 -18.331 1.00 91.12 427 ALA A O 1
ATOM 3290 N N . ALA A 1 428 ? -21.971 -0.959 -17.737 1.00 91.56 428 ALA A N 1
ATOM 3291 C CA . ALA A 1 428 ? -22.489 -0.279 -16.553 1.00 91.56 428 ALA A CA 1
ATOM 3292 C C . ALA A 1 428 ? -23.077 1.109 -16.848 1.00 91.56 428 ALA A C 1
ATOM 3294 O O . ALA A 1 428 ? -23.555 1.759 -15.914 1.00 91.56 428 ALA A O 1
ATOM 3295 N N . ASN A 1 429 ? -23.001 1.572 -18.101 1.00 93.75 429 ASN A N 1
ATOM 3296 C CA . ASN A 1 429 ? -23.310 2.939 -18.501 1.00 93.75 429 ASN A CA 1
ATOM 3297 C C . ASN A 1 429 ? -22.641 3.975 -17.573 1.00 93.75 429 ASN A C 1
ATOM 3299 O O . ASN A 1 429 ? -23.294 4.902 -17.091 1.00 93.75 429 ASN A O 1
ATOM 3303 N N . ALA A 1 430 ? -21.368 3.757 -17.225 1.00 95.75 430 ALA A N 1
ATOM 3304 C CA . ALA A 1 430 ? -20.690 4.526 -16.184 1.00 95.75 430 ALA A CA 1
ATOM 3305 C C . ALA A 1 430 ? -20.211 5.892 -16.698 1.00 95.75 430 ALA A C 1
ATOM 3307 O O . ALA A 1 430 ? -19.435 5.984 -17.650 1.00 95.75 430 ALA A O 1
ATOM 3308 N N . GLY A 1 431 ? -20.656 6.969 -16.049 1.00 95.69 431 GLY A N 1
ATOM 3309 C CA . GLY A 1 431 ? -20.249 8.344 -16.348 1.00 95.69 431 GLY A CA 1
ATOM 3310 C C . GLY A 1 431 ? -18.918 8.748 -15.714 1.00 95.69 431 GLY A C 1
ATOM 3311 O O . GLY A 1 431 ? -18.358 9.783 -16.080 1.00 95.69 431 GLY A O 1
ATOM 3312 N N . ALA A 1 432 ? -18.389 7.950 -14.782 1.00 96.44 432 ALA A N 1
ATOM 3313 C CA . ALA A 1 432 ? -17.075 8.171 -14.190 1.00 96.44 432 ALA A CA 1
ATOM 3314 C C . ALA A 1 432 ? -16.345 6.866 -13.847 1.00 96.44 432 ALA A C 1
ATOM 3316 O O . ALA A 1 432 ? -16.963 5.845 -13.532 1.00 96.44 432 ALA A O 1
ATOM 3317 N N . VAL A 1 433 ? -15.015 6.936 -13.871 1.00 97.69 433 VAL A N 1
ATOM 3318 C CA . VAL A 1 433 ? -14.103 5.866 -13.462 1.00 97.69 433 VAL A CA 1
ATOM 3319 C C . VAL A 1 433 ? -13.145 6.414 -12.416 1.00 97.69 433 VAL A C 1
ATOM 3321 O O . VAL A 1 433 ? -12.467 7.407 -12.665 1.00 97.69 433 VAL A O 1
ATOM 3324 N N . VAL A 1 434 ? -13.079 5.760 -11.260 1.00 97.81 434 VAL A N 1
ATOM 3325 C CA . VAL A 1 434 ? -12.155 6.073 -10.169 1.00 97.81 434 VAL A CA 1
ATOM 3326 C C . VAL A 1 434 ? -11.031 5.041 -10.161 1.00 97.81 434 VAL A C 1
ATOM 3328 O O . VAL A 1 434 ? -11.309 3.841 -10.150 1.00 97.81 434 VAL A O 1
ATOM 3331 N N . ALA A 1 435 ? -9.774 5.482 -10.130 1.00 97.19 435 ALA A N 1
ATOM 3332 C CA . ALA A 1 435 ? -8.616 4.597 -9.988 1.00 97.19 435 ALA A CA 1
ATOM 3333 C C . ALA A 1 435 ? -7.567 5.189 -9.031 1.00 97.19 435 ALA A C 1
ATOM 3335 O O . ALA A 1 435 ? -7.434 6.414 -8.962 1.00 97.19 435 ALA A O 1
ATOM 3336 N N . PRO A 1 436 ? -6.814 4.354 -8.294 1.00 94.62 436 PRO A N 1
ATOM 3337 C CA . PRO A 1 436 ? -5.758 4.818 -7.400 1.00 94.62 436 PRO A CA 1
ATOM 3338 C C . PRO A 1 436 ? -4.526 5.285 -8.184 1.00 94.62 436 PRO A C 1
ATOM 3340 O O . PRO A 1 436 ? -4.316 4.889 -9.329 1.00 94.62 436 PRO A O 1
ATOM 3343 N N . SER A 1 437 ? -3.672 6.079 -7.536 1.00 86.38 437 SER A N 1
ATOM 3344 C CA . SER A 1 437 ? -2.535 6.745 -8.184 1.00 86.38 437 SER A CA 1
ATOM 3345 C C . SER A 1 437 ? -1.360 5.884 -8.644 1.00 86.38 437 SER A C 1
ATOM 3347 O O . SER A 1 437 ? -0.382 6.411 -9.172 1.00 86.38 437 SER A O 1
ATOM 3349 N N . SER A 1 438 ? -1.453 4.565 -8.506 1.00 88.31 438 SER A N 1
ATOM 3350 C CA . SER A 1 438 ? -0.501 3.655 -9.135 1.00 88.31 438 SER A CA 1
ATOM 3351 C C . SER A 1 438 ? -0.625 3.715 -10.658 1.00 88.31 438 SER A C 1
ATOM 3353 O O . SER A 1 438 ? -1.707 3.504 -11.209 1.00 88.31 438 SER A O 1
ATOM 3355 N N . ILE A 1 439 ? 0.489 3.966 -11.343 1.00 89.94 439 ILE A N 1
ATOM 3356 C CA . ILE A 1 439 ? 0.558 4.171 -12.798 1.00 89.94 439 ILE A CA 1
ATOM 3357 C C . ILE A 1 439 ? -0.018 2.972 -13.565 1.00 89.94 439 ILE A C 1
ATOM 3359 O O . ILE A 1 439 ? -0.799 3.155 -14.497 1.00 89.94 439 ILE A O 1
ATOM 3363 N N . GLU A 1 440 ? 0.287 1.754 -13.118 1.00 90.19 440 GLU A N 1
ATOM 3364 C CA . GLU A 1 440 ? -0.204 0.498 -13.689 1.00 90.19 440 GLU A CA 1
ATOM 3365 C C . GLU A 1 440 ? -1.731 0.323 -13.585 1.00 90.19 440 GLU A C 1
ATOM 3367 O O . GLU A 1 440 ? -2.316 -0.472 -14.313 1.00 90.19 440 GLU A O 1
ATOM 3372 N N . LEU A 1 441 ? -2.403 1.068 -12.705 1.00 92.62 441 LEU A N 1
ATOM 3373 C CA . LEU A 1 441 ? -3.861 1.032 -12.538 1.00 92.62 441 LEU A CA 1
ATOM 3374 C C . LEU A 1 441 ? -4.535 2.221 -13.219 1.00 92.62 441 LEU A C 1
ATOM 3376 O O . LEU A 1 441 ? -5.578 2.089 -13.860 1.00 92.62 441 LEU A O 1
ATOM 3380 N N . ALA A 1 442 ? -3.918 3.385 -13.082 1.00 95.50 442 ALA A N 1
ATOM 3381 C CA . ALA A 1 442 ? -4.446 4.652 -13.535 1.00 95.50 442 ALA A CA 1
ATOM 3382 C C . ALA A 1 442 ? -4.489 4.783 -15.056 1.00 95.50 442 ALA A C 1
ATOM 3384 O O . ALA A 1 442 ? -5.463 5.311 -15.585 1.00 95.50 442 ALA A O 1
ATOM 3385 N N . TYR A 1 443 ? -3.484 4.274 -15.772 1.00 96.19 443 TYR A N 1
ATOM 3386 C CA . TYR A 1 443 ? -3.484 4.336 -17.232 1.00 96.19 443 TYR A CA 1
ATOM 3387 C C . TYR A 1 443 ? -4.574 3.499 -17.898 1.00 96.19 443 TYR A C 1
ATOM 3389 O O . TYR A 1 443 ? -5.298 4.076 -18.713 1.00 96.19 443 TYR A O 1
ATOM 3397 N N . PRO A 1 444 ? -4.776 2.210 -17.548 1.00 96.69 444 PRO A N 1
ATOM 3398 C CA . PRO A 1 444 ? -5.926 1.465 -18.048 1.00 96.69 444 PRO A CA 1
ATOM 3399 C C . PRO A 1 444 ? -7.248 2.209 -17.828 1.00 96.69 444 PRO A C 1
ATOM 3401 O O . PRO A 1 444 ? -8.074 2.287 -18.734 1.00 96.69 444 PRO A O 1
ATOM 3404 N N . ALA A 1 445 ? -7.430 2.810 -16.645 1.00 97.56 445 ALA A N 1
ATOM 3405 C CA . ALA A 1 445 ? -8.626 3.577 -16.313 1.00 97.56 445 ALA A CA 1
ATOM 3406 C C . ALA A 1 445 ? -8.769 4.861 -17.142 1.00 97.56 445 ALA A C 1
ATOM 3408 O O . ALA A 1 445 ? -9.854 5.130 -17.652 1.00 97.56 445 ALA A O 1
ATOM 3409 N N . ALA A 1 446 ? -7.692 5.628 -17.319 1.00 97.38 446 ALA A N 1
ATOM 3410 C CA . ALA A 1 446 ? -7.689 6.851 -18.117 1.00 97.38 446 ALA A CA 1
ATOM 3411 C C . ALA A 1 446 ? -7.965 6.567 -19.605 1.00 97.38 446 ALA A C 1
ATOM 3413 O O . ALA A 1 446 ? -8.779 7.252 -20.228 1.00 97.38 446 ALA A O 1
ATOM 3414 N N . ILE A 1 447 ? -7.343 5.523 -20.167 1.00 97.00 447 ILE A N 1
ATOM 3415 C CA . ILE A 1 447 ? -7.593 5.070 -21.543 1.00 97.00 447 ILE A CA 1
ATOM 3416 C C . ILE A 1 447 ? -9.055 4.629 -21.685 1.00 97.00 447 ILE A C 1
ATOM 3418 O O . ILE A 1 447 ? -9.764 5.125 -22.560 1.00 97.00 447 ILE A O 1
ATOM 3422 N N . ALA A 1 448 ? -9.543 3.763 -20.794 1.00 96.50 448 ALA A N 1
ATOM 3423 C CA . ALA A 1 448 ? -10.907 3.246 -20.858 1.00 96.50 448 ALA A CA 1
ATOM 3424 C C . ALA A 1 448 ? -11.971 4.347 -20.671 1.00 96.50 448 ALA A C 1
ATOM 3426 O O . ALA A 1 448 ? -13.007 4.329 -21.344 1.00 96.50 448 ALA A O 1
ATOM 3427 N N . ALA A 1 449 ? -11.700 5.338 -19.814 1.00 96.06 449 ALA A N 1
ATOM 3428 C CA . ALA A 1 449 ? -12.542 6.520 -19.640 1.00 96.06 449 ALA A CA 1
ATOM 3429 C C . ALA A 1 449 ? -12.598 7.362 -20.925 1.00 96.06 449 ALA A C 1
ATOM 3431 O O . ALA A 1 449 ? -13.688 7.689 -21.396 1.00 96.06 449 ALA A O 1
ATOM 3432 N N . ARG A 1 450 ? -11.44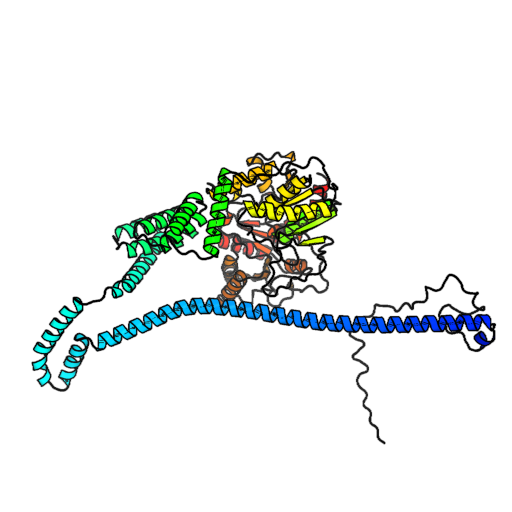7 7.636 -21.558 1.00 94.88 450 ARG A N 1
ATOM 3433 C CA . ARG A 1 450 ? -11.365 8.346 -22.848 1.00 94.88 450 ARG A CA 1
ATOM 3434 C C . ARG A 1 450 ? -12.151 7.633 -23.953 1.00 94.88 450 ARG A C 1
ATOM 3436 O O . ARG A 1 450 ? -12.907 8.300 -24.663 1.00 94.88 450 ARG A O 1
ATOM 3443 N N . LEU A 1 451 ? -12.009 6.309 -24.069 1.00 93.94 451 LEU A N 1
ATOM 3444 C CA . LEU A 1 451 ? -12.709 5.490 -25.071 1.00 93.94 451 LEU A CA 1
ATOM 3445 C C . LEU A 1 451 ? -14.239 5.556 -24.919 1.00 93.94 451 LEU A C 1
ATOM 3447 O O . LEU A 1 451 ? -14.953 5.589 -25.918 1.00 93.94 451 LEU A O 1
ATOM 3451 N N . ASN A 1 452 ? -14.741 5.638 -23.684 1.00 93.06 452 ASN A N 1
ATOM 3452 C CA . ASN A 1 452 ? -16.179 5.701 -23.392 1.00 93.06 452 ASN A CA 1
ATOM 3453 C C . ASN A 1 452 ? -16.737 7.125 -23.239 1.00 93.06 452 ASN A C 1
ATOM 3455 O O . ASN A 1 452 ? -17.950 7.303 -23.127 1.00 93.06 452 ASN A O 1
ATOM 3459 N N . GLY A 1 453 ? -15.872 8.142 -23.222 1.00 92.94 453 GLY A N 1
ATOM 3460 C CA . GLY A 1 453 ? -16.265 9.517 -22.911 1.00 92.94 453 GLY A CA 1
ATOM 3461 C C . GLY A 1 453 ? -16.644 9.731 -21.439 1.00 92.94 453 GLY A C 1
ATOM 3462 O O . GLY A 1 453 ? -17.307 10.718 -21.133 1.00 92.94 453 GLY A O 1
ATOM 3463 N N . SER A 1 454 ? -16.249 8.828 -20.536 1.00 94.75 454 SER A N 1
ATOM 3464 C CA . SER A 1 454 ? -16.468 8.942 -19.088 1.00 94.75 454 SER A CA 1
ATOM 3465 C C . SER A 1 454 ? -15.450 9.894 -18.452 1.00 94.75 454 SER A C 1
ATOM 3467 O O . SER A 1 454 ? -14.356 10.100 -18.978 1.00 94.75 454 SER A O 1
ATOM 3469 N N . ARG A 1 455 ? -15.787 10.454 -17.286 1.00 95.38 455 ARG A N 1
ATOM 3470 C CA . ARG A 1 455 ? -14.845 11.242 -16.474 1.00 95.38 455 ARG A CA 1
ATOM 3471 C C . ARG A 1 455 ? -13.815 10.336 -15.803 1.00 95.38 455 ARG A C 1
ATOM 3473 O O . ARG A 1 455 ? -14.176 9.281 -15.280 1.00 95.38 455 ARG A O 1
ATOM 3480 N N . PHE A 1 456 ? -12.561 10.768 -15.762 1.00 97.00 456 PHE A N 1
ATOM 3481 C CA . PHE A 1 456 ? -11.502 10.097 -15.018 1.00 97.00 456 PHE A CA 1
ATOM 3482 C C . PHE A 1 456 ? -11.271 10.789 -13.670 1.00 97.00 456 PHE A C 1
ATOM 3484 O O . PHE A 1 456 ? -10.947 11.976 -13.607 1.00 97.00 456 PHE A O 1
ATOM 3491 N N . ILE A 1 457 ? -11.442 10.032 -12.588 1.00 96.94 457 ILE A N 1
ATOM 3492 C CA . ILE A 1 457 ? -11.226 10.471 -11.212 1.00 96.94 457 ILE A CA 1
ATOM 3493 C C . ILE A 1 457 ? -10.016 9.723 -10.647 1.00 96.94 457 ILE A C 1
ATOM 3495 O O . ILE A 1 457 ? -9.950 8.493 -10.669 1.00 96.94 457 ILE A O 1
ATOM 3499 N N . PHE A 1 458 ? -9.064 10.471 -10.106 1.00 96.31 458 PHE A N 1
ATOM 3500 C CA . PHE A 1 458 ? -7.770 9.954 -9.684 1.00 96.31 458 PHE A CA 1
ATOM 3501 C C . PHE A 1 458 ? -7.635 9.985 -8.156 1.00 96.31 458 PHE A C 1
ATOM 3503 O O . PHE A 1 458 ? -7.556 11.062 -7.572 1.00 96.31 458 PHE A O 1
ATOM 3510 N N . ASP A 1 459 ? -7.625 8.824 -7.488 1.00 94.81 459 ASP A N 1
ATOM 3511 C CA . ASP A 1 459 ? -7.440 8.726 -6.030 1.00 94.81 459 ASP A CA 1
ATOM 3512 C C . ASP A 1 459 ? -5.951 8.765 -5.665 1.00 94.81 459 ASP A C 1
ATOM 3514 O O . ASP A 1 459 ? -5.211 7.788 -5.832 1.00 94.81 459 ASP A O 1
ATOM 3518 N N . CYS A 1 460 ? -5.501 9.915 -5.161 1.00 90.69 460 CYS A N 1
ATOM 3519 C CA . CYS A 1 460 ? -4.109 10.161 -4.815 1.00 90.69 460 CYS A CA 1
ATOM 3520 C C . CYS A 1 460 ? -3.735 9.444 -3.507 1.00 90.69 460 CYS A C 1
ATOM 3522 O O . CYS A 1 460 ? -3.896 9.959 -2.395 1.00 90.69 460 CYS A O 1
ATOM 3524 N N . THR A 1 461 ? -3.231 8.215 -3.644 1.00 82.88 461 THR A N 1
ATOM 3525 C CA . THR A 1 461 ? -2.808 7.363 -2.519 1.00 82.88 461 THR A CA 1
ATOM 3526 C C . THR A 1 461 ? -1.292 7.327 -2.342 1.00 82.88 461 THR A C 1
ATOM 3528 O O . THR A 1 461 ? -0.779 7.143 -1.236 1.00 82.88 461 THR A O 1
ATOM 3531 N N . THR A 1 462 ? -0.549 7.541 -3.418 1.00 82.44 462 THR A N 1
ATOM 3532 C CA . THR A 1 462 ? 0.905 7.711 -3.429 1.00 82.44 462 THR A CA 1
ATOM 3533 C C . THR A 1 462 ? 1.304 8.706 -4.517 1.00 82.44 462 THR A C 1
ATOM 3535 O O . THR A 1 462 ? 0.554 8.909 -5.467 1.00 82.44 462 THR A O 1
ATOM 3538 N N . MET A 1 463 ? 2.478 9.323 -4.390 1.00 83.31 463 MET A N 1
ATOM 3539 C CA . MET A 1 463 ? 3.084 10.112 -5.465 1.00 83.31 463 MET A CA 1
ATOM 3540 C C . MET A 1 463 ? 4.535 9.691 -5.608 1.00 83.31 463 MET A C 1
ATOM 3542 O O . MET A 1 463 ? 5.244 9.553 -4.609 1.00 83.31 463 MET A O 1
ATOM 3546 N N . THR A 1 464 ? 4.986 9.475 -6.835 1.00 84.31 464 THR A N 1
ATOM 3547 C CA . THR A 1 464 ? 6.361 9.052 -7.108 1.00 84.31 464 THR A CA 1
ATOM 3548 C C . THR A 1 464 ? 7.340 10.143 -6.692 1.00 84.31 464 THR A C 1
ATOM 3550 O O . THR A 1 464 ? 8.319 9.857 -6.006 1.00 84.31 464 THR A O 1
ATOM 3553 N N . ARG A 1 465 ? 7.005 11.410 -6.970 1.00 77.38 465 ARG A N 1
ATOM 3554 C CA . ARG A 1 465 ? 7.802 12.587 -6.581 1.00 77.38 465 ARG A CA 1
ATOM 3555 C C . ARG A 1 465 ? 8.032 12.714 -5.070 1.00 77.38 465 ARG A C 1
ATOM 3557 O O . ARG A 1 465 ? 8.977 13.360 -4.640 1.00 77.38 465 ARG A O 1
ATOM 3564 N N . ALA A 1 466 ? 7.180 12.096 -4.255 1.00 68.75 466 ALA A N 1
ATOM 3565 C CA . ALA A 1 466 ? 7.310 12.117 -2.804 1.00 68.75 466 ALA A CA 1
ATOM 3566 C C . ALA A 1 466 ? 8.316 11.085 -2.254 1.00 68.75 466 ALA A C 1
ATOM 3568 O O . ALA A 1 466 ? 8.675 11.162 -1.080 1.00 68.75 466 ALA A O 1
ATOM 3569 N N . LYS A 1 467 ? 8.754 10.103 -3.057 1.00 67.44 467 LYS A N 1
ATOM 3570 C CA . LYS A 1 467 ? 9.539 8.949 -2.577 1.00 67.44 467 LYS A CA 1
ATOM 3571 C C . LYS A 1 467 ? 11.053 9.187 -2.556 1.00 67.44 467 LYS A C 1
ATOM 3573 O O . LYS A 1 467 ? 11.759 8.529 -1.786 1.00 67.44 467 LYS A O 1
ATOM 3578 N N . SER A 1 468 ? 11.580 10.120 -3.343 1.00 60.91 468 SER A N 1
ATOM 3579 C CA . SER A 1 468 ? 13.024 10.364 -3.440 1.00 60.91 468 SER A CA 1
ATOM 3580 C C . SER A 1 468 ? 13.351 11.805 -3.830 1.00 60.91 468 SER A C 1
ATOM 3582 O O . SER A 1 468 ? 12.609 12.465 -4.552 1.00 60.91 468 SER A O 1
ATOM 3584 N N . ASN A 1 469 ? 14.479 12.300 -3.316 1.00 61.69 469 ASN A N 1
ATOM 3585 C CA . ASN A 1 469 ? 15.101 13.541 -3.760 1.00 61.69 469 ASN A CA 1
ATOM 3586 C C . ASN A 1 469 ? 16.631 13.419 -3.566 1.00 61.69 469 ASN A C 1
ATOM 3588 O O . ASN A 1 469 ? 17.059 13.279 -2.415 1.00 61.69 469 ASN A O 1
ATOM 3592 N N . PRO A 1 470 ? 17.452 13.444 -4.636 1.00 70.06 470 PRO A N 1
ATOM 3593 C CA . PRO A 1 470 ? 17.052 13.530 -6.046 1.00 70.06 470 PRO A CA 1
ATOM 3594 C C . PRO A 1 470 ? 16.346 12.254 -6.537 1.00 70.06 470 PRO A C 1
ATOM 3596 O O . PRO A 1 470 ? 16.496 11.187 -5.939 1.00 70.06 470 PRO A O 1
ATOM 3599 N N . ALA A 1 471 ? 15.568 12.382 -7.613 1.00 78.69 471 ALA A N 1
ATOM 3600 C CA . ALA A 1 471 ? 14.918 11.254 -8.276 1.00 78.69 471 ALA A CA 1
ATOM 3601 C C . ALA A 1 471 ? 15.929 10.443 -9.107 1.00 78.69 471 ALA A C 1
ATOM 3603 O O . ALA A 1 471 ? 16.854 11.001 -9.694 1.00 78.69 471 ALA A O 1
ATOM 3604 N N . SER A 1 472 ? 15.760 9.123 -9.151 1.00 84.06 472 SER A N 1
ATOM 3605 C CA . SER A 1 472 ? 16.451 8.236 -10.099 1.00 84.06 472 SER A CA 1
ATOM 3606 C C . SER A 1 472 ? 15.862 8.354 -11.511 1.00 84.06 472 SER A C 1
ATOM 3608 O O . SER A 1 472 ? 14.733 8.807 -11.668 1.00 84.06 472 SER A O 1
ATOM 3610 N N . GLU A 1 473 ? 16.567 7.870 -12.539 1.00 88.56 473 GLU A N 1
ATOM 3611 C CA . GLU A 1 473 ? 16.068 7.854 -13.930 1.00 88.56 473 GLU A CA 1
ATOM 3612 C C . GLU A 1 473 ? 14.705 7.144 -14.040 1.00 88.56 473 GLU A C 1
ATOM 3614 O O . GLU A 1 473 ? 13.776 7.645 -14.671 1.00 88.56 473 GLU A O 1
ATOM 3619 N N . ARG A 1 474 ? 14.531 6.009 -13.349 1.00 89.88 474 ARG A N 1
ATOM 3620 C CA . ARG A 1 474 ? 13.230 5.329 -13.246 1.00 89.88 474 ARG A CA 1
ATOM 3621 C C . ARG A 1 474 ? 12.160 6.253 -12.670 1.00 89.88 474 ARG A C 1
ATOM 3623 O O . ARG A 1 474 ? 11.039 6.272 -13.168 1.00 89.88 474 ARG A O 1
ATOM 3630 N N . GLU A 1 475 ? 12.468 6.964 -11.594 1.00 88.25 475 GLU A N 1
ATOM 3631 C CA . GLU A 1 475 ? 11.508 7.854 -10.943 1.00 88.25 475 GLU A CA 1
ATOM 3632 C C . GLU A 1 475 ? 11.199 9.078 -11.800 1.00 88.25 475 GLU A C 1
ATOM 3634 O O . GLU A 1 475 ? 10.045 9.477 -11.838 1.00 88.25 475 GLU A O 1
ATOM 3639 N N . GLU A 1 476 ? 12.159 9.623 -12.547 1.00 91.00 476 GLU A N 1
ATOM 3640 C CA . GLU A 1 476 ? 11.918 10.697 -13.519 1.00 91.00 476 GLU A CA 1
ATOM 3641 C C . GLU A 1 476 ? 10.922 10.263 -14.603 1.00 91.00 476 GLU A C 1
ATOM 3643 O O . GLU A 1 476 ? 9.956 10.983 -14.872 1.00 91.00 476 GLU A O 1
ATOM 3648 N N . ILE A 1 477 ? 11.087 9.052 -15.152 1.00 93.00 477 ILE A N 1
ATOM 3649 C CA . ILE A 1 477 ? 10.144 8.460 -16.115 1.00 93.00 477 ILE A CA 1
ATOM 3650 C C . ILE A 1 477 ? 8.750 8.349 -15.490 1.00 93.00 477 ILE A C 1
ATOM 3652 O O . ILE A 1 477 ? 7.760 8.807 -16.060 1.00 93.00 477 ILE A O 1
ATOM 3656 N N . LEU A 1 478 ? 8.660 7.768 -14.293 1.00 92.38 478 LEU A N 1
ATOM 3657 C CA . LEU A 1 478 ? 7.386 7.585 -13.599 1.00 92.38 478 LEU A CA 1
ATOM 3658 C C . LEU A 1 478 ? 6.742 8.925 -13.199 1.00 92.38 478 LEU A C 1
ATOM 3660 O O . LEU A 1 478 ? 5.527 9.052 -13.286 1.00 92.38 478 LEU A O 1
ATOM 3664 N N . ILE A 1 479 ? 7.520 9.946 -12.829 1.00 91.81 479 ILE A N 1
ATOM 3665 C CA . ILE A 1 479 ? 7.023 11.303 -12.549 1.00 91.81 479 ILE A CA 1
ATOM 3666 C C . ILE A 1 479 ? 6.461 11.942 -13.823 1.00 91.81 479 ILE A C 1
ATOM 3668 O O . ILE A 1 479 ? 5.420 12.593 -13.762 1.00 91.81 479 ILE A O 1
ATOM 3672 N N . ALA A 1 480 ? 7.106 11.762 -14.979 1.00 93.06 480 ALA A N 1
ATOM 3673 C CA . ALA A 1 480 ? 6.587 12.269 -16.249 1.00 93.06 480 ALA A CA 1
ATOM 3674 C C . ALA A 1 480 ? 5.234 11.626 -16.605 1.00 93.06 480 ALA A C 1
ATOM 3676 O O . ALA A 1 480 ? 4.288 12.327 -16.973 1.00 93.06 480 ALA A O 1
ATOM 3677 N N . LEU A 1 481 ? 5.125 10.309 -16.422 1.00 94.06 481 LEU A N 1
ATOM 3678 C CA . LEU A 1 481 ? 3.888 9.548 -16.597 1.00 94.06 481 LEU A CA 1
ATOM 3679 C C . LEU A 1 481 ? 2.788 9.976 -15.601 1.00 94.06 481 LEU A C 1
ATOM 3681 O O . LEU A 1 481 ? 1.644 10.214 -15.984 1.00 94.06 481 LEU A O 1
ATOM 3685 N N . GLU A 1 482 ? 3.141 10.151 -14.328 1.00 93.94 482 GLU A N 1
ATOM 3686 C CA . GLU A 1 482 ? 2.249 10.656 -13.276 1.00 93.94 482 GLU A CA 1
ATOM 3687 C C . GLU A 1 482 ? 1.723 12.063 -13.604 1.00 93.94 482 GLU A C 1
ATOM 3689 O O . GLU A 1 482 ? 0.523 12.313 -13.499 1.00 93.94 482 GLU A O 1
ATOM 3694 N N . ASN A 1 483 ? 2.581 12.971 -14.084 1.00 92.88 483 ASN A N 1
ATOM 3695 C CA . ASN A 1 483 ? 2.169 14.315 -14.503 1.00 92.88 483 ASN A CA 1
ATOM 3696 C C . ASN A 1 483 ? 1.165 14.271 -15.670 1.00 92.88 483 ASN A C 1
ATOM 3698 O O . ASN A 1 483 ? 0.220 15.060 -15.696 1.00 92.88 483 ASN A O 1
ATOM 3702 N N . ALA A 1 484 ? 1.343 13.349 -16.623 1.00 93.62 484 ALA A N 1
ATOM 3703 C CA . ALA A 1 484 ? 0.405 13.170 -17.731 1.00 93.62 484 ALA A CA 1
ATOM 3704 C C . ALA A 1 484 ? -0.974 12.684 -17.244 1.00 93.62 484 ALA A C 1
ATOM 3706 O O . ALA A 1 484 ? -1.999 13.198 -17.693 1.00 93.62 484 ALA A O 1
ATOM 3707 N N . LEU A 1 485 ? -1.011 11.757 -16.281 1.00 94.56 485 LEU A N 1
ATOM 3708 C CA . LEU A 1 485 ? -2.253 11.302 -15.641 1.00 94.56 485 LEU A CA 1
ATOM 3709 C C . LEU A 1 485 ? -2.943 12.417 -14.843 1.00 94.56 485 LEU A C 1
ATOM 3711 O O . LEU A 1 485 ? -4.160 12.570 -14.925 1.00 94.56 485 LEU A O 1
ATOM 3715 N N . LEU A 1 486 ? -2.178 13.229 -14.108 1.00 94.50 486 LEU A N 1
ATOM 3716 C CA . LEU A 1 486 ? -2.705 14.383 -13.371 1.00 94.50 486 LEU A CA 1
ATOM 3717 C C . LEU A 1 486 ? -3.299 15.449 -14.300 1.00 94.50 486 LEU A C 1
ATOM 3719 O O . LEU A 1 486 ? -4.311 16.073 -13.971 1.00 94.50 486 LEU A O 1
ATOM 3723 N N . ALA A 1 487 ? -2.690 15.654 -15.470 1.00 92.88 487 ALA A N 1
ATOM 3724 C CA . ALA A 1 487 ? -3.239 16.534 -16.493 1.00 92.88 487 ALA A CA 1
ATOM 3725 C C . ALA A 1 487 ? -4.566 15.991 -17.053 1.00 92.88 487 ALA A C 1
ATOM 3727 O O . ALA A 1 487 ? -5.502 16.776 -17.237 1.00 92.88 487 ALA A O 1
ATOM 3728 N N . GLU A 1 488 ? -4.659 14.671 -17.265 1.00 93.56 488 GLU A N 1
ATOM 3729 C CA . GLU A 1 488 ? -5.869 13.997 -17.755 1.00 93.56 488 GLU A CA 1
ATOM 3730 C C . GLU A 1 488 ? -7.022 13.999 -16.750 1.00 93.56 488 GLU A C 1
ATOM 3732 O O . GLU A 1 488 ? -8.172 14.143 -17.157 1.00 93.56 488 GLU A O 1
ATOM 3737 N N . ALA A 1 489 ? -6.738 13.834 -15.457 1.00 95.75 489 ALA A N 1
ATOM 3738 C CA . ALA A 1 489 ? -7.767 13.697 -14.433 1.00 95.75 489 ALA A CA 1
ATOM 3739 C C . ALA A 1 489 ? -8.760 14.873 -14.447 1.00 95.75 489 ALA A C 1
ATOM 3741 O O . ALA A 1 489 ? -8.372 16.047 -14.377 1.00 95.75 489 ALA A O 1
ATOM 3742 N N . ASP A 1 490 ? -10.055 14.549 -14.507 1.00 95.44 490 ASP A N 1
ATOM 3743 C CA . ASP A 1 490 ? -11.145 15.514 -14.353 1.00 95.44 490 ASP A CA 1
ATOM 3744 C C . ASP A 1 490 ? -11.276 15.924 -12.872 1.00 95.44 490 ASP A C 1
ATOM 3746 O O . ASP A 1 490 ? -11.603 17.067 -12.556 1.00 95.44 490 ASP A O 1
ATOM 3750 N N . THR A 1 491 ? -10.974 15.008 -11.946 1.00 95.94 491 THR A N 1
ATOM 3751 C CA . THR A 1 491 ? -10.947 15.256 -10.496 1.00 95.94 491 THR A CA 1
ATOM 3752 C C . THR A 1 491 ? -9.847 14.426 -9.843 1.00 95.94 491 THR A C 1
ATOM 3754 O O . THR A 1 491 ? -9.655 13.262 -10.187 1.00 95.94 491 THR A O 1
ATOM 3757 N N . VAL A 1 492 ? -9.137 15.007 -8.879 1.00 96.81 492 VAL A N 1
ATOM 3758 C CA . VAL A 1 492 ? -8.112 14.340 -8.075 1.00 96.81 492 VAL A CA 1
ATOM 3759 C C . VAL A 1 492 ? -8.578 14.310 -6.627 1.00 96.81 492 VAL A C 1
ATOM 3761 O O . VAL A 1 492 ? -8.769 15.352 -6.003 1.00 96.81 492 VAL A O 1
ATOM 3764 N N . LEU A 1 493 ? -8.769 13.112 -6.091 1.00 95.69 493 LEU A N 1
ATOM 3765 C CA . LEU A 1 493 ? -9.162 12.914 -4.706 1.00 95.69 493 LEU A CA 1
ATOM 3766 C C . LEU A 1 493 ? -7.915 12.871 -3.824 1.00 95.69 493 LEU A C 1
ATOM 3768 O O . LEU A 1 493 ? -6.948 12.179 -4.146 1.00 95.69 493 LEU A O 1
ATOM 3772 N N . VAL A 1 494 ? -7.937 13.592 -2.706 1.00 93.06 494 VAL A N 1
ATOM 3773 C CA . VAL A 1 494 ? -6.834 13.624 -1.736 1.00 93.06 494 VAL A CA 1
ATOM 3774 C C . VAL A 1 494 ? -7.288 13.187 -0.354 1.00 93.06 494 VAL A C 1
ATOM 3776 O O . VAL A 1 494 ? -8.433 13.385 0.060 1.00 93.06 494 VAL A O 1
ATOM 3779 N N . ARG A 1 495 ? -6.357 12.557 0.361 1.00 88.62 495 ARG A N 1
ATOM 3780 C CA . ARG A 1 495 ? -6.597 11.958 1.679 1.00 88.62 495 ARG A CA 1
ATOM 3781 C C . ARG A 1 495 ? -6.167 12.864 2.821 1.00 88.62 495 ARG A C 1
ATOM 3783 O O . ARG A 1 495 ? -6.709 12.758 3.913 1.00 88.62 495 ARG A O 1
ATOM 3790 N N . ASP A 1 496 ? -5.204 13.740 2.567 1.00 88.31 496 ASP A N 1
ATOM 3791 C CA . ASP A 1 496 ? -4.626 14.625 3.565 1.00 88.31 496 ASP A CA 1
ATOM 3792 C C . ASP A 1 496 ? -3.959 15.857 2.930 1.00 88.31 496 ASP A C 1
ATOM 3794 O O . ASP A 1 496 ? -3.915 16.037 1.705 1.00 88.31 496 ASP A O 1
ATOM 3798 N N . ASP A 1 497 ? -3.471 16.733 3.803 1.00 86.88 497 ASP A N 1
ATOM 3799 C CA . ASP A 1 497 ? -2.752 17.960 3.474 1.00 86.88 497 ASP A CA 1
ATOM 3800 C C . ASP A 1 497 ? -1.451 17.685 2.711 1.00 86.88 497 ASP A C 1
ATOM 3802 O O . ASP A 1 497 ? -1.129 18.410 1.774 1.00 86.88 497 ASP A O 1
ATOM 3806 N N . PHE A 1 498 ? -0.759 16.582 3.004 1.00 86.00 498 PHE A N 1
ATOM 3807 C CA . PHE A 1 498 ? 0.482 16.236 2.315 1.00 86.00 498 PHE A CA 1
ATOM 3808 C C . PHE A 1 498 ? 0.284 16.037 0.813 1.00 86.00 498 PHE A C 1
ATOM 3810 O O . PHE A 1 498 ? 1.036 16.599 0.016 1.00 86.00 498 PHE A O 1
ATOM 3817 N N . PHE A 1 499 ? -0.726 15.268 0.400 1.00 88.31 499 PHE A N 1
ATOM 3818 C CA . PHE A 1 499 ? -1.008 15.115 -1.031 1.00 88.31 499 PHE A CA 1
ATOM 3819 C C . PHE A 1 499 ? -1.517 16.412 -1.657 1.00 88.31 499 PHE A C 1
ATOM 3821 O O . PHE A 1 499 ? -1.203 16.686 -2.812 1.00 88.31 499 PHE A O 1
ATOM 3828 N N . THR A 1 500 ? -2.246 17.230 -0.898 1.00 89.94 500 THR A N 1
ATOM 3829 C CA . THR A 1 500 ? -2.713 18.540 -1.370 1.00 89.94 500 THR A CA 1
ATOM 3830 C C . THR A 1 500 ? -1.530 19.445 -1.728 1.00 89.94 500 THR A C 1
ATOM 3832 O O . THR A 1 500 ? -1.468 19.964 -2.844 1.00 89.94 500 THR A O 1
ATOM 3835 N N . ASP A 1 501 ? -0.544 19.552 -0.837 1.00 88.25 501 ASP A N 1
ATOM 3836 C CA . ASP A 1 501 ? 0.659 20.362 -1.047 1.00 88.25 501 ASP A CA 1
ATOM 3837 C C . ASP A 1 501 ? 1.508 19.829 -2.211 1.00 88.25 501 ASP A C 1
ATOM 3839 O O . ASP A 1 501 ? 1.944 20.587 -3.080 1.00 88.25 501 ASP A O 1
ATOM 3843 N N . ARG A 1 502 ? 1.700 18.505 -2.286 1.00 87.62 502 ARG A N 1
ATOM 3844 C CA . ARG A 1 502 ? 2.469 17.868 -3.369 1.00 87.62 502 ARG A CA 1
ATOM 3845 C C . ARG A 1 502 ? 1.813 18.041 -4.741 1.00 87.62 502 ARG A C 1
ATOM 3847 O O . ARG A 1 502 ? 2.515 18.205 -5.738 1.00 87.62 502 ARG A O 1
ATOM 3854 N N . LEU A 1 503 ? 0.483 18.025 -4.814 1.00 91.69 503 LEU A N 1
ATOM 3855 C CA . LEU A 1 503 ? -0.247 18.298 -6.054 1.00 91.69 503 LEU A CA 1
ATOM 3856 C C . LEU A 1 503 ? -0.132 19.769 -6.467 1.00 91.69 503 LEU A C 1
ATOM 3858 O O . LEU A 1 503 ? 0.036 20.049 -7.655 1.00 91.69 503 LEU A O 1
ATOM 3862 N N . ALA A 1 504 ? -0.153 20.699 -5.507 1.00 91.81 504 ALA A N 1
ATOM 3863 C CA . ALA A 1 504 ? 0.087 22.115 -5.780 1.00 91.81 504 ALA A CA 1
ATOM 3864 C C . ALA A 1 504 ? 1.501 22.350 -6.345 1.00 91.81 504 ALA A C 1
ATOM 3866 O O . ALA A 1 504 ? 1.657 23.052 -7.343 1.00 91.81 504 ALA A O 1
ATOM 3867 N N . GLU A 1 505 ? 2.523 21.695 -5.787 1.00 89.06 505 GLU A N 1
ATOM 3868 C CA . GLU A 1 505 ? 3.898 21.712 -6.317 1.00 89.06 505 GLU A CA 1
ATOM 3869 C C . GLU A 1 505 ? 4.018 21.086 -7.714 1.00 89.06 505 GLU A C 1
ATOM 3871 O O . GLU A 1 505 ? 4.856 21.497 -8.518 1.00 89.06 505 GLU A O 1
ATOM 3876 N N . ALA A 1 506 ? 3.180 20.095 -8.022 1.00 87.94 506 ALA A N 1
ATOM 3877 C CA . ALA A 1 506 ? 3.082 19.513 -9.357 1.00 87.94 506 ALA A CA 1
ATOM 3878 C C . ALA A 1 506 ? 2.315 20.408 -10.354 1.00 87.94 506 ALA A C 1
ATOM 3880 O O . ALA A 1 506 ? 2.237 20.066 -11.533 1.00 87.94 506 ALA A O 1
ATOM 3881 N N . GLY A 1 507 ? 1.774 21.550 -9.914 1.00 92.75 507 GLY A N 1
ATOM 3882 C CA . GLY A 1 507 ? 1.018 22.482 -10.753 1.00 92.75 507 GLY A CA 1
ATOM 3883 C C . GLY A 1 507 ? -0.429 22.058 -11.011 1.00 92.75 507 GLY A C 1
ATOM 3884 O O . GLY A 1 507 ? -1.068 22.580 -11.927 1.00 92.75 507 GLY A O 1
ATOM 3885 N N . VAL A 1 508 ? -0.966 21.118 -10.228 1.00 94.75 508 VAL A N 1
ATOM 3886 C CA . VAL A 1 508 ? -2.369 20.704 -10.338 1.00 94.75 508 VAL A CA 1
ATOM 3887 C C . VAL A 1 508 ? -3.256 21.821 -9.805 1.00 94.75 508 VAL A C 1
ATOM 3889 O O . VAL A 1 508 ? -3.057 22.339 -8.707 1.00 94.75 508 VAL A O 1
ATOM 3892 N N . SER A 1 509 ? -4.251 22.217 -10.595 1.00 94.50 509 SER A N 1
ATOM 3893 C CA . SER A 1 509 ? -5.130 23.314 -10.209 1.00 94.50 509 SER A CA 1
ATOM 3894 C C . SER A 1 509 ? -6.051 22.921 -9.054 1.00 94.50 509 SER A C 1
ATOM 3896 O O . SER A 1 509 ? -6.678 21.864 -9.091 1.00 94.50 509 SER A O 1
ATOM 3898 N N . ALA A 1 510 ? -6.198 23.812 -8.072 1.00 93.38 510 ALA A N 1
ATOM 3899 C CA . ALA A 1 510 ? -6.976 23.565 -6.858 1.00 93.38 510 ALA A CA 1
ATOM 3900 C C . ALA A 1 510 ? -8.443 23.184 -7.125 1.00 93.38 510 ALA A C 1
ATOM 3902 O O . ALA A 1 510 ? -9.000 22.384 -6.388 1.00 93.38 510 ALA A O 1
ATOM 3903 N N . HIS A 1 511 ? -9.056 23.683 -8.206 1.00 93.81 511 HIS A N 1
ATOM 3904 C CA . HIS A 1 511 ? -10.438 23.332 -8.567 1.00 93.81 511 HIS A CA 1
ATOM 3905 C C . HIS A 1 511 ? -10.620 21.861 -8.978 1.00 93.81 511 HIS A C 1
ATOM 3907 O O . HIS A 1 511 ? -11.746 21.378 -8.995 1.00 93.81 511 HIS A O 1
ATOM 3913 N N . LYS A 1 512 ? -9.537 21.153 -9.332 1.00 94.88 512 LYS A N 1
ATOM 3914 C CA . LYS A 1 512 ? -9.572 19.710 -9.602 1.00 94.88 512 LYS A CA 1
ATOM 3915 C C . LYS A 1 512 ? -9.419 18.877 -8.330 1.00 94.88 512 LYS A C 1
ATOM 3917 O O . LYS A 1 512 ? -9.688 17.682 -8.372 1.00 94.88 512 LYS A O 1
ATOM 3922 N N . VAL A 1 513 ? -8.925 19.463 -7.240 1.00 95.88 513 VAL A N 1
ATOM 3923 C CA . VAL A 1 513 ? -8.525 18.733 -6.033 1.00 95.88 513 VAL A CA 1
ATOM 3924 C C . VAL A 1 513 ? -9.681 18.702 -5.042 1.00 95.88 513 VAL A C 1
ATOM 3926 O O . VAL A 1 513 ? -10.146 19.745 -4.591 1.00 95.88 513 VAL A O 1
ATOM 3929 N N . LEU A 1 514 ? -10.112 17.499 -4.664 1.00 95.19 514 LEU A N 1
ATOM 3930 C CA . LEU A 1 514 ? -11.165 17.286 -3.678 1.00 95.19 514 LEU A CA 1
ATOM 3931 C C . LEU A 1 514 ? -10.637 16.486 -2.486 1.00 95.19 514 LEU A C 1
ATOM 3933 O O . LEU A 1 514 ? -10.233 15.330 -2.623 1.00 95.19 514 LEU A O 1
ATOM 3937 N N . SER A 1 515 ? -10.670 17.092 -1.300 1.00 92.62 515 SER A N 1
ATOM 3938 C CA . SER A 1 515 ? -10.264 16.426 -0.062 1.00 92.62 515 SER A CA 1
ATOM 3939 C C . SER A 1 515 ? -11.397 15.587 0.511 1.00 92.62 515 SER A C 1
ATOM 3941 O O . SER A 1 515 ? -12.446 16.103 0.892 1.00 92.62 515 SER A O 1
ATOM 3943 N N . ILE A 1 516 ? -11.171 14.278 0.581 1.00 90.44 516 ILE A N 1
ATOM 3944 C CA . ILE A 1 516 ? -12.160 13.294 1.037 1.00 90.44 516 ILE A CA 1
ATOM 3945 C C . ILE A 1 516 ? -11.739 12.566 2.318 1.00 90.44 516 ILE A C 1
ATOM 3947 O O . ILE A 1 516 ? -12.586 11.966 2.981 1.00 90.44 516 ILE A O 1
ATOM 3951 N N . GLY A 1 517 ? -10.462 12.646 2.706 1.00 89.00 517 GLY A N 1
ATOM 3952 C CA . GLY A 1 517 ? -9.917 11.881 3.832 1.00 89.00 517 GLY A CA 1
ATOM 3953 C C . GLY A 1 517 ? -9.675 10.403 3.495 1.00 89.00 517 GLY A C 1
ATOM 3954 O O . GLY A 1 517 ? -9.924 9.955 2.374 1.00 89.00 517 GLY A O 1
ATOM 3955 N N . GLU A 1 518 ? -9.212 9.617 4.473 1.00 87.62 518 GLU A N 1
ATOM 3956 C CA . GLU A 1 518 ? -9.014 8.157 4.337 1.00 87.62 518 GLU A CA 1
ATOM 3957 C C . GLU A 1 518 ? -10.346 7.371 4.284 1.00 87.62 518 GLU A C 1
ATOM 3959 O O . GLU A 1 518 ? -10.427 6.345 3.607 1.00 87.62 518 GLU A O 1
ATOM 3964 N N . SER A 1 519 ? -11.419 7.905 4.883 1.00 88.94 519 SER A N 1
ATOM 3965 C CA . SER A 1 519 ? -12.808 7.433 4.737 1.00 88.94 519 SER A CA 1
ATOM 3966 C C . SER A 1 519 ? -13.047 5.954 5.094 1.00 88.94 519 SER A C 1
ATOM 3968 O O . SER A 1 519 ? -13.529 5.160 4.301 1.00 88.94 519 SER A O 1
ATOM 3970 N N . VAL A 1 520 ? -12.723 5.545 6.310 1.00 93.00 520 VAL A N 1
ATOM 3971 C CA . VAL A 1 520 ? -12.809 4.173 6.824 1.00 93.00 520 VAL A CA 1
ATOM 3972 C C . VAL A 1 520 ? -14.237 3.613 6.824 1.00 93.00 520 VAL A C 1
ATOM 3974 O O . VAL A 1 520 ? -15.147 4.151 7.464 1.00 93.00 520 VAL A O 1
ATOM 3977 N N . PHE A 1 521 ? -14.414 2.469 6.155 1.00 92.69 521 PHE A N 1
ATOM 3978 C CA . PHE A 1 521 ? -15.621 1.654 6.225 1.00 92.69 521 PHE A CA 1
ATOM 3979 C C . PHE A 1 521 ? -15.653 0.867 7.536 1.00 92.69 521 PHE A C 1
ATOM 3981 O O . PHE A 1 521 ? -14.764 0.066 7.824 1.00 92.69 521 PHE A O 1
ATOM 3988 N N . GLN A 1 522 ? -16.708 1.064 8.324 1.00 90.12 522 GLN A N 1
ATOM 3989 C CA . GLN A 1 522 ? -16.911 0.345 9.577 1.00 90.12 522 GLN A CA 1
ATOM 3990 C C . GLN A 1 522 ? -17.869 -0.821 9.356 1.00 90.12 522 GLN A C 1
ATOM 3992 O O . GLN A 1 522 ? -19.022 -0.639 8.963 1.00 90.12 522 GLN A O 1
ATOM 3997 N N . PHE A 1 523 ? -17.386 -2.032 9.618 1.00 85.31 523 PHE A N 1
ATOM 3998 C CA . PHE A 1 523 ? -18.200 -3.236 9.518 1.00 85.31 523 PHE A CA 1
ATOM 3999 C C . PHE A 1 523 ? -19.131 -3.348 10.723 1.00 85.31 523 PHE A C 1
ATOM 4001 O O . PHE A 1 523 ? -18.737 -3.066 11.855 1.00 85.31 523 PHE A O 1
ATOM 4008 N N . ASN A 1 524 ? -20.352 -3.826 10.484 1.00 85.69 524 ASN A N 1
ATOM 4009 C CA . ASN A 1 524 ? -21.281 -4.137 11.565 1.00 85.69 524 ASN A CA 1
ATOM 4010 C C . ASN A 1 524 ? -20.679 -5.201 12.484 1.00 85.69 524 ASN A C 1
ATOM 4012 O O . ASN A 1 524 ? -20.169 -6.211 12.003 1.00 85.69 524 ASN A O 1
ATOM 4016 N N . ALA A 1 525 ? -20.752 -4.972 13.794 1.00 86.25 525 ALA A N 1
ATOM 4017 C CA . ALA A 1 525 ? -20.234 -5.912 14.774 1.00 86.25 525 ALA A CA 1
ATOM 4018 C C . ALA A 1 525 ? -21.057 -7.209 14.785 1.00 86.25 525 ALA A C 1
ATOM 4020 O O . ALA A 1 525 ? -22.288 -7.180 14.894 1.00 86.25 525 ALA A O 1
ATOM 4021 N N . ASP A 1 526 ? -20.368 -8.345 14.734 1.00 85.50 526 ASP A N 1
ATOM 4022 C CA . ASP A 1 526 ? -21.001 -9.650 14.871 1.00 85.50 526 ASP A CA 1
ATOM 4023 C C . ASP A 1 526 ? -21.346 -9.918 16.337 1.00 85.50 526 ASP A C 1
ATOM 4025 O O . ASP A 1 526 ? -20.521 -9.752 17.241 1.00 85.50 526 ASP A O 1
ATOM 4029 N N . LYS A 1 527 ? -22.563 -10.419 16.573 1.00 82.44 527 LYS A N 1
ATOM 4030 C CA . LYS A 1 527 ? -23.031 -10.799 17.919 1.00 82.44 527 LYS A CA 1
ATOM 4031 C C . LYS A 1 527 ? -22.175 -11.893 18.569 1.00 82.44 527 LYS A C 1
ATOM 4033 O O . LYS A 1 527 ? -22.126 -11.969 19.788 1.00 82.44 527 LYS A O 1
ATOM 4038 N N . ASN A 1 528 ? -21.506 -12.711 17.756 1.00 85.31 528 ASN A N 1
ATOM 4039 C CA . ASN A 1 528 ? -20.625 -13.797 18.195 1.00 85.31 528 ASN A CA 1
ATOM 4040 C C . ASN A 1 528 ? -19.137 -13.417 18.090 1.00 85.31 528 ASN A C 1
ATOM 4042 O O . ASN A 1 528 ? -18.284 -14.300 17.957 1.00 85.31 528 ASN A O 1
ATOM 4046 N N . SER A 1 529 ? -18.826 -12.117 18.082 1.00 82.44 529 SER A N 1
ATOM 4047 C CA . SER A 1 529 ? -17.446 -11.644 18.039 1.00 82.44 529 SER A CA 1
ATOM 4048 C C . SER A 1 529 ? -16.628 -12.200 19.205 1.00 82.44 529 SER A C 1
ATOM 4050 O O . SER A 1 529 ? -17.113 -12.395 20.320 1.00 82.44 529 SER A O 1
ATOM 4052 N N . SER A 1 530 ? -15.369 -12.527 18.917 1.00 82.69 530 SER A N 1
ATOM 4053 C CA . SER A 1 530 ? -14.447 -13.034 19.929 1.00 82.69 530 SER A CA 1
ATOM 4054 C C . SER A 1 530 ? -14.134 -11.940 20.941 1.00 82.69 530 SER A C 1
ATOM 4056 O O . SER A 1 530 ? -13.725 -10.845 20.562 1.00 82.69 530 SER A O 1
ATOM 4058 N N . ASP A 1 531 ? -14.268 -12.259 22.222 1.00 87.12 531 ASP A N 1
ATOM 4059 C CA . ASP A 1 531 ? -13.895 -11.346 23.292 1.00 87.12 531 ASP A CA 1
ATOM 4060 C C . ASP A 1 531 ? -12.406 -11.496 23.637 1.00 87.12 531 ASP A C 1
ATOM 4062 O O . ASP A 1 531 ? -12.016 -12.228 24.551 1.00 87.12 531 ASP A O 1
ATOM 4066 N N . TRP A 1 532 ? -11.546 -10.848 22.845 1.00 92.44 532 TRP A N 1
ATOM 4067 C CA . TRP A 1 532 ? -10.100 -10.909 23.066 1.00 92.44 532 TRP A CA 1
ATOM 4068 C C . TRP A 1 532 ? -9.669 -10.230 24.366 1.00 92.44 532 TRP A C 1
ATOM 4070 O O . TRP A 1 532 ? -8.683 -10.675 24.953 1.00 92.44 532 TRP A O 1
ATOM 4080 N N . SER A 1 533 ? -10.395 -9.215 24.849 1.00 87.00 533 SER A N 1
ATOM 4081 C CA . SER A 1 533 ? -10.041 -8.515 26.094 1.00 87.00 533 SER A CA 1
ATOM 4082 C C . SER A 1 533 ? -10.174 -9.429 27.320 1.00 87.00 533 SER A C 1
ATOM 4084 O O . SER A 1 533 ? -9.399 -9.313 28.270 1.00 87.00 533 SER A O 1
ATOM 4086 N N . SER A 1 534 ? -11.065 -10.424 27.255 1.00 87.94 534 SER A N 1
ATOM 4087 C CA . SER A 1 534 ? -11.203 -11.484 28.261 1.00 87.94 534 SER A CA 1
ATOM 4088 C C . SER A 1 534 ? -10.125 -12.577 28.193 1.00 87.94 534 SER A C 1
ATOM 4090 O O . SER A 1 534 ? -10.127 -13.492 29.022 1.00 87.94 534 SER A O 1
ATOM 4092 N N . SER A 1 535 ? -9.187 -12.516 27.240 1.00 92.12 535 SER A N 1
ATOM 4093 C CA . SER A 1 535 ? -8.098 -13.491 27.138 1.00 92.12 535 SER A CA 1
ATOM 4094 C C . SER A 1 535 ? -7.252 -13.508 28.419 1.00 92.12 535 SER A C 1
ATOM 4096 O O . SER A 1 535 ? -6.754 -12.457 28.836 1.00 92.12 535 SER A O 1
ATOM 4098 N N . PRO A 1 536 ? -6.985 -14.685 29.023 1.00 91.88 536 PRO A N 1
ATOM 4099 C CA . PRO A 1 536 ? -6.110 -14.786 30.192 1.00 91.88 536 PRO A CA 1
ATOM 4100 C C . PRO A 1 536 ? -4.714 -14.186 29.970 1.00 91.88 536 PRO A C 1
ATOM 4102 O O . PRO A 1 536 ? -4.110 -13.699 30.921 1.00 91.88 536 PRO A O 1
ATOM 4105 N N . ILE A 1 537 ? -4.228 -14.186 28.723 1.00 93.62 537 ILE A N 1
ATOM 4106 C CA . ILE A 1 537 ? -2.920 -13.632 28.337 1.00 93.62 537 ILE A CA 1
ATOM 4107 C C . ILE A 1 537 ? -2.903 -12.103 28.464 1.00 93.62 537 ILE A C 1
ATOM 4109 O O . ILE A 1 537 ? -1.891 -11.528 28.858 1.00 93.62 537 ILE A O 1
ATOM 4113 N N . LEU A 1 538 ? -4.020 -11.440 28.149 1.00 94.19 538 LEU A N 1
ATOM 4114 C CA . LEU A 1 538 ? -4.128 -9.977 28.158 1.00 94.19 538 LEU A CA 1
ATOM 4115 C C . LEU A 1 538 ? -4.599 -9.425 29.510 1.00 94.19 538 LEU A C 1
ATOM 4117 O O . LEU A 1 538 ? -4.412 -8.248 29.808 1.00 94.19 538 LEU A O 1
ATOM 4121 N N . LYS A 1 539 ? -5.174 -10.279 30.360 1.00 89.94 539 LYS A N 1
ATOM 4122 C CA . LYS A 1 539 ? -5.775 -9.874 31.630 1.00 89.94 539 LYS A CA 1
ATOM 4123 C C . LYS A 1 539 ? -4.787 -9.137 32.547 1.00 89.94 539 LYS A C 1
ATOM 4125 O O . LYS A 1 539 ? -3.666 -9.592 32.795 1.00 89.94 539 LYS A O 1
ATOM 4130 N N . GLY A 1 540 ? -5.262 -8.024 33.113 1.00 84.00 540 GLY A N 1
ATOM 4131 C CA . GLY A 1 540 ? -4.576 -7.266 34.165 1.00 84.00 540 GLY A CA 1
ATOM 4132 C C . GLY A 1 540 ? -3.345 -6.485 33.703 1.00 84.00 540 GLY A C 1
ATOM 4133 O O . GLY A 1 540 ? -2.568 -6.056 34.552 1.00 84.00 540 GLY A O 1
ATOM 4134 N N . GLY A 1 541 ? -3.147 -6.321 32.393 1.00 93.69 541 GLY A N 1
ATOM 4135 C CA . GLY A 1 541 ? -2.080 -5.489 31.855 1.00 93.69 541 GLY A CA 1
ATOM 4136 C C . GLY A 1 541 ? -2.570 -4.509 30.797 1.00 93.69 541 GLY A C 1
ATOM 4137 O O . GLY A 1 541 ? -3.629 -4.697 30.214 1.00 93.69 541 GLY A O 1
ATOM 4138 N N . PHE A 1 542 ? -1.770 -3.474 30.575 1.00 97.25 542 PHE A N 1
ATOM 4139 C CA . PHE A 1 542 ? -1.953 -2.468 29.542 1.00 97.25 542 PHE A CA 1
ATOM 4140 C C . PHE A 1 542 ? -1.612 -3.058 28.171 1.00 97.25 542 PHE A C 1
ATOM 4142 O O . PHE A 1 542 ? -0.472 -3.480 27.944 1.00 97.25 542 PHE A O 1
ATOM 4149 N N . VAL A 1 543 ? -2.587 -3.114 27.269 1.00 98.31 543 VAL A N 1
ATOM 4150 C CA . VAL A 1 543 ? -2.467 -3.756 25.960 1.00 98.31 543 VAL A CA 1
ATOM 4151 C C . VAL A 1 543 ? -2.023 -2.740 24.913 1.00 98.31 543 VAL A C 1
ATOM 4153 O O . VAL A 1 543 ? -2.815 -1.934 24.422 1.00 98.31 543 VAL A O 1
ATOM 4156 N N . ILE A 1 544 ? -0.757 -2.829 24.506 1.00 98.31 544 ILE A N 1
ATOM 4157 C CA . ILE A 1 544 ? -0.304 -2.207 23.258 1.00 98.31 544 ILE A CA 1
ATOM 4158 C C . ILE A 1 544 ? -0.595 -3.150 22.090 1.00 98.31 544 ILE A C 1
ATOM 4160 O O . ILE A 1 544 ? -0.457 -4.371 22.221 1.00 98.31 544 ILE A O 1
ATOM 4164 N N . GLY A 1 545 ? -0.986 -2.612 20.936 1.00 97.19 545 GLY A N 1
ATOM 4165 C CA . GLY A 1 545 ? -1.328 -3.472 19.809 1.00 97.19 545 GLY A CA 1
ATOM 4166 C C . GLY A 1 545 ? -1.177 -2.872 18.424 1.00 97.19 545 GLY A C 1
ATOM 4167 O O . GLY A 1 545 ? -0.978 -1.672 18.252 1.00 97.19 545 GLY A O 1
ATOM 4168 N N . TYR A 1 546 ? -1.262 -3.754 17.431 1.00 96.69 546 TYR A N 1
ATOM 4169 C CA . TYR A 1 546 ? -1.190 -3.430 16.009 1.00 96.69 546 TYR A CA 1
ATOM 4170 C C . TYR A 1 546 ? -2.203 -4.275 15.236 1.00 96.69 546 TYR A C 1
ATOM 4172 O O . TYR A 1 546 ? -2.304 -5.484 15.463 1.00 96.69 546 TYR A O 1
ATOM 4180 N N . ILE A 1 547 ? -2.936 -3.647 14.316 1.00 94.12 547 ILE A N 1
ATOM 4181 C CA . ILE A 1 547 ? -3.850 -4.315 13.386 1.00 94.12 547 ILE A CA 1
ATOM 4182 C C . ILE A 1 547 ? -3.465 -3.876 11.981 1.00 94.12 547 ILE A C 1
ATOM 4184 O O . ILE A 1 547 ? -3.539 -2.689 11.675 1.00 94.12 547 ILE A O 1
ATOM 4188 N N . GLY A 1 548 ? -3.051 -4.816 11.134 1.00 88.62 548 GLY A N 1
ATOM 4189 C CA . GLY A 1 548 ? -2.689 -4.492 9.760 1.00 88.62 548 GLY A CA 1
ATOM 4190 C C . GLY A 1 548 ? -1.791 -5.523 9.092 1.00 88.62 548 GLY A C 1
ATOM 4191 O O . GLY A 1 548 ? -1.545 -6.615 9.611 1.00 88.62 548 GLY A O 1
ATOM 4192 N N . ASP A 1 549 ? -1.297 -5.147 7.918 1.00 87.25 549 ASP A N 1
ATOM 4193 C CA . ASP A 1 549 ? -0.369 -5.952 7.133 1.00 87.25 549 ASP A CA 1
ATOM 4194 C C . ASP A 1 549 ? 1.075 -5.571 7.413 1.00 87.25 549 ASP A C 1
ATOM 4196 O O . ASP A 1 549 ? 1.390 -4.467 7.839 1.00 87.25 549 ASP A O 1
ATOM 4200 N N . ALA A 1 550 ? 1.989 -6.498 7.147 1.00 85.56 550 ALA A N 1
ATOM 4201 C CA . ALA A 1 550 ? 3.406 -6.264 7.371 1.00 85.56 550 ALA A CA 1
ATOM 4202 C C . ALA A 1 550 ? 4.033 -5.422 6.247 1.00 85.56 550 ALA A C 1
ATOM 4204 O O . ALA A 1 550 ? 4.888 -5.919 5.512 1.00 85.56 550 ALA A O 1
ATOM 4205 N N . TYR A 1 551 ? 3.625 -4.156 6.124 1.00 83.12 551 TYR A N 1
ATOM 4206 C CA . TYR A 1 551 ? 4.194 -3.211 5.162 1.00 83.12 551 TYR A CA 1
ATOM 4207 C C . TYR A 1 551 ? 5.669 -2.937 5.446 1.00 83.12 551 TYR A C 1
ATOM 4209 O O . TYR A 1 551 ? 6.076 -2.807 6.603 1.00 83.12 551 TYR A O 1
ATOM 4217 N N . ASP A 1 552 ? 6.464 -2.789 4.389 1.00 80.75 552 ASP A N 1
ATOM 4218 C CA . ASP A 1 552 ? 7.919 -2.572 4.471 1.00 80.75 552 ASP A CA 1
ATOM 4219 C C . ASP A 1 552 ? 8.306 -1.282 5.200 1.00 80.75 552 ASP A C 1
ATOM 4221 O O . ASP A 1 552 ? 9.423 -1.126 5.676 1.00 80.75 552 ASP A O 1
ATOM 4225 N N . GLU A 1 553 ? 7.368 -0.351 5.304 1.00 80.38 553 GLU A N 1
ATOM 4226 C CA . GLU A 1 553 ? 7.535 0.923 5.983 1.00 80.38 553 GLU A CA 1
ATOM 4227 C C . GLU A 1 553 ? 7.222 0.881 7.491 1.00 80.38 553 GLU A C 1
ATOM 4229 O O . GLU A 1 553 ? 7.522 1.834 8.215 1.00 80.38 553 GLU A O 1
ATOM 4234 N N . VAL A 1 554 ? 6.575 -0.177 7.980 1.00 88.50 554 VAL A N 1
ATOM 4235 C CA . VAL A 1 554 ? 6.239 -0.337 9.401 1.00 88.50 554 VAL A CA 1
ATOM 4236 C C . VAL A 1 554 ? 7.320 -1.187 10.055 1.00 88.50 554 VAL A C 1
ATOM 4238 O O . VAL A 1 554 ? 7.569 -2.314 9.621 1.00 88.50 554 VAL A O 1
ATOM 4241 N N . ASP A 1 555 ? 7.950 -0.669 11.110 1.00 92.25 555 ASP A N 1
ATOM 4242 C CA . ASP A 1 555 ? 9.033 -1.361 11.822 1.00 92.25 555 ASP A CA 1
ATOM 4243 C C . ASP A 1 555 ? 8.479 -2.324 12.882 1.00 92.25 555 ASP A C 1
ATOM 4245 O O . ASP A 1 555 ? 8.600 -2.129 14.094 1.00 92.25 555 ASP A O 1
ATOM 4249 N N . LEU A 1 556 ? 7.809 -3.377 12.415 1.00 92.75 556 LEU A N 1
ATOM 4250 C CA . LEU A 1 556 ? 7.235 -4.395 13.291 1.00 92.75 556 LEU A CA 1
ATOM 4251 C C . LEU A 1 556 ? 8.318 -5.137 14.103 1.00 92.75 556 LEU A C 1
ATOM 4253 O O . LEU A 1 556 ? 8.053 -5.664 15.184 1.00 92.75 556 LEU A O 1
ATOM 4257 N N . GLU A 1 557 ? 9.552 -5.176 13.605 1.00 92.31 557 GLU A N 1
ATOM 4258 C CA . GLU A 1 557 ? 10.700 -5.815 14.240 1.00 92.31 557 GLU A CA 1
ATOM 4259 C C . GLU A 1 557 ? 11.170 -5.097 15.514 1.00 92.31 557 GLU A C 1
ATOM 4261 O O . GLU A 1 557 ? 11.896 -5.710 16.303 1.00 92.31 557 GLU A O 1
ATOM 4266 N N . SER A 1 558 ? 10.711 -3.865 15.756 1.00 94.94 558 SER A N 1
ATOM 4267 C CA . SER A 1 558 ? 10.957 -3.113 16.990 1.00 94.94 558 SER A CA 1
ATOM 4268 C C . SER A 1 558 ? 10.063 -3.522 18.172 1.00 94.94 558 SER A C 1
ATOM 4270 O O . SER A 1 558 ? 10.442 -3.291 19.324 1.00 94.94 558 SER A O 1
ATOM 4272 N N . PHE A 1 559 ? 8.918 -4.184 17.948 1.00 96.81 559 PHE A N 1
ATOM 4273 C CA . PHE A 1 559 ? 8.010 -4.607 19.032 1.00 96.81 559 PHE A CA 1
ATOM 4274 C C . PHE A 1 559 ? 8.681 -5.441 20.141 1.00 96.81 559 PHE A C 1
ATOM 4276 O O . PHE A 1 559 ? 8.442 -5.138 21.312 1.00 96.81 559 PHE A O 1
ATOM 4283 N N . PRO A 1 560 ? 9.540 -6.440 19.839 1.00 97.00 560 PRO A N 1
ATOM 4284 C CA . PRO A 1 560 ? 10.273 -7.180 20.864 1.00 97.00 560 PRO A CA 1
ATOM 4285 C C . PRO A 1 560 ? 11.107 -6.287 21.786 1.00 97.00 560 PRO A C 1
ATOM 4287 O O . PRO A 1 560 ? 11.073 -6.468 23.000 1.00 97.00 560 PRO A O 1
ATOM 4290 N N . ALA A 1 561 ? 11.813 -5.297 21.232 1.00 96.94 561 ALA A N 1
ATOM 4291 C CA . ALA A 1 561 ? 12.643 -4.384 22.014 1.00 96.94 561 ALA A CA 1
ATOM 4292 C C . ALA A 1 561 ? 11.800 -3.410 22.854 1.00 96.94 561 ALA A C 1
ATOM 4294 O O . ALA A 1 561 ? 12.151 -3.129 24.001 1.00 96.94 561 ALA A O 1
ATOM 4295 N N . ILE A 1 562 ? 10.685 -2.915 22.303 1.00 97.81 562 ILE A N 1
ATOM 4296 C CA . ILE A 1 562 ? 9.738 -2.050 23.021 1.00 97.81 562 ILE A CA 1
ATOM 4297 C C . ILE A 1 562 ? 9.150 -2.803 24.221 1.00 97.81 562 ILE A C 1
ATOM 4299 O O . ILE A 1 562 ? 9.215 -2.309 25.348 1.00 97.81 562 ILE A O 1
ATOM 4303 N N . LEU A 1 563 ? 8.624 -4.014 24.000 1.00 97.94 563 LEU A N 1
ATOM 4304 C CA . LEU A 1 563 ? 8.009 -4.811 25.061 1.00 97.94 563 LEU A CA 1
ATOM 4305 C C . LEU A 1 563 ? 9.025 -5.188 26.143 1.00 97.94 563 LEU A C 1
ATOM 4307 O O . LEU A 1 563 ? 8.755 -4.990 27.325 1.00 97.94 563 LEU A O 1
ATOM 4311 N N . ASP A 1 564 ? 10.204 -5.674 25.751 1.00 97.94 564 ASP A N 1
ATOM 4312 C CA . ASP A 1 564 ? 11.254 -6.076 26.689 1.00 97.94 564 ASP A CA 1
ATOM 4313 C C . ASP A 1 564 ? 11.680 -4.923 27.611 1.00 97.94 564 ASP A C 1
ATOM 4315 O O . ASP A 1 564 ? 11.764 -5.090 28.831 1.00 97.94 564 ASP A O 1
ATOM 4319 N N . LYS A 1 565 ? 11.871 -3.719 27.055 1.00 98.19 565 LYS A N 1
ATOM 4320 C CA . LYS A 1 565 ? 12.211 -2.523 27.839 1.00 98.19 565 LYS A CA 1
ATOM 4321 C C . LYS A 1 565 ? 11.084 -2.110 28.793 1.00 98.19 565 LYS A C 1
ATOM 4323 O O . LYS A 1 565 ? 11.374 -1.739 29.929 1.00 98.19 565 LYS A O 1
ATOM 4328 N N . LEU A 1 566 ? 9.818 -2.192 28.375 1.00 98.06 566 LEU A N 1
ATOM 4329 C CA . LEU A 1 566 ? 8.666 -1.885 29.237 1.00 98.06 566 LEU A CA 1
ATOM 4330 C C . LEU A 1 566 ? 8.530 -2.888 30.393 1.00 98.06 566 LEU A C 1
ATOM 4332 O O . LEU A 1 566 ? 8.330 -2.483 31.539 1.00 98.06 566 LEU A O 1
ATOM 4336 N N . VAL A 1 567 ? 8.711 -4.183 30.120 1.00 97.06 567 VAL A N 1
ATOM 4337 C CA . VAL A 1 567 ? 8.678 -5.238 31.146 1.00 97.06 567 VAL A CA 1
ATOM 4338 C C . VAL A 1 567 ? 9.830 -5.072 32.139 1.00 97.06 567 VAL A C 1
ATOM 4340 O O . VAL A 1 567 ? 9.611 -5.160 33.346 1.00 97.06 567 VAL A O 1
ATOM 4343 N N . LYS A 1 568 ? 11.041 -4.744 31.670 1.00 97.12 568 LYS A N 1
ATOM 4344 C CA . LYS A 1 568 ? 12.200 -4.454 32.537 1.00 97.12 568 LYS A CA 1
ATOM 4345 C C . LYS A 1 568 ? 11.996 -3.236 33.444 1.00 97.12 568 LYS A C 1
ATOM 4347 O O . LYS A 1 568 ? 12.597 -3.182 34.513 1.00 97.12 568 LYS A O 1
ATOM 4352 N N . ARG A 1 569 ? 11.129 -2.290 33.064 1.00 97.44 569 ARG A N 1
ATOM 4353 C CA . ARG A 1 569 ? 10.693 -1.170 33.924 1.00 97.44 569 ARG A CA 1
ATOM 4354 C C . ARG A 1 569 ? 9.643 -1.574 34.970 1.00 97.44 569 ARG A C 1
ATOM 4356 O O . ARG A 1 569 ? 9.196 -0.723 35.730 1.00 97.44 569 ARG A O 1
ATOM 4363 N N . GLY A 1 570 ? 9.240 -2.845 35.018 1.00 96.19 570 GLY A N 1
ATOM 4364 C CA . GLY A 1 570 ? 8.229 -3.349 35.949 1.00 96.19 570 GLY A CA 1
ATOM 4365 C C . GLY A 1 570 ? 6.793 -2.983 35.567 1.00 96.19 570 GLY A C 1
ATOM 4366 O O . GLY A 1 570 ? 5.899 -3.088 36.404 1.00 96.19 570 GLY A O 1
ATOM 4367 N N . LEU A 1 571 ? 6.554 -2.546 34.326 1.00 96.94 571 LEU A N 1
ATOM 4368 C CA . LEU A 1 571 ? 5.226 -2.140 33.873 1.00 96.94 571 LEU A CA 1
ATOM 4369 C C . LEU A 1 571 ? 4.394 -3.362 33.442 1.00 96.94 571 LEU A C 1
ATOM 4371 O O . LEU A 1 571 ? 4.921 -4.269 32.787 1.00 96.94 571 LEU A O 1
ATOM 4375 N N . PRO A 1 572 ? 3.088 -3.405 33.763 1.00 95.44 572 PRO A N 1
ATOM 4376 C CA . PRO A 1 572 ? 2.228 -4.537 33.437 1.00 95.44 572 PRO A CA 1
ATOM 4377 C C . PRO A 1 572 ? 1.774 -4.474 31.970 1.00 95.44 572 PRO A C 1
ATOM 4379 O O . PRO A 1 572 ? 0.600 -4.272 31.702 1.00 95.44 572 PRO A O 1
ATOM 4382 N N . VAL A 1 573 ? 2.685 -4.615 31.004 1.00 97.62 573 VAL A N 1
ATOM 4383 C CA . VAL A 1 573 ? 2.368 -4.484 29.566 1.00 97.62 573 VAL A CA 1
ATOM 4384 C C . VAL A 1 573 ? 2.084 -5.837 28.915 1.00 97.62 573 VAL A C 1
ATOM 4386 O O . VAL A 1 573 ? 2.733 -6.842 29.229 1.00 97.62 573 VAL A O 1
ATOM 4389 N N . ARG A 1 574 ? 1.116 -5.848 27.994 1.00 98.00 574 ARG A N 1
ATOM 4390 C CA . ARG A 1 574 ? 0.734 -6.966 27.123 1.00 98.00 574 ARG A CA 1
ATOM 4391 C C . ARG A 1 574 ? 0.781 -6.525 25.664 1.00 98.00 574 ARG A C 1
ATOM 4393 O O . ARG A 1 574 ? 0.640 -5.340 25.372 1.00 98.00 574 ARG A O 1
ATOM 4400 N N . LEU A 1 575 ? 0.961 -7.482 24.759 1.00 98.25 575 LEU A N 1
ATOM 4401 C CA . LEU A 1 575 ? 1.045 -7.226 23.324 1.00 98.25 575 LEU A CA 1
ATOM 4402 C C . LEU A 1 575 ? -0.040 -8.000 22.570 1.00 98.25 575 LEU A C 1
ATOM 4404 O O . LEU A 1 575 ? -0.140 -9.219 22.706 1.00 98.25 575 LEU A O 1
ATOM 4408 N N . LEU A 1 576 ? -0.813 -7.300 21.741 1.00 98.06 576 LEU A N 1
ATOM 4409 C CA . LEU A 1 576 ? -1.831 -7.891 20.873 1.00 98.06 576 LEU A CA 1
ATOM 4410 C C . LEU A 1 576 ? -1.587 -7.490 19.415 1.00 98.06 576 LEU A C 1
ATOM 4412 O O . LEU A 1 576 ? -1.706 -6.320 19.061 1.00 98.06 576 LEU A O 1
ATOM 4416 N N . ILE A 1 577 ? -1.257 -8.458 18.558 1.00 97.31 577 ILE A N 1
ATOM 4417 C CA . ILE A 1 577 ? -0.992 -8.196 17.139 1.00 97.31 577 ILE A CA 1
ATOM 4418 C C . ILE A 1 577 ? -1.933 -9.012 16.255 1.00 97.31 577 ILE A C 1
ATOM 4420 O O . ILE A 1 577 ? -1.938 -10.244 16.282 1.00 97.31 577 ILE A O 1
ATOM 4424 N N . PHE A 1 578 ? -2.684 -8.303 15.418 1.00 94.75 578 PHE A N 1
ATOM 4425 C CA . PHE A 1 578 ? -3.527 -8.865 14.376 1.00 94.75 578 PHE A CA 1
ATOM 4426 C C . PHE A 1 578 ? -2.863 -8.683 13.013 1.00 94.75 578 PHE A C 1
ATOM 4428 O O . PHE A 1 578 ? -2.747 -7.570 12.503 1.00 94.75 578 PHE A O 1
ATOM 4435 N N . GLY A 1 579 ? -2.450 -9.794 12.415 1.00 89.94 579 GLY A N 1
ATOM 4436 C CA . GLY A 1 579 ? -1.775 -9.817 11.124 1.00 89.94 579 GLY A CA 1
ATOM 4437 C C . GLY A 1 579 ? -1.424 -11.242 10.713 1.00 89.94 579 GLY A C 1
ATOM 4438 O O . GLY A 1 579 ? -1.468 -12.168 11.527 1.00 89.94 579 GLY A O 1
ATOM 4439 N N . VAL A 1 580 ? -1.105 -11.437 9.436 1.00 85.44 580 VAL A N 1
ATOM 4440 C CA . VAL A 1 580 ? -0.705 -12.736 8.877 1.00 85.44 580 VAL A CA 1
ATOM 4441 C C . VAL A 1 580 ? 0.555 -12.586 8.036 1.00 85.44 580 VAL A C 1
ATOM 4443 O O . VAL A 1 580 ? 0.768 -11.560 7.397 1.00 85.44 580 VAL A O 1
ATOM 4446 N N . GLY A 1 581 ? 1.409 -13.609 8.048 1.00 85.12 581 GLY A N 1
ATOM 4447 C CA . GLY A 1 581 ? 2.636 -13.637 7.256 1.00 85.12 581 GLY A CA 1
ATOM 4448 C C . GLY A 1 581 ? 3.893 -13.913 8.074 1.00 85.12 581 GLY A C 1
ATOM 4449 O O . GLY A 1 581 ? 3.904 -13.911 9.305 1.00 85.12 581 GLY A O 1
ATOM 4450 N N . THR A 1 582 ? 4.989 -14.152 7.359 1.00 87.44 582 THR A N 1
ATOM 4451 C CA . THR A 1 582 ? 6.267 -14.599 7.932 1.00 87.44 582 THR A CA 1
ATOM 4452 C C . THR A 1 582 ? 6.894 -13.584 8.889 1.00 87.44 582 THR A C 1
ATOM 4454 O O . THR A 1 582 ? 7.541 -13.993 9.852 1.00 87.44 582 THR A O 1
ATOM 4457 N N . ARG A 1 583 ? 6.679 -12.276 8.680 1.00 89.25 583 ARG A N 1
ATOM 4458 C CA . ARG A 1 583 ? 7.158 -11.220 9.592 1.00 89.25 583 ARG A CA 1
ATOM 4459 C C . ARG A 1 583 ? 6.540 -11.345 10.988 1.00 89.25 583 ARG A C 1
ATOM 4461 O O . ARG A 1 583 ? 7.277 -11.350 11.968 1.00 89.25 583 ARG A O 1
ATOM 4468 N N . PHE A 1 584 ? 5.227 -11.568 11.086 1.00 92.88 584 PHE A N 1
ATOM 4469 C CA . PHE A 1 584 ? 4.548 -11.760 12.374 1.00 92.88 584 PHE A CA 1
ATOM 4470 C C . PHE A 1 584 ? 5.013 -13.026 13.102 1.00 92.88 584 PHE A C 1
ATOM 4472 O O . PHE A 1 584 ? 5.233 -12.985 14.310 1.00 92.88 584 PHE A O 1
ATOM 4479 N N . HIS A 1 585 ? 5.247 -14.125 12.373 1.00 91.44 585 HIS A N 1
ATOM 4480 C CA . HIS A 1 585 ? 5.825 -15.340 12.958 1.00 91.44 585 HIS A CA 1
ATOM 4481 C C . HIS A 1 585 ? 7.221 -15.084 13.538 1.00 91.44 585 HIS A C 1
ATOM 4483 O O . HIS A 1 585 ? 7.462 -15.406 14.694 1.00 91.44 585 HIS A O 1
ATOM 4489 N N . ARG A 1 586 ? 8.105 -14.402 12.795 1.00 91.69 586 ARG A N 1
ATOM 4490 C CA . ARG A 1 586 ? 9.447 -14.040 13.285 1.00 91.69 586 ARG A CA 1
ATOM 4491 C C . ARG A 1 586 ? 9.402 -13.181 14.549 1.00 91.69 586 ARG A C 1
ATOM 4493 O O . ARG A 1 586 ? 10.255 -13.337 15.416 1.00 91.69 586 ARG A O 1
ATOM 4500 N N . ILE A 1 587 ? 8.442 -12.264 14.650 1.00 94.88 587 ILE A N 1
ATOM 4501 C CA . ILE A 1 587 ? 8.268 -11.411 15.834 1.00 94.88 587 ILE A CA 1
ATOM 4502 C C . ILE A 1 587 ? 7.814 -12.244 17.030 1.00 94.88 587 ILE A C 1
ATOM 4504 O O . ILE A 1 587 ? 8.400 -12.125 18.104 1.00 94.88 587 ILE A O 1
ATOM 4508 N N . ARG A 1 588 ? 6.817 -13.115 16.838 1.00 94.88 588 ARG A N 1
ATOM 4509 C CA . ARG A 1 588 ? 6.348 -14.044 17.871 1.00 94.88 588 ARG A CA 1
ATOM 4510 C C . ARG A 1 588 ? 7.487 -14.929 18.379 1.00 94.88 588 ARG A C 1
ATOM 4512 O O . ARG A 1 588 ? 7.697 -14.993 19.583 1.00 94.88 588 ARG A O 1
ATOM 4519 N N . ASP A 1 589 ? 8.252 -15.540 17.478 1.00 93.31 589 ASP A N 1
ATOM 4520 C CA . ASP A 1 589 ? 9.346 -16.445 17.844 1.00 93.31 589 ASP A CA 1
ATOM 4521 C C . ASP A 1 589 ? 10.467 -15.692 18.599 1.00 93.31 589 ASP A C 1
ATOM 4523 O O . ASP A 1 589 ? 11.016 -16.194 19.579 1.00 93.31 589 ASP A O 1
ATOM 4527 N N . LYS A 1 590 ? 10.768 -14.440 18.211 1.00 94.75 590 LYS A N 1
ATOM 4528 C CA . LYS A 1 590 ? 11.693 -13.563 18.957 1.00 94.75 590 LYS A CA 1
ATOM 4529 C C . LYS A 1 590 ? 11.185 -13.235 20.364 1.00 94.75 590 LYS A C 1
ATOM 4531 O O . LYS A 1 590 ? 11.970 -13.236 21.306 1.00 94.75 590 LYS A O 1
ATOM 4536 N N . LEU A 1 591 ? 9.898 -12.929 20.513 1.00 96.31 591 LEU A N 1
ATOM 4537 C CA . LEU A 1 591 ? 9.280 -12.633 21.810 1.00 96.31 591 LEU A CA 1
ATOM 4538 C C . LEU A 1 591 ? 9.278 -13.852 22.733 1.00 96.31 591 LEU A C 1
ATOM 4540 O O . LEU A 1 591 ? 9.544 -13.718 23.925 1.00 96.31 591 LEU A O 1
ATOM 4544 N N . GLU A 1 592 ? 9.022 -15.035 22.181 1.00 94.88 592 GLU A N 1
ATOM 4545 C CA . GLU A 1 592 ? 9.097 -16.301 22.907 1.00 94.88 592 GLU A CA 1
ATOM 4546 C C . GLU A 1 592 ? 10.528 -16.585 23.382 1.00 94.88 592 GLU A C 1
ATOM 4548 O O . GLU A 1 592 ? 10.734 -16.878 24.558 1.00 94.88 592 GLU A O 1
ATOM 4553 N N . ALA A 1 593 ? 11.530 -16.376 22.520 1.00 94.81 593 ALA A N 1
ATOM 4554 C CA . ALA A 1 593 ? 12.942 -16.508 22.882 1.00 94.81 593 ALA A CA 1
ATOM 4555 C C . ALA A 1 593 ? 13.393 -15.517 23.976 1.00 94.81 593 ALA A C 1
ATOM 4557 O O . ALA A 1 593 ? 14.292 -15.828 24.755 1.00 94.81 593 ALA A O 1
ATOM 4558 N N . LEU A 1 594 ? 12.764 -14.338 24.058 1.00 94.31 594 LEU A N 1
ATOM 4559 C CA . LEU A 1 594 ? 12.985 -13.352 25.125 1.00 94.31 594 LEU A CA 1
ATOM 4560 C C . LEU A 1 594 ? 12.201 -13.656 26.416 1.00 94.31 594 LEU A C 1
ATOM 4562 O O . LEU A 1 594 ? 12.348 -12.929 27.397 1.00 94.31 594 LEU A O 1
AT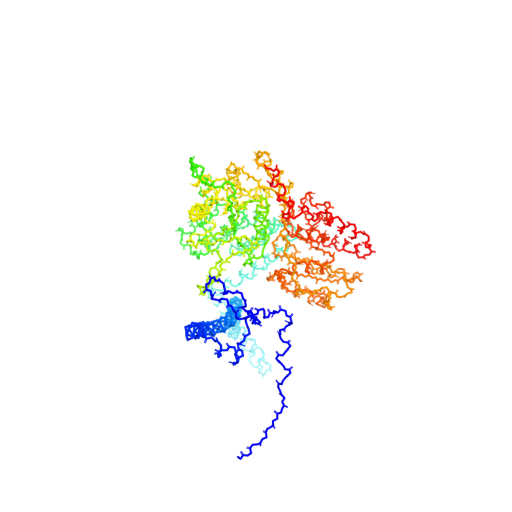OM 4566 N N . GLY A 1 595 ? 11.377 -14.709 26.436 1.00 95.75 595 GLY A N 1
ATOM 4567 C CA . GLY A 1 595 ? 10.573 -15.095 27.597 1.00 95.75 595 GLY A CA 1
ATOM 4568 C C . GLY A 1 595 ? 9.270 -14.306 27.768 1.00 95.75 595 GLY A C 1
ATOM 4569 O O . GLY A 1 595 ? 8.677 -14.360 28.839 1.00 95.75 595 GLY A O 1
ATOM 4570 N N . HIS A 1 596 ? 8.802 -13.597 26.733 1.00 95.94 596 HIS A N 1
ATOM 4571 C CA . HIS A 1 596 ? 7.582 -12.769 26.775 1.00 95.94 596 HIS A CA 1
ATOM 4572 C C . HIS A 1 596 ? 6.342 -13.457 26.178 1.00 95.94 596 HIS A C 1
ATOM 4574 O O . HIS A 1 596 ? 5.306 -12.816 25.986 1.00 95.94 596 HIS A O 1
ATOM 4580 N N . GLY A 1 597 ? 6.425 -14.753 25.858 1.00 92.44 597 GLY A N 1
ATOM 4581 C CA . GLY A 1 597 ? 5.348 -15.499 25.190 1.00 92.44 597 GLY A CA 1
ATOM 4582 C C . GLY A 1 597 ? 4.019 -15.507 25.958 1.00 92.44 597 GLY A C 1
ATOM 4583 O O . GLY A 1 597 ? 2.956 -15.412 25.351 1.00 92.44 597 GLY A O 1
ATOM 4584 N N . ASP A 1 598 ? 4.061 -15.508 27.292 1.00 93.75 598 ASP A N 1
ATOM 4585 C CA . ASP A 1 598 ? 2.890 -15.465 28.183 1.00 93.75 598 ASP A CA 1
ATOM 4586 C C . ASP A 1 598 ? 2.218 -14.078 28.273 1.00 93.75 598 ASP A C 1
ATOM 4588 O O . ASP A 1 598 ? 1.241 -13.893 29.004 1.00 93.75 598 ASP A O 1
ATOM 4592 N N . ARG A 1 599 ? 2.733 -13.083 27.537 1.00 95.62 599 ARG A N 1
ATOM 4593 C CA . ARG A 1 599 ? 2.215 -11.704 27.485 1.00 95.62 599 ARG A CA 1
ATOM 4594 C C . ARG A 1 599 ? 1.754 -11.279 26.100 1.00 95.62 599 ARG A C 1
ATOM 4596 O O . ARG A 1 599 ? 1.264 -10.158 25.954 1.00 95.62 599 ARG A O 1
ATOM 4603 N N . CYS A 1 600 ? 1.940 -12.136 25.101 1.00 96.81 600 CYS A N 1
ATOM 4604 C CA . CYS A 1 600 ? 1.736 -11.793 23.704 1.00 96.81 600 CYS A CA 1
ATOM 4605 C C . CYS A 1 600 ? 0.647 -12.666 23.085 1.00 96.81 600 CYS A C 1
ATOM 4607 O O . CYS A 1 600 ? 0.686 -13.890 23.186 1.00 96.81 600 CYS A O 1
ATOM 4609 N N . LEU A 1 601 ? -0.302 -12.042 22.392 1.00 96.69 601 LEU A N 1
ATOM 4610 C CA . LEU A 1 601 ? -1.363 -12.733 21.673 1.00 96.69 601 LEU A CA 1
ATOM 4611 C C . LEU A 1 601 ? -1.316 -12.373 20.183 1.00 96.69 601 LEU A C 1
ATOM 4613 O O . LEU A 1 601 ? -1.316 -11.201 19.812 1.00 96.69 601 LEU A O 1
ATOM 4617 N N . PHE A 1 602 ? -1.310 -13.404 19.333 1.00 96.38 602 PHE A N 1
ATOM 4618 C CA . PHE A 1 602 ? -1.314 -13.292 17.871 1.00 96.38 602 PHE A CA 1
ATOM 4619 C C . PHE A 1 602 ? -2.506 -14.070 17.285 1.00 96.38 602 PHE A C 1
ATOM 4621 O O . PHE A 1 602 ? -2.332 -15.213 16.856 1.00 96.38 602 PHE A O 1
ATOM 4628 N N . PRO A 1 603 ? -3.730 -13.504 17.272 1.00 93.06 603 PRO A N 1
ATOM 4629 C CA . PRO A 1 603 ? -4.930 -14.216 16.816 1.00 93.06 603 PRO A CA 1
ATOM 4630 C C . PRO A 1 603 ? -4.976 -14.495 15.307 1.00 93.06 603 PRO A C 1
ATOM 4632 O O . PRO A 1 603 ? -5.862 -15.211 14.844 1.00 93.06 603 PRO A O 1
ATOM 4635 N N . GLY A 1 604 ? -4.062 -13.904 14.532 1.00 91.06 604 GLY A N 1
ATOM 4636 C CA . GLY A 1 604 ? -4.163 -13.823 13.078 1.00 91.06 604 GLY A CA 1
ATOM 4637 C C . GLY A 1 604 ? -5.017 -12.631 12.648 1.00 91.06 604 GLY A C 1
ATOM 4638 O O . GLY A 1 604 ? -5.138 -11.646 13.375 1.00 91.06 604 GLY A O 1
ATOM 4639 N N . ARG A 1 605 ? -5.604 -12.697 11.452 1.00 87.94 605 ARG A N 1
ATOM 4640 C CA . ARG A 1 605 ? -6.465 -11.627 10.931 1.00 87.94 605 ARG A CA 1
ATOM 4641 C C . ARG A 1 605 ? -7.883 -11.746 11.518 1.00 87.94 605 ARG A C 1
ATOM 4643 O O . ARG A 1 605 ? -8.439 -12.849 11.487 1.00 87.94 605 ARG A O 1
ATOM 4650 N N . PRO A 1 606 ? -8.483 -10.661 12.049 1.00 88.31 606 PRO A N 1
ATOM 4651 C CA . PRO A 1 606 ? -9.838 -10.714 12.585 1.00 88.31 606 PRO A CA 1
ATOM 4652 C C . PRO A 1 606 ? -10.833 -11.003 11.458 1.00 88.31 606 PRO A C 1
ATOM 4654 O O . PRO A 1 606 ? -10.613 -10.633 10.310 1.00 88.31 606 PRO A O 1
ATOM 4657 N N . ARG A 1 607 ? -11.936 -11.685 11.777 1.00 85.25 607 ARG A N 1
ATOM 4658 C CA . ARG A 1 607 ? -13.027 -11.888 10.814 1.00 85.25 607 ARG A CA 1
ATOM 4659 C C . ARG A 1 607 ? -13.793 -10.587 10.591 1.00 85.25 607 ARG A C 1
ATOM 4661 O O . ARG A 1 607 ? -13.800 -9.697 11.445 1.00 85.25 607 ARG A O 1
ATOM 4668 N N . ASN A 1 608 ? -14.491 -10.518 9.463 1.00 77.12 608 ASN A N 1
ATOM 4669 C CA . ASN A 1 608 ? -15.454 -9.461 9.174 1.00 77.12 608 ASN A CA 1
ATOM 4670 C C . ASN A 1 608 ? -16.467 -9.407 10.327 1.00 77.12 608 ASN A C 1
ATOM 4672 O O . ASN A 1 608 ? -16.897 -10.450 10.804 1.00 77.12 608 ASN A O 1
ATOM 4676 N N . GLY A 1 609 ? -16.757 -8.210 10.834 1.00 83.94 609 GLY A N 1
ATOM 4677 C CA . GLY A 1 609 ? -17.612 -8.015 12.011 1.00 83.94 609 GLY A CA 1
ATOM 4678 C C . GLY A 1 609 ? -16.943 -8.238 13.372 1.00 83.94 609 GLY A C 1
ATOM 4679 O O . GLY A 1 609 ? -17.507 -7.858 14.395 1.00 83.94 609 GLY A O 1
ATOM 4680 N N . HIS A 1 610 ? -15.713 -8.759 13.425 1.00 91.00 610 HIS A N 1
ATOM 4681 C CA . HIS A 1 610 ? -14.930 -8.825 14.666 1.00 91.00 610 HIS A CA 1
ATOM 4682 C C . HIS A 1 610 ? -13.933 -7.657 14.804 1.00 91.00 610 HIS A C 1
ATOM 4684 O O . HIS A 1 610 ? -13.300 -7.517 15.843 1.00 91.00 610 HIS A O 1
ATOM 4690 N N . ILE A 1 611 ? -13.779 -6.800 13.789 1.00 91.00 611 ILE A N 1
ATOM 4691 C CA . ILE A 1 611 ? -12.799 -5.693 13.784 1.00 91.00 611 ILE A CA 1
ATOM 4692 C C . ILE A 1 611 ? -13.010 -4.740 14.965 1.00 91.00 611 ILE A C 1
ATOM 4694 O O . ILE A 1 611 ? -12.055 -4.394 15.655 1.00 91.00 611 ILE A O 1
ATOM 4698 N N . ALA A 1 612 ? -14.263 -4.373 15.242 1.00 92.38 612 ALA A N 1
ATOM 4699 C CA . ALA A 1 612 ? -14.596 -3.519 16.377 1.00 92.38 612 ALA A CA 1
ATOM 4700 C C . ALA A 1 612 ? -14.148 -4.140 17.713 1.00 92.38 612 ALA A C 1
ATOM 4702 O O . ALA A 1 612 ? -13.575 -3.447 18.548 1.00 92.38 612 ALA A O 1
ATOM 4703 N N . ALA A 1 613 ? -14.342 -5.454 17.892 1.00 93.94 613 ALA A N 1
ATOM 4704 C CA . ALA A 1 613 ? -13.884 -6.179 19.078 1.00 93.94 613 ALA A CA 1
ATOM 4705 C C . ALA A 1 613 ? -12.348 -6.264 19.155 1.00 93.94 613 ALA A C 1
ATOM 4707 O O . ALA A 1 613 ? -11.783 -6.206 20.245 1.00 93.94 613 ALA A O 1
ATOM 4708 N N . ALA A 1 614 ? -11.664 -6.354 18.010 1.00 95.00 614 ALA A N 1
ATOM 4709 C CA . ALA A 1 614 ? -10.205 -6.370 17.946 1.00 95.00 614 ALA A CA 1
ATOM 4710 C C . ALA A 1 614 ? -9.614 -5.034 18.416 1.00 95.00 614 ALA A C 1
ATOM 4712 O O . ALA A 1 614 ? -8.749 -5.023 19.289 1.00 95.00 614 ALA A O 1
ATOM 4713 N N . PHE A 1 615 ? -10.132 -3.910 17.908 1.00 95.31 615 PHE A N 1
ATOM 4714 C CA . PHE A 1 615 ? -9.752 -2.580 18.388 1.00 95.31 615 PHE A CA 1
ATOM 4715 C C . PHE A 1 615 ? -10.166 -2.354 19.846 1.00 95.31 615 PHE A C 1
ATOM 4717 O O . PHE A 1 615 ? -9.406 -1.761 20.603 1.00 95.31 615 PHE A O 1
ATOM 4724 N N . ALA A 1 616 ? -11.327 -2.861 20.272 1.00 94.12 616 ALA A N 1
ATOM 4725 C CA . ALA A 1 616 ? -11.780 -2.751 21.658 1.00 94.12 616 ALA A CA 1
ATOM 4726 C C . ALA A 1 616 ? -10.857 -3.442 22.673 1.00 94.12 616 ALA A C 1
ATOM 4728 O O . ALA A 1 616 ? -10.816 -3.018 23.824 1.00 94.12 616 ALA A O 1
ATOM 4729 N N . ALA A 1 617 ? -10.118 -4.470 22.249 1.00 95.88 617 ALA A N 1
ATOM 4730 C CA . ALA A 1 617 ? -9.164 -5.196 23.083 1.00 95.88 617 ALA A CA 1
ATOM 4731 C C . ALA A 1 617 ? -7.775 -4.535 23.175 1.00 95.88 617 ALA A C 1
ATOM 4733 O O . ALA A 1 617 ? -6.902 -5.078 23.849 1.00 95.88 617 ALA A O 1
ATOM 4734 N N . ILE A 1 618 ? -7.551 -3.410 22.487 1.00 97.50 618 ILE A N 1
ATOM 4735 C CA . ILE A 1 618 ? -6.286 -2.668 22.485 1.00 97.50 618 ILE A CA 1
ATOM 4736 C C . ILE A 1 618 ? -6.485 -1.341 23.226 1.00 97.50 618 ILE A C 1
ATOM 4738 O O . ILE A 1 618 ? -7.370 -0.556 22.873 1.00 97.50 618 ILE A O 1
ATOM 4742 N N . ASP A 1 619 ? -5.628 -1.076 24.214 1.00 97.38 619 ASP A N 1
ATOM 4743 C CA . ASP A 1 619 ? -5.624 0.185 24.962 1.00 97.38 619 ASP A CA 1
ATOM 4744 C C . ASP A 1 619 ? -4.891 1.291 24.196 1.00 97.38 619 ASP A C 1
ATOM 4746 O O . ASP A 1 619 ? -5.309 2.443 24.228 1.00 97.38 619 ASP A O 1
ATOM 4750 N N . LEU A 1 620 ? -3.808 0.946 23.488 1.00 98.06 620 LEU A N 1
ATOM 4751 C CA . LEU A 1 620 ? -3.024 1.871 22.668 1.00 98.06 620 LEU A CA 1
ATOM 4752 C C . LEU A 1 620 ? -2.531 1.190 21.389 1.00 98.06 620 LEU A C 1
ATOM 4754 O O . LEU A 1 620 ? -1.784 0.208 21.438 1.00 98.06 620 LEU A O 1
ATOM 4758 N N . VAL A 1 621 ? -2.897 1.742 20.233 1.00 98.31 621 VAL A N 1
ATOM 4759 C CA . VAL A 1 621 ? -2.368 1.281 18.944 1.00 98.31 621 VAL A CA 1
ATOM 4760 C C . VAL A 1 621 ? -0.979 1.880 18.736 1.00 98.31 621 VAL A C 1
ATOM 4762 O O . VAL A 1 621 ? -0.814 3.097 18.789 1.00 98.31 621 VAL A O 1
ATOM 4765 N N . VAL A 1 622 ? 0.027 1.038 18.496 1.00 97.75 622 VAL A N 1
ATOM 4766 C CA . VAL A 1 622 ? 1.425 1.461 18.312 1.00 97.75 622 VAL A CA 1
ATOM 4767 C C . VAL A 1 622 ? 1.868 1.164 16.884 1.00 97.75 622 VAL A C 1
ATOM 4769 O O . VAL A 1 622 ? 1.764 0.031 16.419 1.00 97.75 622 VAL A O 1
ATOM 4772 N N . ILE A 1 623 ? 2.371 2.179 16.180 1.00 95.62 623 ILE A N 1
ATOM 4773 C CA . ILE A 1 623 ? 2.789 2.079 14.775 1.00 95.62 623 ILE A CA 1
ATOM 4774 C C . ILE A 1 623 ? 4.229 2.594 14.637 1.00 95.62 623 ILE A C 1
ATOM 4776 O O . ILE A 1 623 ? 4.449 3.787 14.403 1.00 95.62 623 ILE A O 1
ATOM 4780 N N . PRO A 1 624 ? 5.228 1.713 14.811 1.00 94.06 624 PRO A N 1
ATOM 4781 C CA . PRO A 1 624 ? 6.630 2.045 14.587 1.00 94.06 624 PRO A CA 1
ATOM 4782 C C . PRO A 1 624 ? 6.934 2.222 13.096 1.00 94.06 624 PRO A C 1
ATOM 4784 O O . PRO A 1 624 ? 6.233 1.697 12.226 1.00 94.06 624 PRO A O 1
ATOM 4787 N N . ALA A 1 625 ? 7.985 2.975 12.790 1.00 90.69 625 ALA A N 1
ATOM 4788 C CA . ALA A 1 625 ? 8.311 3.371 11.428 1.00 90.69 625 ALA A CA 1
ATOM 4789 C C . ALA A 1 625 ? 9.750 3.012 11.066 1.00 90.69 625 ALA A C 1
ATOM 4791 O O . ALA A 1 625 ? 10.680 3.210 11.845 1.00 90.69 625 ALA A O 1
ATOM 4792 N N . MET A 1 626 ? 9.921 2.485 9.857 1.00 85.94 626 MET A N 1
ATOM 4793 C CA . MET A 1 626 ? 11.237 2.176 9.309 1.00 85.94 626 MET A CA 1
ATOM 4794 C C . MET A 1 626 ? 11.953 3.461 8.874 1.00 85.94 626 MET A C 1
ATOM 4796 O O . MET A 1 626 ? 11.299 4.372 8.382 1.00 85.94 626 MET A O 1
ATOM 4800 N N . PRO A 1 627 ? 13.294 3.547 8.919 1.00 75.56 627 PRO A N 1
ATOM 4801 C CA . PRO A 1 627 ? 14.020 4.743 8.472 1.00 75.56 627 PRO A CA 1
ATOM 4802 C C . PRO A 1 627 ? 13.683 5.208 7.045 1.00 75.56 627 PRO A C 1
ATOM 4804 O O . PRO A 1 627 ? 13.687 6.401 6.753 1.00 75.56 627 PRO A O 1
ATOM 4807 N N . VAL A 1 628 ? 13.317 4.273 6.161 1.00 68.25 628 VAL A N 1
ATOM 4808 C CA . VAL A 1 628 ? 12.876 4.568 4.788 1.00 68.25 628 VAL A CA 1
ATOM 4809 C C . VAL A 1 628 ? 11.641 5.485 4.730 1.00 68.25 628 VAL A C 1
ATOM 4811 O O . VAL A 1 628 ? 11.421 6.150 3.722 1.00 68.25 628 VAL A O 1
ATOM 4814 N N . THR A 1 629 ? 10.861 5.589 5.811 1.00 64.56 629 THR A N 1
ATOM 4815 C CA . THR A 1 629 ? 9.622 6.376 5.851 1.00 64.56 629 THR A CA 1
ATOM 4816 C C . THR A 1 629 ? 9.827 7.871 6.006 1.00 64.56 629 THR A C 1
ATOM 4818 O O . THR A 1 629 ? 8.844 8.590 5.891 1.00 64.56 629 THR A O 1
ATOM 4821 N N . GLN A 1 630 ? 11.050 8.365 6.250 1.00 58.38 630 GLN A N 1
ATOM 4822 C CA . GLN A 1 630 ? 11.349 9.793 6.496 1.00 58.38 630 GLN A CA 1
ATOM 4823 C C . GLN A 1 630 ? 10.820 10.764 5.431 1.00 58.38 630 GLN A C 1
ATOM 4825 O O . GLN A 1 630 ? 10.778 11.968 5.662 1.00 58.38 630 GLN A O 1
ATOM 4830 N N . ARG A 1 631 ? 10.425 10.258 4.264 1.00 58.03 631 ARG A N 1
ATOM 4831 C CA . ARG A 1 631 ? 10.189 11.060 3.066 1.00 58.03 631 ARG A CA 1
ATOM 4832 C C . ARG A 1 631 ? 8.717 11.404 2.819 1.00 58.03 631 ARG A C 1
ATOM 4834 O O . ARG A 1 631 ? 8.446 12.310 2.039 1.00 58.03 631 ARG A O 1
ATOM 4841 N N . CYS A 1 632 ? 7.757 10.729 3.463 1.00 62.84 632 CYS A N 1
ATOM 4842 C CA . CYS A 1 632 ? 6.330 10.904 3.145 1.00 62.84 632 CYS A CA 1
ATOM 4843 C C . CYS A 1 632 ? 5.445 11.025 4.394 1.00 62.84 632 CYS A C 1
ATOM 4845 O O . CYS A 1 632 ? 5.079 10.018 4.998 1.00 62.84 632 CYS A O 1
ATOM 4847 N N . GLY A 1 633 ? 5.045 12.253 4.739 1.00 65.81 633 GLY A N 1
ATOM 4848 C CA . GLY A 1 633 ? 4.107 12.528 5.828 1.00 65.81 633 GLY A CA 1
ATOM 4849 C C . GLY A 1 633 ? 2.661 12.257 5.448 1.00 65.81 633 GLY A C 1
ATOM 4850 O O . GLY A 1 633 ? 1.953 13.191 5.121 1.00 65.81 633 GLY A O 1
ATOM 4851 N N . ARG A 1 634 ? 2.213 11.000 5.486 1.00 73.44 634 ARG A N 1
ATOM 4852 C CA . ARG A 1 634 ? 0.851 10.604 5.072 1.00 73.44 634 ARG A CA 1
ATOM 4853 C C . ARG A 1 634 ? -0.012 10.147 6.245 1.00 73.44 634 ARG A C 1
ATOM 4855 O O . ARG A 1 634 ? 0.510 9.728 7.276 1.00 73.44 634 ARG A O 1
ATOM 4862 N N . SER A 1 635 ? -1.327 10.205 6.073 1.00 71.88 635 SER A N 1
ATOM 4863 C CA . SER A 1 635 ? -2.313 9.856 7.103 1.00 71.88 635 SER A CA 1
ATOM 4864 C C . SER A 1 635 ? -2.355 8.364 7.467 1.00 71.88 635 SER A C 1
ATOM 4866 O O . SER A 1 635 ? -2.702 8.083 8.602 1.00 71.88 635 SER A O 1
ATOM 4868 N N . ARG A 1 636 ? -1.879 7.449 6.599 1.00 84.50 636 ARG A N 1
ATOM 4869 C CA . ARG A 1 636 ? -1.843 5.967 6.748 1.00 84.50 636 ARG A CA 1
ATOM 4870 C C . ARG A 1 636 ? -3.200 5.349 7.115 1.00 84.50 636 ARG A C 1
ATOM 4872 O O . ARG A 1 636 ? -3.824 5.680 8.119 1.00 84.50 636 ARG A O 1
ATOM 4879 N N . PHE A 1 637 ? -3.612 4.339 6.356 1.00 88.50 637 PHE A N 1
ATOM 4880 C CA . PHE A 1 637 ? -4.931 3.737 6.543 1.00 88.50 637 PHE A CA 1
ATOM 4881 C C . PHE A 1 637 ? -5.096 3.086 7.928 1.00 88.50 637 PHE A C 1
ATOM 4883 O O . PHE A 1 637 ? -6.148 3.220 8.537 1.00 88.50 637 PHE A O 1
ATOM 4890 N N . GLU A 1 638 ? -4.049 2.472 8.485 1.00 90.19 638 GLU A N 1
ATOM 4891 C CA . GLU A 1 638 ? -4.097 1.829 9.807 1.00 90.19 638 GLU A CA 1
ATOM 4892 C C . GLU A 1 638 ? -4.281 2.835 10.953 1.00 90.19 638 GLU A C 1
ATOM 4894 O O . GLU A 1 638 ? -4.927 2.528 11.955 1.00 90.19 638 GLU A O 1
ATOM 4899 N N . ILE A 1 639 ? -3.739 4.052 10.800 1.00 92.62 639 ILE A N 1
ATOM 4900 C CA . ILE A 1 639 ? -3.979 5.157 11.739 1.00 92.62 639 ILE A CA 1
ATOM 4901 C C . ILE A 1 639 ? -5.437 5.590 11.627 1.00 92.62 639 ILE A C 1
ATOM 4903 O O . ILE A 1 639 ? -6.123 5.691 12.643 1.00 92.62 639 ILE A O 1
ATOM 4907 N N . ALA A 1 640 ? -5.918 5.817 10.403 1.00 92.81 640 ALA A N 1
ATOM 4908 C CA . ALA A 1 640 ? -7.299 6.216 10.175 1.00 92.81 640 ALA A CA 1
ATOM 4909 C C . ALA A 1 640 ? -8.291 5.171 10.709 1.00 92.81 640 ALA A C 1
ATOM 4911 O O . ALA A 1 640 ? -9.277 5.552 11.333 1.00 92.81 640 ALA A O 1
ATOM 4912 N N . GLU A 1 641 ? -8.024 3.871 10.533 1.00 93.00 641 GLU A N 1
ATOM 4913 C CA . GLU A 1 641 ? -8.848 2.795 11.095 1.00 93.00 641 GLU A CA 1
ATOM 4914 C C . GLU A 1 641 ? -8.892 2.864 12.620 1.00 93.00 641 GLU A C 1
ATOM 4916 O O . GLU A 1 641 ? -9.979 2.884 13.197 1.00 93.00 641 GLU A O 1
ATOM 4921 N N . ALA A 1 642 ? -7.737 2.960 13.282 1.00 94.69 642 ALA A N 1
ATOM 4922 C CA . ALA A 1 642 ? -7.684 3.071 14.736 1.00 94.69 642 ALA A CA 1
ATOM 4923 C C . ALA A 1 642 ? -8.478 4.286 15.249 1.00 94.69 642 ALA A C 1
ATOM 4925 O O . ALA A 1 642 ? -9.302 4.144 16.158 1.00 94.69 642 ALA A O 1
ATOM 4926 N N . LEU A 1 643 ? -8.298 5.452 14.620 1.00 95.06 643 LEU A N 1
ATOM 4927 C CA . LEU A 1 643 ? -9.024 6.679 14.955 1.00 95.06 643 LEU A CA 1
ATOM 4928 C C . LEU A 1 643 ? -10.530 6.551 14.690 1.00 95.06 643 LEU A C 1
ATOM 4930 O O . LEU A 1 643 ? -11.325 6.975 15.523 1.00 95.06 643 LEU A O 1
ATOM 4934 N N . ALA A 1 644 ? -10.945 5.913 13.591 1.00 94.06 644 ALA A N 1
ATOM 4935 C CA . ALA A 1 644 ? -12.358 5.670 13.293 1.00 94.06 644 ALA A CA 1
ATOM 4936 C C . ALA A 1 644 ? -13.045 4.815 14.375 1.00 94.06 644 ALA A C 1
ATOM 4938 O O . ALA A 1 644 ? -14.233 4.996 14.640 1.00 94.06 644 ALA A O 1
ATOM 4939 N N . TYR A 1 645 ? -12.312 3.911 15.036 1.00 93.81 645 TYR A N 1
ATOM 4940 C CA . TYR A 1 645 ? -12.792 3.144 16.197 1.00 93.81 645 TYR A CA 1
ATOM 4941 C C . TYR A 1 645 ? -12.512 3.823 17.553 1.00 93.81 645 TYR A C 1
ATOM 4943 O O . TYR A 1 645 ? -12.634 3.178 18.602 1.00 93.81 645 TYR A O 1
ATOM 4951 N N . GLY A 1 646 ? -12.140 5.108 17.544 1.00 94.31 646 GLY A N 1
ATOM 4952 C CA . GLY A 1 646 ? -11.891 5.924 18.734 1.00 94.31 646 GLY A CA 1
ATOM 4953 C C . GLY A 1 646 ? -10.693 5.460 19.561 1.00 94.31 646 GLY A C 1
ATOM 4954 O O . GLY A 1 646 ? -10.665 5.685 20.770 1.00 94.31 646 GLY A O 1
ATOM 4955 N N . ARG A 1 647 ? -9.730 4.756 18.952 1.00 96.00 647 ARG A N 1
ATOM 4956 C CA . ARG A 1 647 ? -8.567 4.219 19.666 1.00 96.00 647 ARG A CA 1
ATOM 4957 C C . ARG A 1 647 ? -7.413 5.213 19.663 1.00 96.00 647 ARG A C 1
ATOM 4959 O O . ARG A 1 647 ? -7.091 5.743 18.600 1.00 96.00 647 ARG A O 1
ATOM 4966 N N . PRO A 1 648 ? -6.759 5.447 20.816 1.00 97.19 648 PRO A N 1
ATOM 4967 C CA . PRO A 1 648 ? -5.572 6.285 20.860 1.00 97.19 648 PRO A CA 1
ATOM 4968 C C . PRO A 1 648 ? -4.431 5.619 20.082 1.00 97.19 648 PRO A C 1
ATOM 4970 O O . PRO A 1 648 ? -4.249 4.396 20.119 1.00 97.19 648 PRO A O 1
ATOM 4973 N N . VAL A 1 649 ? -3.649 6.443 19.386 1.00 97.81 649 VAL A N 1
ATOM 4974 C CA . VAL A 1 649 ? -2.562 5.999 18.507 1.00 97.81 649 VAL A CA 1
ATOM 4975 C C . VAL A 1 649 ? -1.245 6.647 18.929 1.00 97.81 649 VAL A C 1
ATOM 4977 O O . VAL A 1 649 ? -1.175 7.857 19.155 1.00 97.81 649 VAL A O 1
ATOM 4980 N N . LEU A 1 650 ? -0.188 5.839 18.989 1.00 97.50 650 LEU A N 1
ATOM 4981 C CA . LEU A 1 650 ? 1.206 6.256 19.090 1.00 97.50 650 LEU A CA 1
ATOM 4982 C C . LEU A 1 650 ? 1.930 5.854 17.800 1.00 97.50 650 LEU A C 1
ATOM 4984 O O . LEU A 1 650 ? 2.163 4.669 17.565 1.00 97.50 650 LEU A O 1
ATOM 4988 N N . ALA A 1 651 ? 2.294 6.825 16.967 1.00 95.31 651 ALA A N 1
ATOM 4989 C CA . ALA A 1 651 ? 2.934 6.577 15.676 1.00 95.31 651 ALA A CA 1
ATOM 4990 C C . ALA A 1 651 ? 4.304 7.259 15.583 1.00 95.31 651 ALA A C 1
ATOM 4992 O O . ALA A 1 651 ? 4.500 8.349 16.119 1.00 95.31 651 ALA A O 1
ATOM 4993 N N . ALA A 1 652 ? 5.247 6.630 14.885 1.00 92.38 652 ALA A N 1
ATOM 4994 C CA . ALA A 1 652 ? 6.534 7.239 14.557 1.00 92.38 652 ALA A CA 1
ATOM 4995 C C . ALA A 1 652 ? 6.639 7.630 13.081 1.00 92.38 652 ALA A C 1
ATOM 4997 O O . ALA A 1 652 ? 5.906 7.128 12.228 1.00 92.38 652 ALA A O 1
ATOM 4998 N N . GLY A 1 653 ? 7.603 8.502 12.794 1.00 87.50 653 GLY A N 1
ATOM 4999 C CA . GLY A 1 653 ? 7.905 8.969 11.448 1.00 87.50 653 GLY A CA 1
ATOM 5000 C C . GLY A 1 653 ? 7.032 10.147 11.007 1.00 87.50 653 GLY A C 1
ATOM 5001 O O . GLY A 1 653 ? 6.282 10.719 11.803 1.00 87.50 653 GLY A O 1
ATOM 5002 N N . PRO A 1 654 ? 7.149 10.560 9.735 1.00 82.19 654 PRO A N 1
ATOM 5003 C CA . PRO A 1 654 ? 6.375 11.674 9.222 1.00 82.19 654 PRO A CA 1
ATOM 5004 C C . PRO A 1 654 ? 4.912 11.247 9.057 1.00 82.19 654 PRO A C 1
ATOM 5006 O O . PRO A 1 654 ? 4.593 10.286 8.361 1.00 82.19 654 PRO A O 1
ATOM 5009 N N . ILE A 1 655 ? 4.021 12.000 9.696 1.00 86.44 655 ILE A N 1
ATOM 5010 C CA . ILE A 1 655 ? 2.567 11.812 9.682 1.00 86.44 655 ILE A CA 1
ATOM 5011 C C . ILE A 1 655 ? 1.919 13.097 9.156 1.00 86.44 655 ILE A C 1
ATOM 5013 O O . ILE A 1 655 ? 2.422 14.187 9.435 1.00 86.44 655 ILE A O 1
ATOM 5017 N N . ALA A 1 656 ? 0.824 12.976 8.405 1.00 85.06 656 ALA A N 1
ATOM 5018 C CA . ALA A 1 656 ? 0.093 14.121 7.855 1.00 85.06 656 ALA A CA 1
ATOM 5019 C C . ALA A 1 656 ? -0.441 15.058 8.956 1.00 85.06 656 ALA A C 1
ATOM 5021 O O . ALA A 1 656 ? -0.938 14.586 9.985 1.00 85.06 656 ALA A O 1
ATOM 5022 N N . SER A 1 657 ? -0.367 16.380 8.758 1.00 85.75 657 SER A N 1
ATOM 5023 C CA . SER A 1 657 ? -0.705 17.352 9.811 1.00 85.75 657 SER A CA 1
ATOM 5024 C C . SER A 1 657 ? -2.179 17.298 10.183 1.00 85.75 657 SER A C 1
ATOM 5026 O O . SER A 1 657 ? -2.505 17.515 11.347 1.00 85.75 657 SER A O 1
ATOM 5028 N N . ALA A 1 658 ? -3.050 16.932 9.238 1.00 83.94 658 ALA A N 1
ATOM 5029 C CA . ALA A 1 658 ? -4.483 16.779 9.479 1.00 83.94 658 ALA A CA 1
ATOM 5030 C C . ALA A 1 658 ? -4.815 15.775 10.603 1.00 83.94 658 ALA A C 1
ATOM 5032 O O . ALA A 1 658 ? -5.784 15.971 11.331 1.00 83.94 658 ALA A O 1
ATOM 5033 N N . VAL A 1 659 ? -4.007 14.721 10.786 1.00 86.94 659 VAL A N 1
ATOM 5034 C CA . VAL A 1 659 ? -4.256 13.688 11.812 1.00 86.94 659 VAL A CA 1
ATOM 5035 C C . VAL A 1 659 ? -3.394 13.850 13.066 1.00 86.94 659 VAL A C 1
ATOM 5037 O O . VAL A 1 659 ? -3.740 13.294 14.108 1.00 86.94 659 VAL A O 1
ATOM 5040 N N . LYS A 1 660 ? -2.310 14.644 13.013 1.00 88.50 660 LYS A N 1
ATOM 5041 C CA . LYS A 1 660 ? -1.394 14.863 14.151 1.00 88.50 660 LYS A CA 1
ATOM 5042 C C . LYS A 1 660 ? -2.095 15.287 15.453 1.00 88.50 660 LYS A C 1
ATOM 5044 O O . LYS A 1 660 ? -1.721 14.742 16.485 1.00 88.50 660 LYS A O 1
ATOM 5049 N N . PRO A 1 661 ? -3.102 16.187 15.464 1.00 90.75 661 PRO A N 1
ATOM 5050 C CA . PRO A 1 661 ? -3.784 16.574 16.704 1.00 90.75 661 PRO A CA 1
ATOM 5051 C C . PRO A 1 661 ? -4.522 15.426 17.407 1.00 90.75 661 PRO A C 1
ATOM 5053 O O . PRO A 1 661 ? -4.852 15.543 18.584 1.00 90.75 661 PRO A O 1
ATOM 5056 N N . SER A 1 662 ? -4.784 14.328 16.694 1.00 92.25 662 SER A N 1
ATOM 5057 C CA . SER A 1 662 ? -5.602 13.205 17.164 1.00 92.25 662 SER A CA 1
ATOM 5058 C C . SER A 1 662 ? -4.773 12.018 17.660 1.00 92.25 662 SER A C 1
ATOM 5060 O O . SER A 1 662 ? -5.336 11.002 18.062 1.00 92.25 662 SER A O 1
ATOM 5062 N N . LEU A 1 663 ? -3.439 12.112 17.611 1.00 94.75 663 LEU A N 1
ATOM 5063 C CA . LEU A 1 663 ? -2.527 11.025 17.964 1.00 94.75 663 LEU A CA 1
ATOM 5064 C C . LEU A 1 663 ? -1.215 11.541 18.572 1.00 94.75 663 LEU A C 1
ATOM 5066 O O . LEU A 1 663 ? -0.870 12.714 18.460 1.00 94.75 663 LEU A O 1
ATOM 5070 N N . LYS A 1 664 ? -0.441 10.655 19.205 1.00 96.06 664 LYS A N 1
ATOM 5071 C CA . LYS A 1 664 ? 0.904 10.979 19.690 1.00 96.06 664 LYS A CA 1
ATOM 5072 C C . LYS A 1 664 ? 1.934 10.607 18.625 1.00 96.06 664 LYS A C 1
ATOM 5074 O O . LYS A 1 664 ? 2.045 9.439 18.259 1.00 96.06 664 LYS A O 1
ATOM 5079 N N . THR A 1 665 ? 2.704 11.585 18.152 1.00 94.62 665 THR A N 1
ATOM 5080 C CA . THR A 1 665 ? 3.799 11.369 17.193 1.00 94.62 665 THR A CA 1
ATOM 5081 C C . THR A 1 665 ? 5.163 11.269 17.874 1.00 94.62 665 THR A C 1
ATOM 5083 O O . THR A 1 665 ? 5.423 11.940 18.877 1.00 94.62 665 THR A O 1
ATOM 5086 N N . ILE A 1 666 ? 6.052 10.465 17.290 1.00 94.12 666 ILE A N 1
ATOM 5087 C CA . ILE A 1 666 ? 7.485 10.393 17.601 1.00 94.12 666 ILE A CA 1
ATOM 5088 C C . ILE A 1 666 ? 8.276 10.707 16.328 1.00 94.12 666 ILE A C 1
ATOM 5090 O O . ILE A 1 666 ? 8.141 10.016 15.321 1.00 94.12 666 ILE A O 1
ATOM 5094 N N . GLU A 1 667 ? 9.119 11.737 16.382 1.00 89.06 667 GLU A N 1
ATOM 5095 C CA . GLU A 1 667 ? 9.928 12.195 15.237 1.00 89.06 667 GLU A CA 1
ATOM 5096 C C . GLU A 1 667 ? 11.306 11.507 15.143 1.00 89.06 667 GLU A C 1
ATOM 5098 O O . GLU A 1 667 ? 12.122 11.854 14.295 1.00 89.06 667 GLU A O 1
ATOM 5103 N N . ALA A 1 668 ? 11.553 10.498 15.982 1.00 89.75 668 ALA A N 1
ATOM 5104 C CA . ALA A 1 668 ? 12.755 9.668 15.963 1.00 89.75 668 ALA A CA 1
ATOM 5105 C C . ALA A 1 668 ? 12.539 8.354 15.189 1.00 89.75 668 ALA A C 1
ATOM 5107 O O . ALA A 1 668 ? 11.404 7.906 15.009 1.00 89.75 668 ALA A O 1
ATOM 5108 N N . LEU A 1 669 ? 13.636 7.708 14.772 1.00 88.94 669 LEU A N 1
ATOM 5109 C CA . LEU A 1 669 ? 13.657 6.405 14.080 1.00 88.94 669 LEU A CA 1
ATOM 5110 C C . LEU A 1 669 ? 14.710 5.470 14.693 1.00 88.94 669 LEU A C 1
ATOM 5112 O O . LEU A 1 669 ? 15.569 5.905 15.459 1.00 88.94 669 LEU A O 1
ATOM 5116 N N . GLY A 1 670 ? 14.636 4.174 14.378 1.00 88.81 670 GLY A N 1
ATOM 5117 C CA . GLY A 1 670 ? 15.596 3.180 14.871 1.00 88.81 670 GLY A CA 1
ATOM 5118 C C . GLY A 1 670 ? 15.615 3.069 16.401 1.00 88.81 670 GLY A C 1
ATOM 5119 O O . GLY A 1 670 ? 14.570 3.020 17.047 1.00 88.81 670 GLY A O 1
ATOM 5120 N N . GLU A 1 671 ? 16.802 3.024 17.009 1.00 91.12 671 GLU A N 1
ATOM 5121 C CA . GLU A 1 671 ? 16.930 2.835 18.463 1.00 91.12 671 GLU A CA 1
ATOM 5122 C C . GLU A 1 671 ? 16.357 3.997 19.287 1.00 91.12 671 GLU A C 1
ATOM 5124 O O . GLU A 1 671 ? 15.774 3.769 20.353 1.00 91.12 671 GLU A O 1
ATOM 5129 N N . GLU A 1 672 ? 16.481 5.229 18.787 1.00 93.06 672 GLU A N 1
ATOM 5130 C CA . GLU A 1 672 ? 15.938 6.424 19.436 1.00 93.06 672 GLU A CA 1
ATOM 5131 C C . GLU A 1 672 ? 14.403 6.405 19.430 1.00 93.06 672 GLU A C 1
ATOM 5133 O O . GLU A 1 672 ? 13.776 6.692 20.450 1.00 93.06 672 GLU A O 1
ATOM 5138 N N . MET A 1 673 ? 13.786 5.951 18.329 1.00 95.56 673 MET A N 1
ATOM 5139 C CA . MET A 1 673 ? 12.338 5.703 18.275 1.00 95.56 673 MET A CA 1
ATOM 5140 C C . MET A 1 673 ? 11.904 4.710 19.342 1.00 95.56 673 MET A C 1
ATOM 5142 O O . MET A 1 673 ? 10.931 4.961 20.049 1.00 95.56 673 MET A O 1
ATOM 5146 N N . VAL A 1 674 ? 12.616 3.588 19.471 1.00 97.00 674 VAL A N 1
ATOM 5147 C CA . VAL A 1 674 ? 12.292 2.575 20.480 1.00 97.00 674 VAL A CA 1
ATOM 5148 C C . VAL A 1 674 ? 12.350 3.185 21.881 1.00 97.00 674 VAL A C 1
ATOM 5150 O O . VAL A 1 674 ? 11.450 2.942 22.680 1.00 97.00 674 VAL A O 1
ATOM 5153 N N . ALA A 1 675 ? 13.373 3.987 22.192 1.00 97.38 675 ALA A N 1
ATOM 5154 C CA . ALA A 1 675 ? 13.472 4.666 23.484 1.00 97.38 675 ALA A CA 1
ATOM 5155 C C . ALA A 1 675 ? 12.292 5.628 23.721 1.00 97.38 675 ALA A C 1
ATOM 5157 O O . ALA A 1 675 ? 11.603 5.506 24.734 1.00 97.38 675 ALA A O 1
ATOM 5158 N N . ALA A 1 676 ? 11.996 6.497 22.751 1.00 97.62 676 ALA A N 1
ATOM 5159 C CA . ALA A 1 676 ? 10.896 7.456 22.833 1.00 97.62 676 ALA A CA 1
ATOM 5160 C C . ALA A 1 676 ? 9.518 6.778 22.951 1.00 97.62 676 ALA A C 1
ATOM 5162 O O . ALA A 1 676 ? 8.657 7.244 23.698 1.00 97.62 676 ALA A O 1
ATOM 5163 N N . MET A 1 677 ? 9.305 5.653 22.258 1.00 98.00 677 MET A N 1
ATOM 5164 C CA . MET A 1 677 ? 8.075 4.862 22.364 1.00 98.00 677 MET A CA 1
ATOM 5165 C C . MET A 1 677 ? 7.915 4.259 23.752 1.00 98.00 677 MET A C 1
ATOM 5167 O O . MET A 1 677 ? 6.839 4.343 24.339 1.00 98.00 677 MET A O 1
ATOM 5171 N N . VAL A 1 678 ? 8.984 3.677 24.296 1.00 98.31 678 VAL A N 1
ATOM 5172 C CA . VAL A 1 678 ? 8.976 3.108 25.647 1.00 98.31 678 VAL A CA 1
ATOM 5173 C C . VAL A 1 678 ? 8.678 4.195 26.681 1.00 98.31 678 VAL A C 1
ATOM 5175 O O . VAL A 1 678 ? 7.887 3.953 27.593 1.00 98.31 678 VAL A O 1
ATOM 5178 N N . ASP A 1 679 ? 9.253 5.389 26.541 1.00 97.88 679 ASP A N 1
ATOM 5179 C CA . ASP A 1 679 ? 8.979 6.518 27.434 1.00 97.88 679 ASP A CA 1
ATOM 5180 C C . ASP A 1 679 ? 7.525 6.982 27.336 1.00 97.88 679 ASP A C 1
ATOM 5182 O O . ASP A 1 679 ? 6.853 7.074 28.362 1.00 97.88 679 ASP A O 1
ATOM 5186 N N . ALA A 1 680 ? 7.000 7.169 26.121 1.00 97.56 680 ALA A N 1
ATOM 5187 C CA . ALA A 1 680 ? 5.608 7.560 25.912 1.00 97.56 680 ALA A CA 1
ATOM 5188 C C . ALA A 1 680 ? 4.623 6.539 26.507 1.00 97.56 680 ALA A C 1
ATOM 5190 O O . ALA A 1 680 ? 3.722 6.915 27.256 1.00 97.56 680 ALA A O 1
ATOM 5191 N N . VAL A 1 681 ? 4.821 5.243 26.240 1.00 97.94 681 VAL A N 1
ATOM 5192 C CA . VAL A 1 681 ? 3.984 4.173 26.809 1.00 97.94 681 VAL A CA 1
ATOM 5193 C C . VAL A 1 681 ? 4.107 4.127 28.334 1.00 97.94 681 VAL A C 1
ATOM 5195 O O . VAL A 1 681 ? 3.100 3.982 29.024 1.00 97.94 681 VAL A O 1
ATOM 5198 N N . SER A 1 682 ? 5.314 4.313 28.881 1.00 97.62 682 SER A N 1
ATOM 5199 C CA . SER A 1 682 ? 5.519 4.392 30.334 1.00 97.62 682 SER A CA 1
ATOM 5200 C C . SER A 1 682 ? 4.723 5.547 30.945 1.00 97.62 682 SER A C 1
ATOM 5202 O O . SER A 1 682 ? 4.064 5.358 31.965 1.00 97.62 682 SER A O 1
ATOM 5204 N N . THR A 1 683 ? 4.734 6.726 30.314 1.00 96.81 683 THR A N 1
ATOM 5205 C CA . THR A 1 683 ? 3.941 7.880 30.754 1.00 96.81 683 THR A CA 1
ATOM 5206 C C . THR A 1 683 ? 2.448 7.582 30.717 1.00 96.81 683 THR A C 1
ATOM 5208 O O . THR A 1 683 ? 1.776 7.860 31.703 1.00 96.81 683 THR A O 1
ATOM 5211 N N . PHE A 1 684 ? 1.927 6.964 29.653 1.00 96.69 684 PHE A N 1
ATOM 5212 C CA . PHE A 1 684 ? 0.503 6.620 29.574 1.00 96.69 684 PHE A CA 1
ATOM 5213 C C . PHE A 1 684 ? 0.061 5.654 30.681 1.00 96.69 684 PHE A C 1
ATOM 5215 O O . PHE A 1 684 ? -1.024 5.817 31.234 1.00 96.69 684 PHE A O 1
ATOM 5222 N N . ILE A 1 685 ? 0.913 4.694 31.054 1.00 95.56 685 ILE A N 1
ATOM 5223 C CA . ILE A 1 685 ? 0.624 3.739 32.135 1.00 95.56 685 ILE A CA 1
ATOM 5224 C C . ILE A 1 685 ? 0.711 4.406 33.515 1.00 95.56 685 ILE A C 1
ATOM 5226 O O . ILE A 1 685 ? -0.127 4.159 34.378 1.00 95.56 685 ILE A O 1
ATOM 5230 N N . LEU A 1 686 ? 1.732 5.239 33.742 1.00 94.50 686 LEU A N 1
ATOM 5231 C CA . LEU A 1 686 ? 1.987 5.874 35.042 1.00 94.50 686 LEU A CA 1
ATOM 5232 C C . LEU A 1 686 ? 1.119 7.119 35.287 1.00 94.50 686 LEU A C 1
ATOM 5234 O O . LEU A 1 686 ? 0.896 7.495 36.436 1.00 94.50 686 LEU A O 1
ATOM 5238 N N . GLN A 1 687 ? 0.643 7.766 34.223 1.00 93.62 687 GLN A N 1
ATOM 5239 C CA . GLN A 1 687 ? -0.180 8.976 34.248 1.00 93.62 687 GLN A CA 1
ATOM 5240 C C . GLN A 1 687 ? -1.405 8.805 33.329 1.00 93.62 687 GLN A C 1
ATOM 5242 O O . GLN A 1 687 ? -1.436 9.377 32.232 1.00 93.62 687 GLN A O 1
ATOM 5247 N N . PRO A 1 688 ? -2.441 8.066 33.773 1.00 87.31 688 PRO A N 1
ATOM 5248 C CA . PRO A 1 688 ? -3.590 7.704 32.936 1.00 87.31 688 PRO A CA 1
ATOM 5249 C C . PRO A 1 688 ? -4.316 8.889 32.286 1.00 87.31 688 PRO A C 1
ATOM 5251 O O . PRO A 1 688 ? -4.768 8.778 31.150 1.00 87.31 688 PRO A O 1
ATOM 5254 N N . GLY A 1 689 ? -4.341 10.060 32.936 1.00 92.44 689 GLY A N 1
ATOM 5255 C CA . GLY A 1 689 ? -4.973 11.265 32.382 1.00 92.44 689 GLY A CA 1
ATOM 5256 C C . GLY A 1 689 ? -4.393 11.714 31.031 1.00 92.44 689 GLY A C 1
ATOM 5257 O O . GLY A 1 689 ? -5.108 12.288 30.214 1.00 92.44 689 GLY A O 1
ATOM 5258 N N . SER A 1 690 ? -3.120 11.412 30.749 1.00 91.25 690 SER A N 1
ATOM 5259 C CA . SER A 1 690 ? -2.513 11.698 29.438 1.00 91.25 690 SER A CA 1
ATOM 5260 C C . SER A 1 690 ? -3.066 10.797 28.325 1.00 91.25 690 SER A C 1
ATOM 5262 O O . SER A 1 690 ? -3.258 11.249 27.196 1.00 91.25 690 SER A O 1
ATOM 5264 N N . LEU A 1 691 ? -3.379 9.539 28.646 1.00 93.69 691 LEU A N 1
ATOM 5265 C CA . LEU A 1 691 ? -4.006 8.600 27.720 1.00 93.69 691 LEU A CA 1
ATOM 5266 C C . LEU A 1 691 ? -5.493 8.910 27.531 1.00 93.69 691 LEU A C 1
ATOM 5268 O O . LEU A 1 691 ? -6.001 8.786 26.419 1.00 93.69 691 LEU A O 1
ATOM 5272 N N . GLU A 1 692 ? -6.186 9.339 28.586 1.00 94.56 692 GLU A N 1
ATOM 5273 C CA . GLU A 1 692 ? -7.585 9.777 28.509 1.00 94.56 692 GLU A CA 1
ATOM 5274 C C . GLU A 1 692 ? -7.739 10.974 27.564 1.00 94.56 692 GLU A C 1
ATOM 5276 O O . GLU A 1 692 ? -8.603 10.960 26.689 1.00 94.56 692 GLU A O 1
ATOM 5281 N N . GLN A 1 693 ? -6.849 11.969 27.665 1.00 94.31 693 GLN A N 1
ATOM 5282 C CA . GLN A 1 693 ? -6.807 13.103 26.734 1.00 94.31 693 GLN A CA 1
ATOM 5283 C C . GLN A 1 693 ? -6.601 12.646 25.286 1.00 94.31 693 GLN A C 1
ATOM 5285 O O . GLN A 1 693 ? -7.305 13.105 24.385 1.00 94.31 693 GLN A O 1
ATOM 5290 N N . LEU A 1 694 ? -5.671 11.713 25.062 1.00 94.81 694 LEU A N 1
ATOM 5291 C CA . LEU A 1 694 ? -5.407 11.160 23.735 1.00 94.81 694 LEU A CA 1
ATOM 5292 C C . LEU A 1 694 ? -6.601 10.360 23.192 1.00 94.81 694 LEU A C 1
ATOM 5294 O O . LEU A 1 694 ? -6.943 10.471 22.018 1.00 94.81 694 LEU A O 1
ATOM 5298 N N . SER A 1 695 ? -7.266 9.591 24.051 1.00 94.88 695 SER A N 1
ATOM 5299 C CA . SER A 1 695 ? -8.458 8.810 23.704 1.00 94.88 695 SER A CA 1
ATOM 5300 C C . SER A 1 695 ? -9.638 9.718 23.358 1.00 94.88 695 SER A C 1
ATOM 5302 O O . SER A 1 695 ? -10.375 9.450 22.408 1.00 94.88 695 SER A O 1
ATOM 5304 N N . GLN A 1 696 ? -9.794 10.834 24.077 1.00 95.75 696 GLN A N 1
ATOM 5305 C CA . GLN A 1 696 ? -10.802 11.842 23.763 1.00 95.75 696 GLN A CA 1
ATOM 5306 C C . GLN A 1 696 ? -10.514 12.520 22.419 1.00 95.75 696 GLN A C 1
ATOM 5308 O O . GLN A 1 696 ? -11.435 12.703 21.625 1.00 95.75 696 GLN A O 1
ATOM 5313 N N . ALA A 1 697 ? -9.252 12.851 22.132 1.00 94.69 697 ALA A N 1
ATOM 5314 C CA . ALA A 1 697 ? -8.855 13.407 20.840 1.00 94.69 697 ALA A CA 1
ATOM 5315 C C . ALA A 1 697 ? -9.156 12.432 19.687 1.00 94.69 697 ALA A C 1
ATOM 5317 O O . ALA A 1 697 ? -9.772 12.829 18.698 1.00 94.69 697 ALA A O 1
ATOM 5318 N N . ALA A 1 698 ? -8.821 11.147 19.851 1.00 94.44 698 ALA A N 1
ATOM 5319 C CA . ALA A 1 698 ? -9.150 10.105 18.880 1.00 94.44 698 ALA A CA 1
ATOM 5320 C C . ALA A 1 698 ? -10.668 9.960 18.673 1.00 94.44 698 ALA A C 1
ATOM 5322 O O . ALA A 1 698 ? -11.136 9.887 17.540 1.00 94.44 698 ALA A O 1
ATOM 5323 N N . THR A 1 699 ? -11.449 9.985 19.756 1.00 94.31 699 THR A N 1
ATOM 5324 C CA . THR A 1 699 ? -12.919 9.914 19.697 1.00 94.31 699 THR A CA 1
ATOM 5325 C C . THR A 1 699 ? -13.520 11.117 18.969 1.00 94.31 699 THR A C 1
ATOM 5327 O O . THR A 1 699 ? -14.429 10.950 18.160 1.00 94.31 699 THR A O 1
ATOM 5330 N N . ASN A 1 700 ? -12.996 12.323 19.207 1.00 93.69 700 ASN A N 1
ATOM 5331 C CA . ASN A 1 700 ? -13.456 13.538 18.533 1.00 93.69 700 ASN A CA 1
ATOM 5332 C C . ASN A 1 700 ? -13.184 13.490 17.021 1.00 93.69 700 ASN A C 1
ATOM 5334 O O . ASN A 1 700 ? -14.020 13.929 16.237 1.00 93.69 700 ASN A O 1
ATOM 5338 N N . ALA A 1 701 ? -12.045 12.926 16.612 1.00 91.31 701 ALA A N 1
ATOM 5339 C CA . ALA A 1 701 ? -11.664 12.792 15.207 1.00 91.31 701 ALA A CA 1
ATOM 5340 C C . ALA A 1 701 ? -12.339 11.612 14.486 1.00 91.31 701 ALA A C 1
ATOM 5342 O O . ALA A 1 701 ? -12.326 11.553 13.256 1.00 91.31 701 ALA A O 1
ATOM 5343 N N . ALA A 1 702 ? -12.931 10.667 15.224 1.00 92.00 702 ALA A N 1
ATOM 5344 C CA . ALA A 1 702 ? -13.472 9.429 14.667 1.00 92.00 702 ALA A CA 1
ATOM 5345 C C . ALA A 1 702 ? -14.505 9.678 13.560 1.00 92.00 702 ALA A C 1
ATOM 5347 O O . ALA A 1 702 ? -14.489 8.988 12.541 1.00 92.00 702 ALA A O 1
ATOM 5348 N N . HIS A 1 703 ? -15.373 10.684 13.731 1.00 90.38 703 HIS A N 1
ATOM 5349 C CA . HIS A 1 703 ? -16.407 11.020 12.751 1.00 90.38 703 HIS A CA 1
ATOM 5350 C C . HIS A 1 703 ? -15.816 11.420 11.391 1.00 90.38 703 HIS A C 1
ATOM 5352 O O . HIS A 1 703 ? -16.262 10.909 10.359 1.00 90.38 703 HIS A O 1
ATOM 5358 N N . ASP A 1 704 ? -14.767 12.248 11.391 1.00 89.75 704 ASP A N 1
ATOM 5359 C CA . ASP A 1 704 ? -14.109 12.745 10.176 1.00 89.75 704 ASP A CA 1
ATOM 5360 C C . ASP A 1 704 ? -13.442 11.640 9.351 1.00 89.75 704 ASP A C 1
ATOM 5362 O O . ASP A 1 704 ? -13.239 11.812 8.141 1.00 89.75 704 ASP A O 1
ATOM 5366 N N . MET A 1 705 ? -13.136 10.512 10.000 1.00 91.94 705 MET A N 1
ATOM 5367 C CA . MET A 1 705 ? -12.560 9.323 9.381 1.00 91.94 705 MET A CA 1
ATOM 5368 C C . MET A 1 705 ? -13.612 8.421 8.736 1.00 91.94 705 MET A C 1
ATOM 5370 O O . MET A 1 705 ? -13.228 7.465 8.080 1.00 91.94 705 MET A O 1
ATOM 5374 N N . THR A 1 706 ? -14.914 8.671 8.891 1.00 92.75 706 THR A N 1
ATOM 5375 C CA . THR A 1 706 ? -15.956 7.744 8.418 1.00 92.75 706 THR A CA 1
ATOM 5376 C C . THR A 1 706 ? -16.317 7.912 6.939 1.00 92.75 706 THR A C 1
ATOM 5378 O O . THR A 1 706 ? -16.157 8.969 6.326 1.00 92.75 706 THR A O 1
ATOM 5381 N N . VAL A 1 707 ? -16.924 6.863 6.374 1.00 94.81 707 VAL A N 1
ATOM 5382 C CA . VAL A 1 707 ? -17.594 6.911 5.061 1.00 94.81 707 VAL A CA 1
ATOM 5383 C C . VAL A 1 707 ? -18.687 7.986 4.999 1.00 94.81 707 VAL A C 1
ATOM 5385 O O . VAL A 1 707 ? -18.901 8.575 3.945 1.00 94.81 707 VAL A O 1
ATOM 5388 N N . ALA A 1 708 ? -19.388 8.253 6.108 1.00 93.88 708 ALA A N 1
ATOM 5389 C CA . ALA A 1 708 ? -20.447 9.264 6.138 1.00 93.88 708 ALA A CA 1
ATOM 5390 C C . ALA A 1 708 ? -19.884 10.680 5.937 1.00 93.88 708 ALA A C 1
ATOM 5392 O O . ALA A 1 708 ? -20.344 11.384 5.043 1.00 93.88 708 ALA A O 1
ATOM 5393 N N . ALA A 1 709 ? -18.832 11.046 6.675 1.00 93.00 709 ALA A N 1
ATOM 5394 C CA . ALA A 1 709 ? -18.185 12.350 6.529 1.00 93.00 709 ALA A CA 1
ATOM 5395 C C . ALA A 1 709 ? -17.606 12.559 5.118 1.00 93.00 709 ALA A C 1
ATOM 5397 O O . ALA A 1 709 ? -17.711 13.640 4.544 1.00 93.00 709 ALA A O 1
ATOM 5398 N N . ALA A 1 710 ? -17.030 11.518 4.508 1.00 94.69 710 ALA A N 1
ATOM 5399 C CA . ALA A 1 710 ? -16.563 11.621 3.126 1.00 94.69 710 ALA A CA 1
ATOM 5400 C C . ALA A 1 710 ? -17.709 11.749 2.112 1.00 94.69 710 ALA A C 1
ATOM 5402 O O . ALA A 1 710 ? -17.571 12.489 1.144 1.00 94.69 710 ALA A O 1
ATOM 5403 N N . ALA A 1 711 ? -18.838 11.068 2.332 1.00 95.94 711 ALA A N 1
ATOM 5404 C CA . ALA A 1 711 ? -20.023 11.225 1.494 1.00 95.94 711 ALA A CA 1
ATOM 5405 C C . ALA A 1 711 ? -20.575 12.659 1.559 1.00 95.94 711 ALA A C 1
ATOM 5407 O O . ALA A 1 711 ? -20.942 13.212 0.529 1.00 95.94 711 ALA A O 1
ATOM 5408 N N . GLU A 1 712 ? -20.567 13.296 2.733 1.00 94.69 712 GLU A N 1
ATOM 5409 C CA . GLU A 1 712 ? -20.948 14.709 2.876 1.00 94.69 712 GLU A CA 1
ATOM 5410 C C . GLU A 1 712 ? -20.022 15.635 2.079 1.00 94.69 712 GLU A C 1
ATOM 5412 O O . GLU A 1 712 ? -20.507 16.498 1.349 1.00 94.69 712 GLU A O 1
ATOM 5417 N N . ARG A 1 713 ? -18.700 15.414 2.143 1.00 93.56 713 ARG A N 1
ATOM 5418 C CA . ARG A 1 713 ? -17.716 16.161 1.334 1.00 93.56 713 ARG A CA 1
ATOM 5419 C C . ARG A 1 713 ? -17.932 15.954 -0.169 1.00 93.56 713 ARG A C 1
ATOM 5421 O O . ARG A 1 713 ? -17.800 16.905 -0.928 1.00 93.56 713 ARG A O 1
ATOM 5428 N N . LEU A 1 714 ? -18.294 14.738 -0.591 1.00 92.75 714 LEU A N 1
ATOM 5429 C CA . LEU A 1 714 ? -18.613 14.419 -1.989 1.00 92.75 714 LEU A CA 1
ATOM 5430 C C . LEU A 1 714 ? -19.900 15.092 -2.481 1.00 92.75 714 LEU A C 1
ATOM 5432 O O . LEU A 1 714 ? -19.973 15.421 -3.652 1.00 92.75 714 LEU A O 1
ATOM 5436 N N . VAL A 1 715 ? -20.910 15.268 -1.624 1.00 91.69 715 VAL A N 1
ATOM 5437 C CA . VAL A 1 715 ? -22.173 15.943 -1.986 1.00 91.69 715 VAL A CA 1
ATOM 5438 C C . VAL A 1 715 ? -22.016 17.466 -2.025 1.00 91.69 715 VAL A C 1
ATOM 5440 O O . VAL A 1 715 ? -22.737 18.143 -2.754 1.00 91.69 715 VAL A O 1
ATOM 5443 N N . GLN A 1 716 ? -21.114 18.018 -1.210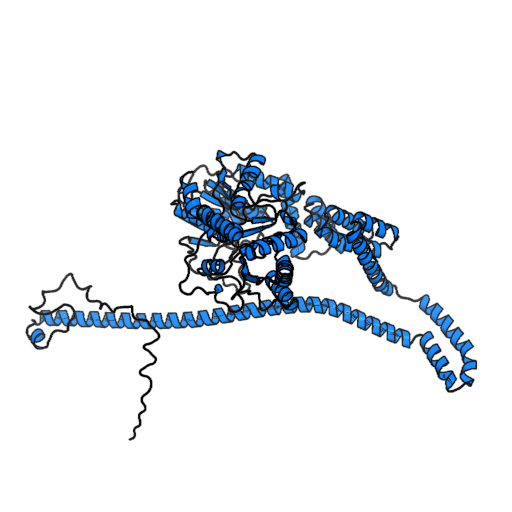 1.00 88.12 716 GLN A N 1
ATOM 5444 C CA . GLN A 1 716 ? -20.821 19.455 -1.181 1.00 88.12 716 GLN A CA 1
ATOM 5445 C C . GLN A 1 716 ? -20.004 19.931 -2.388 1.00 88.12 716 GLN A C 1
ATOM 5447 O O . GLN A 1 716 ? -20.089 21.110 -2.738 1.00 88.12 716 GLN A O 1
ATOM 5452 N N . ALA A 1 717 ? -19.197 19.040 -2.964 1.00 82.25 717 ALA A N 1
ATOM 5453 C CA . ALA A 1 717 ? -18.389 19.276 -4.156 1.00 82.25 717 ALA A CA 1
ATOM 5454 C C . ALA A 1 717 ? -19.199 19.036 -5.434 1.00 82.25 717 ALA A C 1
ATOM 5456 O O . ALA A 1 717 ? -18.991 19.811 -6.397 1.00 82.25 717 ALA A O 1
#

Radius of gyration: 37.14 Å; chains: 1; bounding box: 147×87×64 Å